Protein AF-0000000087426063 (afdb_homodimer)

InterPro domains:
  IPR015168 SsuA/THI5-like [PF09084] (15-232)
  IPR027939 NMT1/THI5 family [PTHR31528] (1-299)

Organism: Persicimonas caeni (NCBI:txid2292766)

Radius of gyration: 24.05 Å; Cα contacts (8 Å, |Δi|>4): 1185; chains: 2; bounding box: 72×67×56 Å

Foldseek 3Di:
DAAAEFEEEEQAPDALLCLLVLLLVVVCVCVVVRYHYHYHHDPARDDPLVCQVVVVGFKYKDWLLSLQLCVLVPGFKFFEFWWFAFWFWKKAFPVLPDDALLVCALWEEEDQPPPDLVRLLQSQLQNVLVVHDHDSVSYHYDHPTPQQLCC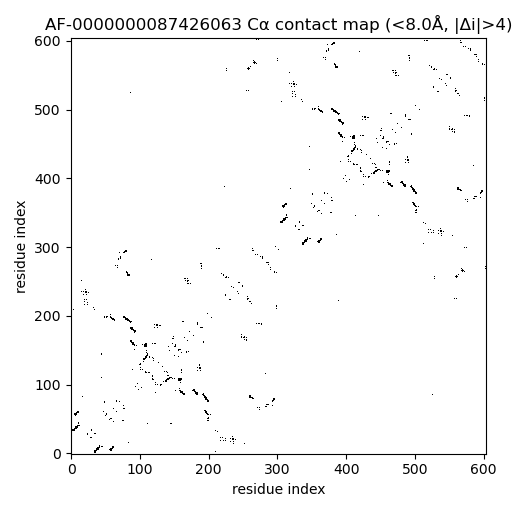RVVVVTGMYTLDGCLANVLLNVVVPTRMDHDTSVNRLHQRRNTMTMMGGPVSCVVCVVSVLSVVVSSLVSLVCCQVPVVVSLVSSCVVVVNDSPPPSSVSSSVSGNVRTDNTGDDDQVSQVSNSVSCCVSVVGVDGDRSPPRYDHCSPDPD/DAAAEFEEEEQAPDALLCLLVLLLVVVCVCVVVRYDYHYHHDPARDDPLVCQVVVVGFKYKDWLLSLQLCVLVPGFKFFEFWWFAFWAWKKAFPVLPDDALLVCALWEEEDQPPPDLVRLLQSQLQNVLVVHDHDSVSYHYDHPTPQQLCCRVVVVTGMYTLDGCLANVLLNVVVPTRMDHDTSVNRLHQRRNTMTMMGGPVSCVVCVVSVLSVVVSSLVSLVCCQVPVVVSLVSSCVVVVNDSPPPSSVSSSVSGNVRTDNTGDDDQVSQVSNSVSCCVSVVGVDGDRSPPRYDHCSPDPD

pLDDT: mean 94.76, std 5.89, range [54.16, 98.81]

Structure (mmCIF, N/CA/C/O backbone):
data_AF-0000000087426063-model_v1
#
loop_
_entity.id
_entity.type
_entity.pdbx_description
1 polymer 'Thiamine pyrimidine synthase'
#
loop_
_atom_site.group_PDB
_atom_site.id
_atom_site.type_symbol
_atom_site.label_atom_id
_atom_site.label_alt_id
_atom_site.label_comp_id
_atom_site.label_asym_id
_atom_site.label_entity_id
_atom_site.label_seq_id
_atom_site.pdbx_PDB_ins_code
_atom_site.Cartn_x
_atom_site.Cartn_y
_atom_site.Cartn_z
_atom_site.occupancy
_atom_site.B_iso_or_equiv
_atom_site.auth_seq_id
_atom_site.auth_comp_id
_atom_site.auth_asym_id
_atom_site.auth_atom_id
_atom_site.pdbx_PDB_model_num
ATOM 1 N N . MET A 1 1 ? 36.75 4.125 -0.492 1 59.78 1 MET A N 1
ATOM 2 C CA . MET A 1 1 ? 36.25 5.285 -1.213 1 59.78 1 MET A CA 1
ATOM 3 C C . MET A 1 1 ? 35.281 6.09 -0.337 1 59.78 1 MET A C 1
ATOM 5 O O . MET A 1 1 ? 34.625 5.531 0.537 1 59.78 1 MET A O 1
ATOM 9 N N . PRO A 1 2 ? 35.406 7.406 -0.388 1 79.62 2 PRO A N 1
ATOM 10 C CA . PRO A 1 2 ? 34.5 8.188 0.483 1 79.62 2 PRO A CA 1
ATOM 11 C C . PRO A 1 2 ? 33.031 7.887 0.241 1 79.62 2 PRO A C 1
ATOM 13 O O . PRO A 1 2 ? 32.625 7.602 -0.891 1 79.62 2 PRO A O 1
ATOM 16 N N . LYS A 1 3 ? 32.281 7.754 1.292 1 89.06 3 LYS A N 1
ATOM 17 C CA . LYS A 1 3 ? 30.828 7.504 1.202 1 89.06 3 LYS A CA 1
ATOM 18 C C . LYS A 1 3 ? 30.094 8.727 0.666 1 89.06 3 LYS A C 1
ATOM 20 O O . LYS A 1 3 ? 30.5 9.859 0.922 1 89.06 3 LYS A O 1
ATOM 25 N N . GLN A 1 4 ? 29.156 8.5 -0.19 1 95.31 4 GLN A N 1
ATOM 26 C CA . GLN A 1 4 ? 28.25 9.555 -0.63 1 95.31 4 GLN A CA 1
ATOM 27 C C . GLN A 1 4 ? 27.234 9.891 0.454 1 95.31 4 GLN A C 1
ATOM 29 O O . GLN A 1 4 ? 26.531 9.008 0.939 1 95.31 4 GLN A O 1
ATOM 34 N N . LYS A 1 5 ? 27.203 11.156 0.864 1 96 5 LYS A N 1
ATOM 35 C CA . LYS A 1 5 ? 26.312 11.609 1.934 1 96 5 LYS A CA 1
ATOM 36 C C . LYS A 1 5 ? 24.984 12.094 1.374 1 96 5 LYS A C 1
ATOM 38 O O . LYS A 1 5 ? 24.953 12.828 0.381 1 96 5 LYS A O 1
ATOM 43 N N . LEU A 1 6 ? 23.891 11.641 1.902 1 97.69 6 LEU A N 1
ATOM 44 C CA . LEU A 1 6 ? 22.547 12.141 1.635 1 97.69 6 LEU A CA 1
ATOM 45 C C . LEU A 1 6 ? 21.906 12.664 2.91 1 97.69 6 LEU A C 1
ATOM 47 O O . LEU A 1 6 ? 21.781 11.93 3.898 1 97.69 6 LEU A O 1
ATOM 51 N N . ARG A 1 7 ? 21.578 13.906 2.928 1 97.5 7 ARG A N 1
ATOM 52 C CA . ARG A 1 7 ? 20.844 14.523 4.027 1 97.5 7 ARG A CA 1
ATOM 53 C C . ARG A 1 7 ? 19.344 14.492 3.779 1 97.5 7 ARG A C 1
ATOM 55 O O . ARG A 1 7 ? 18.859 15.055 2.797 1 97.5 7 ARG A O 1
ATOM 62 N N . LEU A 1 8 ? 18.641 13.812 4.684 1 97.25 8 LEU A N 1
ATOM 63 C CA . LEU A 1 8 ? 17.203 13.594 4.535 1 97.25 8 LEU A CA 1
ATOM 64 C C . LEU A 1 8 ? 16.422 14.305 5.641 1 97.25 8 LEU A C 1
ATOM 66 O O . LEU A 1 8 ? 16.547 13.953 6.816 1 97.25 8 LEU A O 1
ATOM 70 N N . GLY A 1 9 ? 15.602 15.305 5.238 1 96.56 9 GLY A N 1
ATOM 71 C CA . GLY A 1 9 ? 14.742 16 6.188 1 96.56 9 GLY A CA 1
ATOM 72 C C . GLY A 1 9 ? 13.438 15.281 6.441 1 96.56 9 GLY A C 1
ATOM 73 O O . GLY A 1 9 ? 12.75 14.875 5.5 1 96.56 9 GLY A O 1
ATOM 74 N N . LEU A 1 10 ? 13.094 15.102 7.715 1 95.12 10 LEU A N 1
ATOM 75 C CA . LEU A 1 10 ? 11.82 14.508 8.102 1 95.12 10 LEU A CA 1
ATOM 76 C C . LEU A 1 10 ? 10.727 15.562 8.18 1 95.12 10 LEU A C 1
ATOM 78 O O . LEU A 1 10 ? 11.008 16.734 8.43 1 95.12 10 LEU A O 1
ATOM 82 N N . GLU A 1 11 ? 9.484 15.195 7.961 1 91.94 11 GLU A N 1
ATOM 83 C CA . GLU A 1 11 ? 8.359 16.125 8.016 1 91.94 11 GLU A CA 1
ATOM 84 C C . GLU A 1 11 ? 7.914 16.359 9.453 1 91.94 11 GLU A C 1
ATOM 86 O O . GLU A 1 11 ? 7.203 17.328 9.734 1 91.94 11 GLU A O 1
ATOM 91 N N . TRP A 1 12 ? 8.32 15.477 10.336 1 89.38 12 TRP A N 1
ATOM 92 C CA . TRP A 1 12 ? 8.016 15.484 11.766 1 89.38 12 TRP A CA 1
ATOM 93 C C . TRP A 1 12 ? 9.195 14.961 12.578 1 89.38 12 TRP A C 1
ATOM 95 O O . TRP A 1 12 ? 10.234 14.602 12.016 1 89.38 12 TRP A O 1
ATOM 105 N N . PHE A 1 13 ? 9.016 14.938 13.82 1 90 13 PHE A N 1
ATOM 106 C CA . PHE A 1 13 ? 10.023 14.289 14.648 1 90 13 PHE A CA 1
ATOM 107 C C . PHE A 1 13 ? 10.102 12.797 14.336 1 90 13 PHE A C 1
ATOM 109 O O . PHE A 1 13 ? 9.164 12.219 13.789 1 90 13 PHE A O 1
ATOM 116 N N . LEU A 1 14 ? 11.227 12.32 14.672 1 93.25 14 LEU A N 1
ATOM 117 C CA . LEU A 1 14 ? 11.445 10.898 14.43 1 93.25 14 LEU A CA 1
ATOM 118 C C . LEU A 1 14 ? 10.383 10.055 15.125 1 93.25 14 LEU A C 1
ATOM 120 O O . LEU A 1 14 ? 10.141 10.219 16.328 1 93.25 14 LEU A O 1
ATOM 124 N N . ASN A 1 15 ? 9.711 9.266 14.453 1 94.75 15 ASN A N 1
ATOM 125 C CA . ASN A 1 15 ? 8.648 8.383 14.93 1 94.75 15 ASN A CA 1
ATOM 126 C C . ASN A 1 15 ? 8.539 7.121 14.078 1 94.75 15 ASN A C 1
ATOM 128 O O . ASN A 1 15 ? 9.352 6.906 13.18 1 94.75 15 ASN A O 1
ATOM 132 N N . PRO A 1 16 ? 7.629 6.219 14.32 1 96.88 16 PRO A N 1
ATOM 133 C CA . PRO A 1 16 ? 7.566 4.922 13.641 1 96.88 16 PRO A CA 1
ATOM 134 C C . PRO A 1 16 ? 7.367 5.059 12.133 1 96.88 16 PRO A C 1
ATOM 136 O O . PRO A 1 16 ? 7.641 4.117 11.383 1 96.88 16 PRO A O 1
ATOM 139 N N . ASP A 1 17 ? 6.902 6.16 11.641 1 97.44 17 ASP A N 1
ATOM 140 C CA . ASP A 1 17 ? 6.75 6.379 10.203 1 97.44 17 ASP A CA 1
ATOM 141 C C . ASP A 1 17 ? 8.102 6.328 9.492 1 97.44 17 ASP A C 1
ATOM 143 O O . ASP A 1 17 ? 8.156 6.207 8.266 1 97.44 17 ASP A O 1
ATOM 147 N N . HIS A 1 18 ? 9.234 6.438 10.219 1 97.12 18 HIS A N 1
ATOM 148 C CA . HIS A 1 18 ? 10.562 6.59 9.641 1 97.12 18 HIS A CA 1
ATOM 149 C C . HIS A 1 18 ? 11.406 5.336 9.852 1 97.12 18 HIS A C 1
ATOM 151 O O . HIS A 1 18 ? 12.609 5.336 9.586 1 97.12 18 HIS A O 1
ATOM 157 N N . VAL A 1 19 ? 10.82 4.238 10.281 1 97.06 19 VAL A N 1
ATOM 158 C CA . VAL A 1 19 ? 11.531 3.051 10.758 1 97.06 19 VAL A CA 1
ATOM 159 C C . VAL A 1 19 ? 12.32 2.428 9.602 1 97.06 19 VAL A C 1
ATOM 161 O O . VAL A 1 19 ? 13.398 1.87 9.812 1 97.06 19 VAL A O 1
ATOM 164 N N . PRO A 1 20 ? 11.836 2.467 8.344 1 96.31 20 PRO A N 1
ATOM 165 C CA . PRO A 1 20 ? 12.625 1.82 7.293 1 96.31 20 PRO A CA 1
ATOM 166 C C . PRO A 1 20 ? 14.039 2.391 7.18 1 96.31 20 PRO A C 1
ATOM 168 O O . PRO A 1 20 ? 14.984 1.654 6.891 1 96.31 20 PRO A O 1
ATOM 171 N N . PHE A 1 21 ? 14.211 3.688 7.438 1 96.19 21 PHE A N 1
ATOM 172 C CA . PHE A 1 21 ? 15.531 4.309 7.414 1 96.19 21 PHE A CA 1
ATOM 173 C C . PHE A 1 21 ? 16.406 3.771 8.547 1 96.19 21 PHE A C 1
ATOM 175 O O . PHE A 1 21 ? 17.578 3.479 8.344 1 96.19 21 PHE A O 1
ATOM 182 N N . LEU A 1 22 ? 15.789 3.594 9.703 1 96.81 22 LEU A N 1
ATOM 183 C CA . LEU A 1 22 ? 16.5 3.123 10.883 1 96.81 22 LEU A CA 1
ATOM 184 C C . LEU A 1 22 ? 16.938 1.67 10.719 1 96.81 22 LEU A C 1
ATOM 186 O O . LEU A 1 22 ? 18.031 1.29 11.133 1 96.81 22 LEU A O 1
ATOM 190 N N . VAL A 1 23 ? 16.047 0.879 10.109 1 97.44 23 VAL A N 1
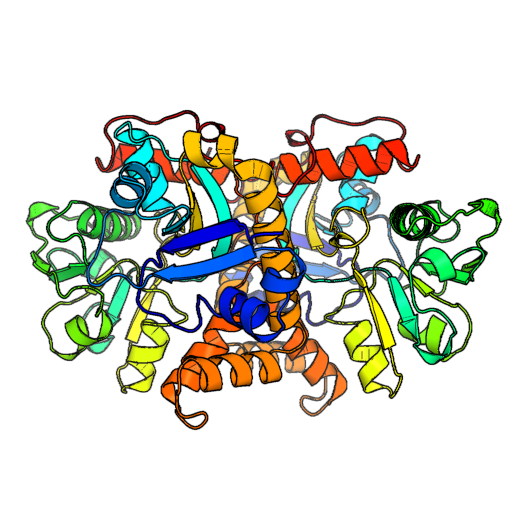ATOM 191 C CA . VAL A 1 23 ? 16.359 -0.527 9.867 1 97.44 23 VAL A CA 1
ATOM 192 C C . VAL A 1 23 ? 17.562 -0.643 8.945 1 97.44 23 VAL A C 1
ATOM 194 O O . VAL A 1 23 ? 18.5 -1.396 9.227 1 97.44 23 VAL A O 1
ATOM 197 N N . ALA A 1 24 ? 17.547 0.103 7.879 1 96.81 24 ALA A N 1
ATOM 198 C CA . ALA A 1 24 ? 18.625 0.054 6.906 1 96.81 24 ALA A CA 1
ATOM 199 C C . ALA A 1 24 ? 19.953 0.494 7.535 1 96.81 24 ALA A C 1
ATOM 201 O O . ALA A 1 24 ? 21 -0.088 7.258 1 96.81 24 ALA A O 1
ATOM 202 N N . GLU A 1 25 ? 19.891 1.513 8.352 1 95.69 25 GLU A N 1
ATOM 203 C CA . GLU A 1 25 ? 21.078 1.99 9.055 1 95.69 25 GLU A CA 1
ATOM 204 C C . GLU A 1 25 ? 21.578 0.948 10.047 1 95.69 25 GLU A C 1
ATOM 206 O O . GLU A 1 25 ? 22.781 0.663 10.094 1 95.69 25 GLU A O 1
ATOM 211 N N . ASP A 1 26 ? 20.672 0.437 10.805 1 97.06 26 ASP A N 1
ATOM 212 C CA . ASP A 1 26 ? 21.016 -0.54 11.836 1 97.06 26 ASP A CA 1
ATOM 213 C C . ASP A 1 26 ? 21.656 -1.782 11.219 1 97.06 26 ASP A C 1
ATOM 215 O O . ASP A 1 26 ? 22.594 -2.348 11.781 1 97.06 26 ASP A O 1
ATOM 219 N N . LYS A 1 27 ? 21.188 -2.215 10.078 1 97.62 27 LYS A N 1
ATOM 220 C CA . LYS A 1 27 ? 21.656 -3.418 9.398 1 97.62 27 LYS A CA 1
ATOM 221 C C . LYS A 1 27 ? 22.938 -3.143 8.617 1 97.62 27 LYS A C 1
ATOM 223 O O . LYS A 1 27 ? 23.578 -4.07 8.133 1 97.62 27 LYS A O 1
ATOM 228 N N . GLY A 1 28 ? 23.328 -1.877 8.445 1 97.44 28 GLY A N 1
ATOM 229 C CA . GLY A 1 28 ? 24.547 -1.501 7.773 1 97.44 28 GLY A CA 1
ATOM 230 C C . GLY A 1 28 ? 24.438 -1.503 6.258 1 97.44 28 GLY A C 1
ATOM 231 O O . GLY A 1 28 ? 25.438 -1.465 5.551 1 97.44 28 GLY A O 1
ATOM 232 N N . TRP A 1 29 ? 23.266 -1.53 5.762 1 97.56 29 TRP A N 1
ATOM 233 C CA . TRP A 1 29 ? 23.047 -1.678 4.324 1 97.56 29 TRP A CA 1
ATOM 234 C C . TRP A 1 29 ? 23.469 -0.411 3.58 1 97.56 29 TRP A C 1
ATOM 236 O O . TRP A 1 29 ? 23.984 -0.481 2.467 1 97.56 29 TRP A O 1
ATOM 246 N N . PHE A 1 30 ? 23.219 0.79 4.156 1 97.31 30 PHE A N 1
ATOM 247 C CA . PHE A 1 30 ? 23.672 2.027 3.531 1 97.31 30 PHE A CA 1
ATOM 248 C C . PHE A 1 30 ? 25.188 2.064 3.436 1 97.31 30 PHE A C 1
ATOM 250 O O . PHE A 1 30 ? 25.75 2.402 2.387 1 97.31 30 PHE A O 1
ATOM 257 N N . ASP A 1 31 ? 25.844 1.658 4.484 1 96.31 31 ASP A N 1
ATOM 258 C CA . ASP A 1 31 ? 27.312 1.631 4.504 1 96.31 31 ASP A CA 1
ATOM 259 C C . ASP A 1 31 ? 27.859 0.687 3.438 1 96.31 31 ASP A C 1
ATOM 261 O O . ASP A 1 31 ? 28.828 1.011 2.758 1 96.31 31 ASP A O 1
ATOM 265 N N . GLU A 1 32 ? 27.266 -0.452 3.355 1 96.62 32 GLU A N 1
ATOM 266 C CA . GLU A 1 32 ? 27.672 -1.44 2.363 1 96.62 32 GLU A CA 1
ATOM 267 C C . GLU A 1 32 ? 27.562 -0.881 0.947 1 96.62 32 GLU A C 1
ATOM 269 O O . GLU A 1 32 ? 28.344 -1.251 0.066 1 96.62 32 GLU A O 1
ATOM 274 N N . ALA A 1 33 ? 26.625 0.049 0.757 1 96 33 ALA A N 1
ATOM 275 C CA . ALA A 1 33 ? 26.406 0.63 -0.563 1 96 33 ALA A CA 1
ATOM 276 C C . ALA A 1 33 ? 27.203 1.914 -0.745 1 96 33 ALA A C 1
ATOM 278 O O . ALA A 1 33 ? 27.062 2.609 -1.753 1 96 33 ALA A O 1
ATOM 279 N N . GLY A 1 34 ? 27.969 2.281 0.269 1 97.12 34 GLY A N 1
ATOM 280 C CA . GLY A 1 34 ? 28.781 3.492 0.192 1 97.12 34 GLY A CA 1
ATOM 281 C C . GLY A 1 34 ? 27.969 4.758 0.421 1 97.12 34 GLY A C 1
ATOM 282 O O . GLY A 1 34 ? 28.297 5.816 -0.109 1 97.12 34 GLY A O 1
ATOM 283 N N . LEU A 1 35 ? 26.922 4.641 1.179 1 97.75 35 LEU A N 1
ATOM 284 C CA . LEU A 1 35 ? 26.062 5.781 1.473 1 97.75 35 LEU A CA 1
ATOM 285 C C . LEU A 1 35 ? 26.078 6.105 2.963 1 97.75 35 LEU A C 1
ATOM 287 O O . LEU A 1 35 ? 26.172 5.203 3.797 1 97.75 35 LEU A O 1
ATOM 291 N N . GLU A 1 36 ? 26.047 7.336 3.244 1 96.75 36 GLU A N 1
ATOM 292 C CA . GLU A 1 36 ? 25.797 7.859 4.586 1 96.75 36 GLU A CA 1
ATOM 293 C C . GLU A 1 36 ? 24.547 8.711 4.625 1 96.75 36 GLU A C 1
ATOM 295 O O . GLU A 1 36 ? 24.438 9.727 3.926 1 96.75 36 GLU A O 1
ATOM 300 N N . ILE A 1 37 ? 23.609 8.281 5.465 1 97.12 37 ILE A N 1
ATOM 301 C CA . ILE A 1 37 ? 22.344 8.992 5.539 1 97.12 37 ILE A CA 1
ATOM 302 C C . ILE A 1 37 ? 22.281 9.797 6.836 1 97.12 37 ILE A C 1
ATOM 304 O O . ILE A 1 37 ? 22.469 9.242 7.926 1 97.12 37 ILE A O 1
ATOM 308 N N . GLU A 1 38 ? 22.047 11.031 6.742 1 96.38 38 GLU A N 1
ATOM 309 C CA . GLU A 1 38 ? 21.797 11.891 7.891 1 96.38 38 GLU A CA 1
ATOM 310 C C . GLU A 1 38 ? 20.328 12.297 7.953 1 96.38 38 GLU A C 1
ATOM 312 O O . GLU A 1 38 ? 19.828 12.977 7.051 1 96.38 38 GLU A O 1
ATOM 317 N N . LEU A 1 39 ? 19.656 11.836 8.984 1 95.25 39 LEU A N 1
ATOM 318 C CA . LEU A 1 39 ? 18.266 12.219 9.195 1 95.25 39 LEU A CA 1
ATOM 319 C C . LEU A 1 39 ? 18.172 13.547 9.953 1 95.25 39 LEU A C 1
ATOM 321 O O . LEU A 1 39 ? 18.797 13.703 11 1 95.25 39 LEU A O 1
ATOM 325 N N . ILE A 1 40 ? 17.406 14.438 9.383 1 94.06 40 ILE A N 1
ATOM 326 C CA . ILE A 1 40 ? 17.266 15.758 9.984 1 94.06 40 ILE A CA 1
ATOM 327 C C . ILE A 1 40 ? 15.82 15.945 10.461 1 94.06 40 ILE A C 1
ATOM 329 O O . ILE A 1 40 ? 14.891 15.969 9.656 1 94.06 40 ILE A O 1
ATOM 333 N N . GLU A 1 41 ? 15.633 16.047 11.773 1 90.44 41 GLU A N 1
ATOM 334 C CA . GLU A 1 41 ? 14.328 16.375 12.344 1 90.44 41 GLU A CA 1
ATOM 335 C C . GLU A 1 41 ? 14.062 17.875 12.273 1 90.44 41 GLU A C 1
ATOM 337 O O . GLU A 1 41 ? 14.938 18.688 12.586 1 90.44 41 GLU A O 1
ATOM 342 N N . PRO A 1 42 ? 12.93 18.156 11.852 1 82.62 42 PRO A N 1
ATOM 343 C CA . PRO A 1 42 ? 12.617 19.594 11.828 1 82.62 42 PRO A CA 1
ATOM 344 C C . PRO A 1 42 ? 12.32 20.156 13.211 1 82.62 42 PRO A C 1
ATOM 346 O O . PRO A 1 42 ? 11.75 19.469 14.055 1 82.62 42 PRO A O 1
ATOM 349 N N . GLU A 1 43 ? 12.883 21.297 13.414 1 73.12 43 GLU A N 1
ATOM 350 C CA . GLU A 1 43 ? 12.531 21.953 14.664 1 73.12 43 GLU A CA 1
ATOM 351 C C . GLU A 1 43 ? 11.109 22.516 14.609 1 73.12 43 GLU A C 1
ATOM 353 O O . GLU A 1 43 ? 10.422 22.594 15.633 1 73.12 43 GLU A O 1
ATOM 358 N N . GLU A 1 44 ? 10.742 22.984 13.555 1 69.38 44 GLU A N 1
ATOM 359 C CA . GLU A 1 44 ? 9.414 23.5 13.234 1 69.38 44 GLU A CA 1
ATOM 360 C C . GLU A 1 44 ? 9 23.109 11.812 1 69.38 44 GLU A C 1
ATOM 362 O O . GLU A 1 44 ? 9.734 22.406 11.117 1 69.38 44 GLU A O 1
ATOM 367 N N . HIS A 1 45 ? 7.75 23.469 11.672 1 66.31 45 HIS A N 1
ATOM 368 C CA . HIS A 1 45 ? 7.332 23.234 10.289 1 66.31 45 HIS A CA 1
ATOM 369 C C . HIS A 1 45 ? 8.227 24 9.32 1 66.31 45 HIS A C 1
ATOM 371 O O . HIS A 1 45 ? 8.445 25.203 9.4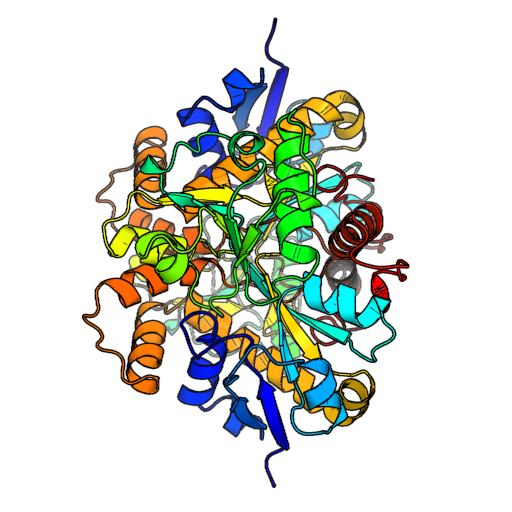84 1 66.31 45 HIS A O 1
ATOM 377 N N . LEU A 1 46 ? 9.055 23.25 8.648 1 67.19 46 LEU A N 1
ATOM 378 C CA . LEU A 1 46 ? 9.992 23.906 7.734 1 67.19 46 LEU A CA 1
ATOM 379 C C . LEU A 1 46 ? 9.57 23.688 6.285 1 67.19 46 LEU A C 1
ATOM 381 O O . LEU A 1 46 ? 8.781 22.781 5.992 1 67.19 46 LEU A O 1
ATOM 385 N N . ASP A 1 47 ? 10.078 24.609 5.492 1 78.31 47 ASP A N 1
ATOM 386 C CA . ASP A 1 47 ? 9.945 24.5 4.043 1 78.31 47 ASP A CA 1
ATOM 387 C C . ASP A 1 47 ? 11.016 23.578 3.463 1 78.31 47 ASP A C 1
ATOM 389 O O . ASP A 1 47 ? 12.148 24 3.225 1 78.31 47 ASP A O 1
ATOM 393 N N . ALA A 1 48 ? 10.703 22.391 3.242 1 84.25 48 ALA A N 1
ATOM 394 C CA . ALA A 1 48 ? 11.625 21.359 2.791 1 84.25 48 ALA A CA 1
ATOM 395 C C . ALA A 1 48 ? 12.281 21.734 1.468 1 84.25 48 ALA A C 1
ATOM 397 O O . ALA A 1 48 ? 13.477 21.531 1.276 1 84.25 48 ALA A O 1
ATOM 398 N N . VAL A 1 49 ? 11.547 22.375 0.612 1 87.44 49 VAL A N 1
ATOM 399 C CA . VAL A 1 49 ? 12.055 22.719 -0.713 1 87.44 49 VAL A CA 1
ATOM 400 C C . VAL A 1 49 ? 13.117 23.812 -0.595 1 87.44 49 VAL A C 1
ATOM 402 O O . VAL A 1 49 ? 14.156 23.75 -1.258 1 87.44 49 VAL A O 1
ATOM 405 N N . GLU A 1 50 ? 12.836 24.766 0.224 1 88.25 50 GLU A N 1
ATOM 406 C CA . GLU A 1 50 ? 13.812 25.812 0.441 1 88.25 50 GLU A CA 1
ATOM 407 C C . GLU A 1 50 ? 15.117 25.25 1.001 1 88.25 50 GLU A C 1
ATOM 409 O O . GLU A 1 50 ? 16.203 25.672 0.595 1 88.25 50 GLU A O 1
ATOM 414 N N . GLU A 1 51 ? 15.008 24.359 1.919 1 90.88 51 GLU A N 1
ATOM 415 C CA . GLU A 1 51 ? 16.188 23.75 2.521 1 90.88 51 GLU A CA 1
ATOM 416 C C . GLU A 1 51 ? 16.984 22.938 1.497 1 90.88 51 GLU A C 1
ATOM 418 O O . GLU A 1 51 ? 18.219 22.906 1.541 1 90.88 51 GLU A O 1
ATOM 423 N N . ILE A 1 52 ? 16.328 22.312 0.562 1 92.69 52 ILE A N 1
ATOM 424 C CA . ILE A 1 52 ? 16.984 21.562 -0.503 1 92.69 52 ILE A CA 1
ATOM 425 C C . ILE A 1 52 ? 17.688 22.531 -1.457 1 92.69 52 ILE A C 1
ATOM 427 O O . ILE A 1 52 ? 18.828 22.297 -1.854 1 92.69 52 ILE A O 1
ATOM 431 N N . GLU A 1 53 ? 17.047 23.625 -1.725 1 90.81 53 GLU A N 1
ATOM 432 C CA . GLU A 1 53 ? 17.609 24.625 -2.615 1 90.81 53 GLU A CA 1
ATOM 433 C C . GLU A 1 53 ? 18.891 25.219 -2.02 1 90.81 53 GLU A C 1
ATOM 435 O O . GLU A 1 53 ? 19.844 25.516 -2.744 1 90.81 53 GLU A O 1
ATOM 440 N N . LYS A 1 54 ? 18.844 25.391 -0.745 1 91.81 54 LYS A N 1
ATOM 441 C CA . LYS A 1 54 ? 19.969 25.984 -0.044 1 91.81 54 LYS A CA 1
ATOM 442 C C . LYS A 1 54 ? 21.109 24.969 0.111 1 91.81 54 LYS A C 1
ATOM 444 O O . LYS A 1 54 ? 22.203 25.328 0.548 1 91.81 54 LYS A O 1
ATOM 449 N N . GLY A 1 55 ? 20.812 23.75 -0.189 1 91.69 55 GLY A N 1
ATOM 450 C CA . GLY A 1 55 ? 21.828 22.703 -0.075 1 91.69 55 GLY A CA 1
ATOM 451 C C . GLY A 1 55 ? 21.938 22.141 1.325 1 91.69 55 GLY A C 1
ATOM 452 O O . GLY A 1 55 ? 22.906 21.422 1.636 1 91.69 55 GLY A O 1
ATOM 453 N N . GLU A 1 56 ? 21 22.391 2.115 1 92.31 56 GLU A N 1
ATOM 454 C CA . GLU A 1 56 ? 21.016 21.922 3.498 1 92.31 56 GLU A CA 1
ATOM 455 C C . GLU A 1 56 ? 20.438 20.516 3.607 1 92.31 56 GLU A C 1
ATOM 457 O O . GLU A 1 56 ? 20.641 19.828 4.613 1 92.31 56 GLU A O 1
ATOM 462 N N . MET A 1 57 ? 19.688 20.125 2.607 1 94.88 57 MET A N 1
ATOM 463 C CA . MET A 1 57 ? 19.141 18.781 2.482 1 94.88 57 MET A CA 1
ATOM 464 C C . MET A 1 57 ? 19.188 18.297 1.036 1 94.88 57 MET A C 1
ATOM 466 O O . MET A 1 57 ? 19.25 19.109 0.111 1 94.88 57 MET A O 1
ATOM 470 N N . ASP A 1 58 ? 19.266 17.062 0.901 1 97.38 58 ASP A N 1
ATOM 471 C CA . ASP A 1 58 ? 19.219 16.469 -0.428 1 97.38 58 ASP A CA 1
ATOM 472 C C . ASP A 1 58 ? 17.828 15.906 -0.727 1 97.38 58 ASP A C 1
ATOM 474 O O . ASP A 1 58 ? 17.391 15.898 -1.88 1 97.38 58 ASP A O 1
ATOM 478 N N . LEU A 1 59 ? 17.203 15.383 0.32 1 97.31 59 LEU A N 1
ATOM 479 C CA . LEU A 1 59 ? 15.875 14.781 0.278 1 97.31 59 LEU A CA 1
ATOM 480 C C . LEU A 1 59 ? 15.023 15.281 1.436 1 97.31 59 LEU A C 1
ATOM 482 O O . LEU A 1 59 ? 15.547 15.719 2.459 1 97.31 59 LEU A O 1
ATOM 486 N N . ALA A 1 60 ? 13.719 15.164 1.222 1 97.38 60 ALA A N 1
ATOM 487 C CA . ALA A 1 60 ? 12.805 15.445 2.324 1 97.38 60 ALA A CA 1
ATOM 488 C C . ALA A 1 60 ? 11.57 14.555 2.26 1 97.38 60 ALA A C 1
ATOM 490 O O . ALA A 1 60 ? 11.164 14.117 1.179 1 97.38 60 ALA A O 1
ATOM 491 N N . VAL A 1 61 ? 11.047 14.258 3.406 1 97.31 61 VAL A N 1
ATOM 492 C CA . VAL A 1 61 ? 9.75 13.602 3.527 1 97.31 61 VAL A CA 1
ATOM 493 C C . VAL A 1 61 ? 8.648 14.656 3.607 1 97.31 61 VAL A C 1
ATOM 495 O O . VAL A 1 61 ? 8.797 15.664 4.297 1 97.31 61 VAL A O 1
ATOM 498 N N . THR A 1 62 ? 7.609 14.484 2.887 1 96.12 62 THR A N 1
ATOM 499 C CA . THR A 1 62 ? 6.465 15.383 2.977 1 96.12 62 THR A CA 1
ATOM 500 C C . THR A 1 62 ? 5.18 14.672 2.555 1 96.12 62 THR A C 1
ATOM 502 O O . THR A 1 62 ? 5.199 13.484 2.242 1 96.12 62 THR A O 1
ATOM 505 N N . GLU A 1 63 ? 4.07 15.328 2.68 1 96.12 63 GLU A N 1
ATOM 506 C CA . GLU A 1 63 ? 2.797 14.852 2.148 1 96.12 63 GLU A CA 1
ATOM 507 C C . GLU A 1 63 ? 2.58 15.336 0.716 1 96.12 63 GLU A C 1
ATOM 509 O O . GLU A 1 63 ? 3.045 16.406 0.343 1 96.12 63 GLU A O 1
ATOM 514 N N . PRO A 1 64 ? 1.816 14.594 -0.08 1 97 64 PRO A N 1
ATOM 515 C CA . PRO A 1 64 ? 1.598 14.945 -1.486 1 97 64 PRO A CA 1
ATOM 516 C C . PRO A 1 64 ? 1.049 16.359 -1.668 1 97 64 PRO A C 1
ATOM 518 O O . PRO A 1 64 ? 1.406 17.047 -2.627 1 97 64 PRO A O 1
ATOM 521 N N . LEU A 1 65 ? 0.221 16.812 -0.77 1 95.75 65 LEU A N 1
ATOM 522 C CA . LEU A 1 65 ? -0.394 18.125 -0.884 1 95.75 65 LEU A CA 1
ATOM 523 C C . LEU A 1 65 ? 0.668 19.219 -0.958 1 95.75 65 LEU A C 1
ATOM 525 O O . LEU A 1 65 ? 0.525 20.172 -1.717 1 95.75 65 LEU A O 1
ATOM 529 N N . HIS A 1 66 ? 1.726 19.047 -0.229 1 94.88 66 HIS A N 1
ATOM 530 C CA . HIS A 1 66 ? 2.773 20.062 -0.184 1 94.88 66 HIS A CA 1
ATOM 531 C C . HIS A 1 66 ? 3.625 20.031 -1.448 1 94.88 66 HIS A C 1
ATOM 533 O O . HIS A 1 66 ? 4.102 21.078 -1.904 1 94.88 66 HIS A O 1
ATOM 539 N N . LEU A 1 67 ? 3.84 18.875 -2.027 1 96.62 67 LEU A N 1
ATOM 540 C CA . LEU A 1 67 ? 4.523 18.781 -3.312 1 96.62 67 LEU A CA 1
ATOM 541 C C . LEU A 1 67 ? 3.766 19.547 -4.391 1 96.62 67 LEU A C 1
ATOM 543 O O . LEU A 1 67 ? 4.355 20.344 -5.129 1 96.62 67 LEU A O 1
ATOM 547 N N . VAL A 1 68 ? 2.488 19.328 -4.426 1 96.94 68 VAL A N 1
ATOM 548 C CA . VAL A 1 68 ? 1.662 19.969 -5.445 1 96.94 68 VAL A CA 1
ATOM 549 C C . VAL A 1 68 ? 1.665 21.469 -5.242 1 96.94 68 VAL A C 1
ATOM 551 O O . VAL A 1 68 ? 1.788 22.234 -6.203 1 96.94 68 VAL A O 1
ATOM 554 N N . GLU A 1 69 ? 1.532 21.891 -4.012 1 95.19 69 GLU A N 1
ATOM 555 C CA . GLU A 1 69 ? 1.571 23.312 -3.699 1 95.19 69 GLU A CA 1
ATOM 556 C C . GLU A 1 69 ? 2.877 23.953 -4.172 1 95.19 69 GLU A C 1
ATOM 558 O O . GLU A 1 69 ? 2.865 25 -4.812 1 95.19 69 GLU A O 1
ATOM 563 N N . ASP A 1 70 ? 3.951 23.328 -3.854 1 95.38 70 ASP A N 1
ATOM 564 C CA . ASP A 1 70 ? 5.27 23.859 -4.195 1 95.38 70 ASP A CA 1
ATOM 565 C C . ASP A 1 70 ? 5.453 23.938 -5.707 1 95.38 70 ASP A C 1
ATOM 567 O O . ASP A 1 70 ? 5.93 24.953 -6.227 1 95.38 70 ASP A O 1
ATOM 571 N N . VAL A 1 71 ? 5.051 22.953 -6.395 1 95.94 71 VAL A N 1
ATOM 572 C CA . VAL A 1 71 ? 5.191 22.922 -7.848 1 95.94 71 VAL A CA 1
ATOM 573 C C . VAL A 1 71 ? 4.324 24 -8.477 1 95.94 71 VAL A C 1
ATOM 575 O O . VAL A 1 71 ? 4.766 24.719 -9.383 1 95.94 71 VAL A O 1
ATOM 578 N N . ALA A 1 72 ? 3.195 24.062 -8 1 95.56 72 ALA A N 1
ATOM 579 C CA . ALA A 1 72 ? 2.27 25.062 -8.531 1 95.56 72 ALA A CA 1
ATOM 580 C C . ALA A 1 72 ? 2.795 26.484 -8.289 1 95.56 72 ALA A C 1
ATOM 582 O O . ALA A 1 72 ? 2.502 27.391 -9.062 1 95.56 72 ALA A O 1
ATOM 583 N N . ASN A 1 73 ? 3.555 26.656 -7.273 1 94.06 73 ASN A N 1
ATOM 584 C CA . ASN A 1 73 ? 4.133 27.953 -6.938 1 94.06 73 ASN A CA 1
ATOM 585 C C . ASN A 1 73 ? 5.48 28.172 -7.629 1 94.06 73 ASN A C 1
ATOM 587 O O . ASN A 1 73 ? 6.199 29.109 -7.316 1 94.06 73 ASN A O 1
ATOM 591 N N . GLY A 1 74 ? 5.891 27.234 -8.43 1 94.06 74 GLY A N 1
ATOM 592 C CA . GLY A 1 74 ? 7.047 27.422 -9.289 1 94.06 74 GLY A CA 1
ATOM 593 C C . GLY A 1 74 ? 8.344 26.953 -8.664 1 94.06 74 GLY A C 1
ATOM 594 O O . GLY A 1 74 ? 9.43 27.25 -9.164 1 94.06 74 GLY A O 1
ATOM 595 N N . LYS A 1 75 ? 8.211 26.266 -7.562 1 95.06 75 LYS A N 1
ATOM 596 C CA . LYS A 1 75 ? 9.422 25.766 -6.914 1 95.06 75 LYS A CA 1
ATOM 597 C C . LYS A 1 75 ? 9.977 24.547 -7.645 1 95.06 75 LYS A C 1
ATOM 599 O O . LYS A 1 75 ? 9.219 23.734 -8.172 1 95.06 75 LYS A O 1
ATOM 604 N N . PRO A 1 76 ? 11.312 24.438 -7.691 1 95.12 76 PRO A N 1
ATOM 605 C CA . PRO A 1 76 ? 11.938 23.297 -8.344 1 95.12 76 PRO A CA 1
ATOM 606 C C . PRO A 1 76 ? 11.945 22.047 -7.457 1 95.12 76 PRO A C 1
ATOM 608 O O . PRO A 1 76 ? 12.914 21.812 -6.723 1 95.12 76 PRO A O 1
ATOM 611 N N . VAL A 1 77 ? 10.969 21.234 -7.535 1 96.81 77 VAL A N 1
ATOM 612 C CA . VAL A 1 77 ? 10.852 20.047 -6.688 1 96.81 77 VAL A CA 1
ATOM 613 C C . VAL A 1 77 ? 10.289 18.891 -7.504 1 96.81 77 VAL A C 1
ATOM 615 O O . VAL A 1 77 ? 9.547 19.094 -8.469 1 96.81 77 VAL A O 1
ATOM 618 N N . VAL A 1 78 ? 10.68 17.672 -7.172 1 97.31 78 VAL A N 1
ATOM 619 C CA . VAL A 1 78 ? 10.211 16.453 -7.832 1 97.31 78 VAL A CA 1
ATOM 620 C C . VAL A 1 78 ? 9.977 15.359 -6.797 1 97.31 78 VAL A C 1
ATOM 622 O O . VAL A 1 78 ? 10.805 15.156 -5.91 1 97.31 78 VAL A O 1
ATOM 625 N N . GLY A 1 79 ? 8.773 14.773 -6.816 1 97.69 79 GLY A N 1
ATOM 626 C CA . GLY A 1 79 ? 8.523 13.578 -6.027 1 97.69 79 GLY A CA 1
ATOM 627 C C . GLY A 1 79 ? 9.156 12.328 -6.613 1 97.69 79 GLY A C 1
ATOM 628 O O . GLY A 1 79 ? 9.148 12.141 -7.832 1 97.69 79 GLY A O 1
ATOM 629 N N . ILE A 1 80 ? 9.719 11.422 -5.711 1 97.56 80 ILE A N 1
ATOM 630 C CA . ILE A 1 80 ? 10.477 10.328 -6.312 1 97.56 80 ILE A CA 1
ATOM 631 C C . ILE A 1 80 ? 10.016 9 -5.727 1 97.56 80 ILE A C 1
ATOM 633 O O . ILE A 1 80 ? 10.375 7.934 -6.23 1 97.56 80 ILE A O 1
ATOM 637 N N . ALA A 1 81 ? 9.211 9.055 -4.621 1 97.38 81 ALA A N 1
ATOM 638 C CA . ALA A 1 81 ? 8.766 7.793 -4.035 1 97.38 81 ALA A CA 1
ATOM 639 C C . ALA A 1 81 ? 7.645 8.023 -3.02 1 97.38 81 ALA A C 1
ATOM 641 O O . ALA A 1 81 ? 7.695 8.977 -2.238 1 97.38 81 ALA A O 1
ATOM 642 N N . ARG A 1 82 ? 6.633 7.238 -3.035 1 97.38 82 ARG A N 1
ATOM 643 C CA . ARG A 1 82 ? 5.66 7.105 -1.953 1 97.38 82 ARG A CA 1
ATOM 644 C C . ARG A 1 82 ? 5.941 5.863 -1.115 1 97.38 82 ARG A C 1
ATOM 646 O O . ARG A 1 82 ? 5.996 4.75 -1.643 1 97.38 82 ARG A O 1
ATOM 653 N N . PHE A 1 83 ? 6.113 6.043 0.231 1 98.06 83 PHE A N 1
ATOM 654 C CA . PHE A 1 83 ? 6.551 4.863 0.964 1 98.06 83 PHE A CA 1
ATOM 655 C C . PHE A 1 83 ? 5.617 4.574 2.135 1 98.06 83 PHE A C 1
ATOM 657 O O . PHE A 1 83 ? 5.727 3.533 2.783 1 98.06 83 PHE A O 1
ATOM 664 N N . LEU A 1 84 ? 4.66 5.461 2.387 1 98.5 84 LEU A N 1
ATOM 665 C CA . LEU A 1 84 ? 3.688 5.266 3.455 1 98.5 84 LEU A CA 1
ATOM 666 C C . LEU A 1 84 ? 2.322 5.812 3.053 1 98.5 84 LEU A C 1
ATOM 668 O O . LEU A 1 84 ? 2.232 6.883 2.447 1 98.5 84 LEU A O 1
ATOM 672 N N . HIS A 1 85 ? 1.287 5.117 3.342 1 98.12 85 HIS A N 1
ATOM 673 C CA . HIS A 1 85 ? -0.102 5.52 3.148 1 98.12 85 HIS A CA 1
ATOM 674 C C . HIS A 1 85 ? -0.973 5.066 4.316 1 98.12 85 HIS A C 1
ATOM 676 O O . HIS A 1 85 ? -0.9 3.908 4.734 1 98.12 85 HIS A O 1
ATOM 682 N N . THR A 1 86 ? -1.676 5.949 4.93 1 97.94 86 THR A N 1
ATOM 683 C CA . THR A 1 86 ? -2.574 5.625 6.035 1 97.94 86 THR A CA 1
ATOM 684 C C . THR A 1 86 ? -3.926 6.309 5.852 1 97.94 86 THR A C 1
ATOM 686 O O . THR A 1 86 ? -4.105 7.102 4.926 1 97.94 86 THR A O 1
ATOM 689 N N . ASN A 1 87 ? -4.898 5.863 6.617 1 97.56 87 ASN A N 1
ATOM 690 C CA . ASN A 1 87 ? -6.141 6.621 6.715 1 97.56 87 ASN A CA 1
ATOM 691 C C . ASN A 1 87 ? -5.996 7.824 7.637 1 97.56 87 ASN A C 1
ATOM 693 O O . ASN A 1 87 ? -5.055 7.895 8.43 1 97.56 87 ASN A O 1
ATOM 697 N N . GLY A 1 88 ? -6.758 8.828 7.402 1 97.81 88 GLY A N 1
ATOM 698 C CA . GLY A 1 88 ? -6.68 10.039 8.203 1 97.81 88 GLY A CA 1
ATOM 699 C C . GLY A 1 88 ? -7.555 11.164 7.672 1 97.81 88 GLY A C 1
ATOM 700 O O . GLY A 1 88 ? -8.258 10.984 6.676 1 97.81 88 GLY A O 1
ATOM 701 N N . GLY A 1 89 ? -7.523 12.188 8.414 1 98.25 89 GLY A N 1
ATOM 702 C CA . GLY A 1 89 ? -8.344 13.328 8.023 1 98.25 89 GLY A CA 1
ATOM 703 C C . GLY A 1 89 ? -8.523 14.336 9.141 1 98.25 89 GLY A C 1
ATOM 704 O O . GLY A 1 89 ? -7.547 14.891 9.656 1 98.25 89 GLY A O 1
ATOM 705 N N . VAL A 1 90 ? -9.758 14.602 9.508 1 98.81 90 VAL A N 1
ATOM 706 C CA . VAL A 1 90 ? -10.055 15.602 10.523 1 98.81 90 VAL A CA 1
ATOM 707 C C . VAL A 1 90 ? -10.43 14.922 11.836 1 98.81 90 VAL A C 1
ATOM 709 O O . VAL A 1 90 ? -11.484 14.289 11.938 1 98.81 90 VAL A O 1
ATOM 712 N N . LEU A 1 91 ? -9.547 15.07 12.828 1 98.81 91 LEU A N 1
ATOM 713 C CA . LEU A 1 91 ? -9.695 14.477 14.156 1 98.81 91 LEU A CA 1
ATOM 714 C C . LEU A 1 91 ? -10.602 15.336 15.039 1 98.81 91 LEU A C 1
ATOM 716 O O . LEU A 1 91 ? -10.5 16.562 15.031 1 98.81 91 LEU A O 1
ATOM 720 N N . TYR A 1 92 ? -11.492 14.703 15.734 1 98.69 92 TYR A N 1
ATOM 721 C CA . TYR A 1 92 ? -12.367 15.391 16.688 1 98.69 92 TYR A CA 1
ATOM 722 C C . TYR A 1 92 ? -12.656 14.5 17.891 1 98.69 92 TYR A C 1
ATOM 724 O O . TYR A 1 92 ? -12.414 13.297 17.844 1 98.69 92 TYR A O 1
ATOM 732 N N . LEU A 1 93 ? -13.102 15.094 18.984 1 98.31 93 LEU A N 1
ATOM 733 C CA . LEU A 1 93 ? -13.555 14.383 20.172 1 98.31 93 LEU A CA 1
ATOM 734 C C . LEU A 1 93 ? -15.07 14.195 20.156 1 98.31 93 LEU A C 1
ATOM 736 O O . LEU A 1 93 ? -15.805 15.117 19.797 1 98.31 93 LEU A O 1
ATOM 740 N N . LYS A 1 94 ? -15.508 13.023 20.469 1 96.44 94 LYS A N 1
ATOM 741 C CA . LYS A 1 94 ? -16.922 12.68 20.359 1 96.44 94 LYS A CA 1
ATOM 742 C C . LYS A 1 94 ? -17.766 13.539 21.281 1 96.44 94 LYS A C 1
ATOM 744 O O . LYS A 1 94 ? -18.953 13.781 21.016 1 96.44 94 LYS A O 1
ATOM 749 N N . ASP A 1 95 ? -17.266 14.008 22.328 1 94.88 95 ASP A N 1
ATOM 750 C CA . ASP A 1 95 ? -18.016 14.805 23.297 1 94.88 95 ASP A CA 1
ATOM 751 C C . ASP A 1 95 ? -18.031 16.281 22.891 1 94.88 95 ASP A C 1
ATOM 753 O O . ASP A 1 95 ? -18.578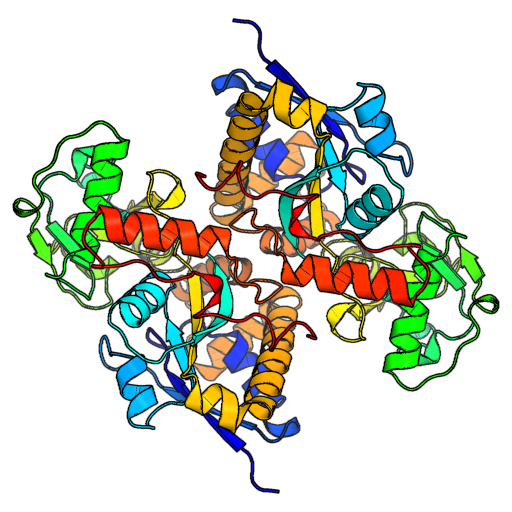 17.109 23.609 1 94.88 95 ASP A O 1
ATOM 757 N N . SER A 1 96 ? -17.516 16.641 21.75 1 94.88 96 SER A N 1
ATOM 758 C CA . SER A 1 96 ? -17.422 18.031 21.297 1 94.88 96 SER A CA 1
ATOM 759 C C . SER A 1 96 ? -18.734 18.484 20.672 1 94.88 96 SER A C 1
ATOM 761 O O . SER A 1 96 ? -18.891 19.672 20.344 1 94.88 96 SER A O 1
ATOM 763 N N . GLY A 1 97 ? -19.656 17.516 20.453 1 95.12 97 GLY A N 1
ATOM 764 C CA . GLY A 1 97 ? -20.906 17.859 19.766 1 95.12 97 GLY A CA 1
ATOM 765 C C . GLY A 1 97 ? -20.828 17.688 18.266 1 95.12 97 GLY A C 1
ATOM 766 O O . GLY A 1 97 ? -21.812 17.859 17.562 1 95.12 97 GLY A O 1
ATOM 767 N N . ILE A 1 98 ? -19.672 17.328 17.766 1 97.88 98 ILE A N 1
ATOM 768 C CA . ILE A 1 98 ? -19.484 17.047 16.344 1 97.88 98 ILE A CA 1
ATOM 769 C C . ILE A 1 98 ? -19.844 15.586 16.047 1 97.88 98 ILE A C 1
ATOM 771 O O . ILE A 1 98 ? -19.234 14.672 16.609 1 97.88 98 ILE A O 1
ATOM 775 N N . GLU A 1 99 ? -20.828 15.375 15.18 1 97.19 99 GLU A N 1
ATOM 776 C CA . GLU A 1 99 ? -21.25 14.023 14.836 1 97.19 99 GLU A CA 1
ATOM 777 C C . GLU A 1 99 ? -21.062 13.75 13.344 1 97.19 99 GLU A C 1
ATOM 779 O O . GLU A 1 99 ? -20.938 12.602 12.93 1 97.19 99 GLU A O 1
ATOM 784 N N . ARG A 1 100 ? -21.141 14.797 12.594 1 98.25 100 ARG A N 1
ATOM 785 C CA . ARG A 1 100 ? -21 14.766 11.141 1 98.25 100 ARG A CA 1
ATOM 786 C C . ARG A 1 100 ? -20.203 15.969 10.641 1 98.25 100 ARG A C 1
ATOM 788 O O . ARG A 1 100 ? -20.062 16.969 11.359 1 98.25 100 ARG A O 1
ATOM 795 N N . PRO A 1 101 ? -19.734 15.922 9.422 1 98.69 101 PRO A N 1
ATOM 796 C CA . PRO A 1 101 ? -18.859 17 8.938 1 98.69 101 PRO A CA 1
ATOM 797 C C . PRO A 1 101 ? -19.531 18.359 8.977 1 98.69 101 PRO A C 1
ATOM 799 O O . PRO A 1 101 ? -18.891 19.359 9.312 1 98.69 101 PRO A O 1
ATOM 802 N N . ARG A 1 102 ? -20.781 18.438 8.688 1 98.38 102 ARG A N 1
ATOM 803 C CA . ARG A 1 102 ? -21.469 19.734 8.641 1 98.38 102 ARG A CA 1
ATOM 804 C C . ARG A 1 102 ? -21.438 20.406 10 1 98.38 102 ARG A C 1
ATOM 806 O O . ARG A 1 102 ? -21.547 21.641 10.086 1 98.38 102 ARG A O 1
ATOM 813 N N . ASP A 1 103 ? -21.234 19.641 11.094 1 98.38 103 ASP A N 1
ATOM 814 C CA . ASP A 1 103 ? -21.188 20.188 12.445 1 98.38 103 ASP A CA 1
ATOM 815 C C . ASP A 1 103 ? -19.891 20.953 12.688 1 98.38 103 ASP A C 1
ATOM 817 O O . ASP A 1 103 ? -19.734 21.609 13.719 1 98.38 103 ASP A O 1
ATOM 821 N N . MET A 1 104 ? -18.953 20.938 11.719 1 98.69 104 MET A N 1
ATOM 822 C CA . MET A 1 104 ? -17.672 21.609 11.891 1 98.69 104 MET A CA 1
ATOM 823 C C . MET A 1 104 ? -17.75 23.078 11.484 1 98.69 104 MET A C 1
ATOM 825 O O . MET A 1 104 ? -16.766 23.812 11.641 1 98.69 104 MET A O 1
ATOM 829 N N . ALA A 1 105 ? -18.891 23.547 11.008 1 98 105 ALA A N 1
ATOM 830 C CA . ALA A 1 105 ? -19.031 24.938 10.57 1 98 105 ALA A CA 1
ATOM 831 C C . ALA A 1 105 ? -18.75 25.906 11.719 1 98 105 ALA A C 1
ATOM 833 O O . ALA A 1 105 ? -19.297 25.766 12.812 1 98 105 ALA A O 1
ATOM 834 N N . GLY A 1 106 ? -17.828 26.812 11.43 1 97.38 106 GLY A N 1
ATOM 835 C CA . GLY A 1 106 ? -17.516 27.875 12.367 1 97.38 106 GLY A CA 1
ATOM 836 C C . GLY A 1 106 ? -16.672 27.422 13.531 1 97.38 106 GLY A C 1
ATOM 837 O O . GLY A 1 106 ? -16.5 28.156 14.508 1 97.38 106 GLY A O 1
ATOM 838 N N . LYS A 1 107 ? -16.031 26.281 13.461 1 98.19 107 LYS A N 1
ATOM 839 C CA . LYS A 1 107 ? -15.281 25.719 14.57 1 98.19 107 LYS A CA 1
ATOM 840 C C . LYS A 1 107 ? -13.828 26.188 14.547 1 98.19 107 LYS A C 1
ATOM 842 O O . LYS A 1 107 ? -13.391 26.812 13.578 1 98.19 107 LYS A O 1
ATOM 847 N N . ARG A 1 108 ? -13.141 25.984 15.742 1 98.5 108 ARG A N 1
ATOM 848 C CA . ARG A 1 108 ? -11.695 26.188 15.836 1 98.5 108 ARG A CA 1
ATOM 849 C C . ARG A 1 108 ? -10.938 25.031 15.203 1 98.5 108 ARG A C 1
ATOM 851 O O . ARG A 1 108 ? -11.125 23.875 15.578 1 98.5 108 ARG A O 1
ATOM 858 N N . ILE A 1 109 ? -10.102 25.328 14.188 1 98.5 109 ILE A N 1
ATOM 859 C CA . ILE A 1 109 ? -9.398 24.297 13.422 1 98.5 109 ILE A CA 1
ATOM 860 C C . ILE A 1 109 ? -7.902 24.375 13.727 1 98.5 109 ILE A C 1
ATOM 862 O O . ILE A 1 109 ? -7.254 25.391 13.461 1 98.5 109 ILE A O 1
ATOM 866 N N . GLN A 1 110 ? -7.355 23.266 14.203 1 98.31 110 GLN A N 1
ATOM 867 C CA . GLN A 1 110 ? -5.922 23.156 14.445 1 98.31 110 GLN A CA 1
ATOM 868 C C . GLN A 1 110 ? -5.203 22.594 13.211 1 98.31 110 GLN A C 1
ATOM 870 O O . GLN A 1 110 ? -5.613 21.578 12.648 1 98.31 110 GLN A O 1
ATOM 875 N N . TYR A 1 111 ? -4.121 23.25 12.766 1 93.88 111 TYR A N 1
ATOM 876 C CA . TYR A 1 111 ? -3.191 22.75 11.766 1 93.88 111 TYR A CA 1
ATOM 877 C C . TYR A 1 111 ? -1.916 23.578 11.734 1 93.88 111 TYR A C 1
ATOM 879 O O . TYR A 1 111 ? -1.96 24.797 11.93 1 93.88 111 TYR A O 1
ATOM 887 N N . PRO A 1 112 ? -0.746 23.016 11.539 1 87.69 112 PRO A N 1
ATOM 888 C CA . PRO A 1 112 ? 0.536 23.719 11.594 1 87.69 112 PRO A CA 1
ATOM 889 C C . PRO A 1 112 ? 0.607 24.891 10.602 1 87.69 112 PRO A C 1
ATOM 891 O O . PRO A 1 112 ? 1.308 25.875 10.852 1 87.69 112 PRO A O 1
ATOM 894 N N . GLY A 1 113 ? -0.035 24.984 9.531 1 85.56 113 GLY A N 1
ATOM 895 C CA . GLY A 1 113 ? -0.003 26.047 8.531 1 85.56 113 GLY A CA 1
ATOM 896 C C . GLY A 1 113 ? -1.031 27.125 8.773 1 85.56 113 GLY A C 1
ATOM 897 O O . GLY A 1 113 ? -1.209 28.016 7.945 1 85.56 113 GLY A O 1
ATOM 898 N N . ALA A 1 114 ? -1.635 27.078 9.961 1 92.12 114 ALA A N 1
ATOM 899 C CA . ALA A 1 114 ? -2.6 28.125 10.289 1 92.12 114 ALA A CA 1
ATOM 900 C C . ALA A 1 114 ? -1.92 29.484 10.383 1 92.12 114 ALA A C 1
ATOM 902 O O . ALA A 1 114 ? -0.793 29.594 10.867 1 92.12 114 ALA A O 1
ATOM 903 N N . PRO A 1 115 ? -2.557 30.531 9.891 1 94.75 115 PRO A N 1
ATOM 904 C CA . PRO A 1 115 ? -3.949 30.609 9.445 1 94.75 115 PRO A CA 1
ATOM 905 C C . PRO A 1 115 ? -4.102 30.406 7.938 1 94.75 115 PRO A C 1
ATOM 907 O O . PRO A 1 115 ? -5.055 30.891 7.332 1 94.75 115 PRO A O 1
ATOM 910 N N . GLY A 1 116 ? -3.193 29.688 7.285 1 90.81 116 GLY A N 1
ATOM 911 C CA . GLY A 1 116 ? -3.264 29.453 5.852 1 90.81 116 GLY A CA 1
ATOM 912 C C . GLY A 1 116 ? -4.547 28.781 5.422 1 90.81 116 GLY A C 1
ATOM 913 O O . GLY A 1 116 ? -5.34 28.344 6.262 1 90.81 116 GLY A O 1
ATOM 914 N N . PRO A 1 117 ? -4.785 28.656 4.168 1 93.88 117 PRO A N 1
ATOM 915 C CA . PRO A 1 117 ? -6.074 28.219 3.633 1 93.88 117 PRO A CA 1
ATOM 916 C C . PRO A 1 117 ? -6.277 26.703 3.721 1 93.88 117 PRO A C 1
ATOM 918 O O . PRO A 1 117 ? -7.383 26.219 3.482 1 93.88 117 PRO A O 1
ATOM 921 N N . GLY A 1 118 ? -5.277 25.969 4.012 1 94.19 118 GLY A N 1
ATOM 922 C CA . GLY A 1 118 ? -5.324 24.516 3.949 1 94.19 118 GLY A CA 1
ATOM 923 C C . GLY A 1 118 ? -6.395 23.906 4.844 1 94.19 118 GLY A C 1
ATOM 924 O O . GLY A 1 118 ? -7.25 23.156 4.379 1 94.19 118 GLY A O 1
ATOM 925 N N . GLY A 1 119 ? -6.355 24.25 6.16 1 95.69 119 GLY A N 1
ATOM 926 C CA . GLY A 1 119 ? -7.316 23.734 7.125 1 95.69 119 GLY A CA 1
ATOM 927 C C . GLY A 1 119 ? -8.758 24 6.738 1 95.69 119 GLY A C 1
ATOM 928 O O . GLY A 1 119 ? -9.547 23.062 6.586 1 95.69 119 GLY A O 1
ATOM 929 N N . PRO A 1 120 ? -9.086 25.281 6.488 1 97.12 120 PRO A N 1
ATOM 930 C CA . PRO A 1 120 ? -10.438 25.641 6.062 1 97.12 120 PRO A CA 1
ATOM 931 C C . PRO A 1 120 ? -10.859 24.906 4.785 1 97.12 120 PRO A C 1
ATOM 933 O O . PRO A 1 120 ? -12.023 24.531 4.645 1 97.12 120 PRO A O 1
ATOM 936 N N . ALA A 1 121 ? -9.969 24.719 3.812 1 97.31 121 ALA A N 1
ATOM 937 C CA . ALA A 1 121 ? -10.297 24.031 2.57 1 97.31 121 ALA A CA 1
ATOM 938 C C . ALA A 1 121 ? -10.703 22.578 2.842 1 97.31 121 ALA A C 1
ATOM 940 O O . ALA A 1 121 ? -11.688 22.094 2.279 1 97.31 121 ALA A O 1
ATOM 941 N N . ILE A 1 122 ? -9.953 21.906 3.699 1 98.12 122 ILE A N 1
ATOM 942 C CA . ILE A 1 122 ? -10.242 20.516 4.035 1 98.12 122 ILE A CA 1
ATOM 943 C C . ILE A 1 122 ? -11.586 20.422 4.746 1 98.12 122 ILE A C 1
ATOM 945 O O . ILE A 1 122 ? -12.477 19.688 4.305 1 98.12 122 ILE A O 1
ATOM 949 N N . VAL A 1 123 ? -11.734 21.203 5.777 1 98.62 123 VAL A N 1
ATOM 950 C CA . VAL A 1 123 ? -12.945 21.141 6.59 1 98.62 123 VAL A CA 1
ATOM 951 C C . VAL A 1 123 ? -14.148 21.609 5.766 1 98.62 123 VAL A C 1
ATOM 953 O O . VAL A 1 123 ? -15.211 20.984 5.793 1 98.62 123 VAL A O 1
ATOM 956 N N . GLY A 1 124 ? -13.969 22.688 5.023 1 98.38 124 GLY A N 1
ATOM 957 C CA . GLY A 1 124 ? -15.039 23.203 4.184 1 98.38 124 GLY A CA 1
ATOM 958 C C . GLY A 1 124 ? -15.523 22.188 3.156 1 98.38 124 GLY A C 1
ATOM 959 O O . GLY A 1 124 ? -16.734 22.031 2.949 1 98.38 124 GLY A O 1
ATOM 960 N N . THR A 1 125 ? -14.594 21.516 2.484 1 98.38 125 THR A N 1
ATOM 961 C CA . THR A 1 125 ? -14.945 20.469 1.515 1 98.38 125 THR A CA 1
ATOM 962 C C . THR A 1 125 ? -15.82 19.406 2.154 1 98.38 125 THR A C 1
ATOM 964 O O . THR A 1 125 ? -16.828 19 1.574 1 98.38 125 THR A O 1
ATOM 967 N N . MET A 1 126 ? -15.438 19.016 3.361 1 98.56 126 MET A N 1
ATOM 968 C CA . MET A 1 126 ? -16.172 17.953 4.047 1 98.56 126 MET A CA 1
ATOM 969 C C . MET A 1 126 ? -17.562 18.438 4.445 1 98.56 126 MET A C 1
ATOM 971 O O . MET A 1 126 ? -18.531 17.672 4.355 1 98.56 126 MET A O 1
ATOM 975 N N . ILE A 1 127 ? -17.672 19.656 4.891 1 98.69 127 ILE A N 1
ATOM 976 C CA . ILE A 1 127 ? -18.953 20.234 5.246 1 98.69 127 ILE A CA 1
ATOM 977 C C . ILE A 1 127 ? -19.875 20.25 4.02 1 98.69 127 ILE A C 1
ATOM 979 O O . ILE A 1 127 ? -21.016 19.797 4.09 1 98.69 127 ILE A O 1
ATOM 983 N N . ALA A 1 128 ? -19.359 20.703 2.906 1 98.19 128 ALA A N 1
ATOM 984 C CA . ALA A 1 128 ? -20.141 20.781 1.668 1 98.19 128 ALA A CA 1
ATOM 985 C C . ALA A 1 128 ? -20.562 19.391 1.212 1 98.19 128 ALA A C 1
ATOM 987 O O . ALA A 1 128 ? -21.703 19.188 0.796 1 98.19 128 ALA A O 1
ATOM 988 N N . ALA A 1 129 ? -19.656 18.469 1.287 1 97.69 129 ALA A N 1
ATOM 989 C CA . ALA A 1 129 ? -19.953 17.094 0.882 1 97.69 129 ALA A CA 1
ATOM 990 C C . ALA A 1 129 ? -21.094 16.516 1.718 1 97.69 129 ALA A C 1
ATOM 992 O O . ALA A 1 129 ? -21.844 15.656 1.241 1 97.69 129 ALA A O 1
ATOM 993 N N . ASP A 1 130 ? -21.156 16.969 2.963 1 98.19 130 ASP A N 1
ATOM 994 C CA . ASP A 1 130 ? -22.203 16.484 3.865 1 98.19 130 ASP A CA 1
ATOM 995 C C . ASP A 1 130 ? -23.469 17.328 3.711 1 98.19 130 ASP A C 1
ATOM 997 O O . ASP A 1 130 ? -24.391 17.219 4.531 1 98.19 130 ASP A O 1
ATOM 1001 N N . GLY A 1 131 ? -23.484 18.234 2.773 1 97.69 131 GLY A N 1
ATOM 1002 C CA . GLY A 1 131 ? -24.672 19.016 2.457 1 97.69 131 GLY A CA 1
ATOM 1003 C C . GLY A 1 131 ? -24.812 20.25 3.316 1 97.69 131 GLY A C 1
ATOM 1004 O O . GLY A 1 131 ? -25.891 20.859 3.363 1 97.69 131 GLY A O 1
ATOM 1005 N N . GLY A 1 132 ? -23.734 20.578 3.994 1 97.81 132 GLY A N 1
ATOM 1006 C CA . GLY A 1 132 ? -23.75 21.766 4.84 1 97.81 132 GLY A CA 1
ATOM 1007 C C . GLY A 1 132 ? -23.203 23 4.145 1 97.81 132 GLY A C 1
ATOM 1008 O O . GLY A 1 132 ? -22.609 22.906 3.072 1 97.81 132 GLY A O 1
ATOM 1009 N N . ASP A 1 133 ? -23.562 24.125 4.836 1 96.5 133 ASP A N 1
ATOM 1010 C CA . ASP A 1 133 ? -23 25.406 4.418 1 96.5 133 ASP A CA 1
ATOM 1011 C C . ASP A 1 133 ? -21.969 25.906 5.426 1 96.5 133 ASP A C 1
ATOM 1013 O O . ASP A 1 133 ? -22.031 25.578 6.609 1 96.5 133 ASP A O 1
ATOM 1017 N N . TYR A 1 134 ? -21.062 26.625 4.832 1 96.06 134 TYR A N 1
ATOM 1018 C CA . TYR A 1 134 ? -20.078 27.234 5.715 1 96.06 134 TYR A CA 1
ATOM 1019 C C . TYR A 1 134 ? -19.516 28.516 5.105 1 96.06 134 TYR A C 1
ATOM 1021 O O . TYR A 1 134 ? -19.594 28.703 3.891 1 96.06 134 TYR A O 1
ATOM 1029 N N . GLU A 1 135 ? -19.109 29.375 5.961 1 93.88 135 GLU A N 1
ATOM 1030 C CA . GLU A 1 135 ? -18.328 30.547 5.566 1 93.88 135 GLU A CA 1
ATOM 1031 C C . GLU A 1 135 ? -16.859 30.391 5.949 1 93.88 135 GLU A C 1
ATOM 1033 O O . GLU A 1 135 ? -16.531 30.234 7.129 1 93.88 135 GLU A O 1
ATOM 1038 N N . PRO A 1 136 ? -15.984 30.453 4.969 1 90 136 PRO A N 1
ATOM 1039 C CA . PRO A 1 136 ? -14.57 30.203 5.254 1 90 136 PRO A CA 1
ATOM 1040 C C . PRO A 1 136 ? -14.023 31.109 6.352 1 90 136 PRO A C 1
ATOM 1042 O O . PRO A 1 136 ? -13.195 30.688 7.16 1 90 136 PRO A O 1
ATOM 1045 N N . ASN A 1 137 ? -14.484 32.25 6.438 1 91.69 137 ASN A N 1
ATOM 1046 C CA . ASN A 1 137 ? -13.969 33.219 7.387 1 91.69 137 ASN A CA 1
ATOM 1047 C C . ASN A 1 137 ? -14.539 33 8.789 1 91.69 137 ASN A C 1
ATOM 1049 O O . ASN A 1 137 ? -14.078 33.625 9.75 1 91.69 137 ASN A O 1
ATOM 1053 N N . ASP A 1 138 ? -15.453 32.125 8.898 1 94.75 138 ASP A N 1
ATOM 1054 C CA . ASP A 1 138 ? -16.062 31.875 10.203 1 94.75 138 ASP A CA 1
ATOM 1055 C C . ASP A 1 138 ? -15.211 30.906 11.023 1 94.75 138 ASP A C 1
ATOM 1057 O O . ASP A 1 138 ? -15.398 30.781 12.234 1 94.75 138 ASP A O 1
ATOM 1061 N N . PHE A 1 139 ? -14.32 30.172 10.336 1 97.69 139 PHE A N 1
ATOM 1062 C CA . PHE A 1 139 ? -13.438 29.266 11.062 1 97.69 139 PHE A CA 1
ATOM 1063 C C . PHE A 1 139 ? -12.422 30.031 11.891 1 97.69 139 PHE A C 1
ATOM 1065 O O . PHE A 1 139 ? -12.039 31.156 11.523 1 97.69 139 PHE A O 1
ATOM 1072 N N . GLU A 1 140 ? -12.023 29.516 13.023 1 98.06 140 GLU A N 1
ATOM 1073 C CA . GLU A 1 140 ? -10.914 30.062 13.797 1 98.06 140 GLU A CA 1
ATOM 1074 C C . GLU A 1 140 ? -9.672 29.188 13.656 1 98.06 140 GLU A C 1
ATOM 1076 O O . GLU A 1 140 ? -9.602 28.094 14.234 1 98.06 140 GLU A O 1
ATOM 1081 N N . PRO A 1 141 ? -8.68 29.656 12.938 1 97.25 141 PRO A N 1
ATOM 1082 C CA . PRO A 1 141 ? -7.453 28.859 12.789 1 97.25 141 PRO A CA 1
ATOM 1083 C C . PRO A 1 141 ? -6.617 28.828 14.07 1 97.25 141 PRO A C 1
ATOM 1085 O O . PRO A 1 141 ? -6.457 29.859 14.727 1 97.25 141 PRO A O 1
ATOM 1088 N N . VAL A 1 142 ? -6.188 27.703 14.43 1 97.81 142 VAL A N 1
ATOM 1089 C CA . VAL A 1 142 ? -5.34 27.484 15.602 1 97.81 142 VAL A CA 1
ATOM 1090 C C . VAL A 1 142 ? -4.027 26.844 15.172 1 97.81 142 VAL A C 1
ATOM 1092 O O . VAL A 1 142 ? -4.027 25.875 14.398 1 97.81 142 VAL A O 1
ATOM 1095 N N . ASN A 1 143 ? -2.895 27.375 15.586 1 95.5 143 ASN A N 1
ATOM 1096 C CA . ASN A 1 143 ? -1.584 26.797 15.32 1 95.5 143 ASN A CA 1
ATOM 1097 C C . ASN A 1 143 ? -0.909 26.312 16.594 1 95.5 143 ASN A C 1
ATOM 1099 O O . ASN A 1 143 ? -0.251 27.094 17.297 1 95.5 143 ASN A O 1
ATOM 1103 N N . ASN A 1 144 ? -1.063 25.125 16.828 1 94.56 144 ASN A N 1
ATOM 1104 C CA . ASN A 1 144 ? -0.375 24.453 17.938 1 94.56 144 ASN A CA 1
ATOM 1105 C C . ASN A 1 144 ? 0.711 23.516 17.422 1 94.56 144 ASN A C 1
ATOM 1107 O O . ASN A 1 144 ? 0.895 22.422 17.969 1 94.56 144 ASN A O 1
ATOM 1111 N N . GLY A 1 145 ? 1.303 23.875 16.312 1 88.5 145 GLY A N 1
ATOM 1112 C CA . GLY A 1 145 ? 2.338 23.062 15.703 1 88.5 145 GLY A CA 1
ATOM 1113 C C . GLY A 1 145 ? 1.842 21.688 15.281 1 88.5 145 GLY A C 1
ATOM 1114 O O . GLY A 1 145 ? 0.787 21.578 14.656 1 88.5 145 GLY A O 1
ATOM 1115 N N . PHE A 1 146 ? 2.705 20.656 15.625 1 85.38 146 PHE A N 1
ATOM 1116 C CA . PHE A 1 146 ? 2.416 19.297 15.203 1 85.38 146 PHE A CA 1
ATOM 1117 C C . PHE A 1 146 ? 1.541 18.578 16.219 1 85.38 146 PHE A C 1
ATOM 1119 O O . PHE A 1 146 ? 1.181 17.422 16.031 1 85.38 146 PHE A O 1
ATOM 1126 N N . PHE A 1 147 ? 1.121 19.25 17.172 1 91.62 147 PHE A N 1
ATOM 1127 C CA . PHE A 1 147 ? 0.527 18.594 18.344 1 91.62 147 PHE A CA 1
ATOM 1128 C C . PHE A 1 147 ? -0.993 18.688 18.281 1 91.62 147 PHE A C 1
ATOM 1130 O O . PHE A 1 147 ? -1.611 19.328 19.141 1 91.62 147 PHE A O 1
ATOM 1137 N N . HIS A 1 148 ? -1.525 17.953 17.422 1 95.56 148 HIS A N 1
ATOM 1138 C CA . HIS A 1 148 ? -2.961 17.922 17.156 1 95.56 148 HIS A CA 1
ATOM 1139 C C . HIS A 1 148 ? -3.725 17.406 18.375 1 95.56 148 HIS A C 1
ATOM 1141 O O . HIS A 1 148 ? -4.715 18.016 18.797 1 95.56 148 HIS A O 1
ATOM 1147 N N . THR A 1 149 ? -3.258 16.328 18.953 1 96.81 149 THR A N 1
ATOM 1148 C CA . THR A 1 149 ? -3.934 15.719 20.078 1 96.81 149 THR A CA 1
ATOM 1149 C C . THR A 1 149 ? -3.953 16.672 21.281 1 96.81 149 THR A C 1
ATOM 1151 O O . THR A 1 149 ? -4.984 16.828 21.938 1 96.81 149 THR A O 1
ATOM 1154 N N . ASP A 1 150 ? -2.848 17.328 21.5 1 97.12 150 ASP A N 1
ATOM 1155 C CA . ASP A 1 150 ? -2.768 18.297 22.594 1 97.12 150 ASP A CA 1
ATOM 1156 C C . ASP A 1 150 ? -3.756 19.438 22.391 1 97.12 150 ASP A C 1
ATOM 1158 O O . ASP A 1 150 ? -4.414 19.875 23.344 1 97.12 150 ASP A O 1
ATOM 1162 N N . ALA A 1 151 ? -3.828 19.906 21.188 1 98.06 151 ALA A N 1
ATOM 1163 C CA . ALA A 1 151 ? -4.719 21.031 20.891 1 98.06 151 ALA A CA 1
ATOM 1164 C C . ALA A 1 151 ? -6.164 20.688 21.234 1 98.06 151 ALA A C 1
ATOM 1166 O O . ALA A 1 151 ? -6.898 21.531 21.766 1 98.06 151 ALA A O 1
ATOM 1167 N N . LEU A 1 152 ? -6.582 19.469 20.938 1 98.38 152 LEU A N 1
ATOM 1168 C CA . LEU A 1 152 ? -7.961 19.062 21.188 1 98.38 152 LEU A CA 1
ATOM 1169 C C . LEU A 1 152 ? -8.18 18.781 22.672 1 98.38 152 LEU A C 1
ATOM 1171 O O . LEU A 1 152 ? -9.164 19.234 23.266 1 98.38 152 LEU A O 1
ATOM 1175 N N . LEU A 1 153 ? -7.246 18.094 23.328 1 97.44 153 LEU A N 1
ATOM 1176 C CA . LEU A 1 153 ? -7.418 17.672 24.719 1 97.44 153 LEU A CA 1
ATOM 1177 C C . LEU A 1 153 ? -7.324 18.859 25.672 1 97.44 153 LEU A C 1
ATOM 1179 O O . LEU A 1 153 ? -7.926 18.859 26.734 1 97.44 153 LEU A O 1
ATOM 1183 N N . GLU A 1 154 ? -6.598 19.906 25.281 1 97.69 154 GLU A N 1
ATOM 1184 C CA . GLU A 1 154 ? -6.453 21.094 26.094 1 97.69 154 GLU A CA 1
ATOM 1185 C C . GLU A 1 154 ? -7.488 22.156 25.719 1 97.69 154 GLU A C 1
ATOM 1187 O O . GLU A 1 154 ? -7.398 23.312 26.141 1 97.69 154 GLU A O 1
ATOM 1192 N N . ASP A 1 155 ? -8.344 21.781 24.859 1 97.5 155 ASP A N 1
ATOM 1193 C CA . ASP A 1 155 ? -9.477 22.609 24.453 1 97.5 155 ASP A CA 1
ATOM 1194 C C . ASP A 1 155 ? -9 23.875 23.75 1 97.5 155 ASP A C 1
ATOM 1196 O O . ASP A 1 155 ? -9.578 24.953 23.938 1 97.5 155 ASP A O 1
ATOM 1200 N N . LYS A 1 156 ? -7.973 23.766 23.016 1 98.19 156 LYS A N 1
ATOM 1201 C CA . LYS A 1 156 ? -7.48 24.891 22.219 1 98.19 156 LYS A CA 1
ATOM 1202 C C . LYS A 1 156 ? -8.172 24.922 20.859 1 98.19 156 LYS A C 1
ATOM 1204 O O . LYS A 1 156 ? -8.25 25.984 20.219 1 98.19 156 LYS A O 1
ATOM 1209 N N . ALA A 1 157 ? -8.641 23.812 20.375 1 98.69 157 ALA A N 1
ATOM 1210 C CA . ALA A 1 157 ? -9.32 23.656 19.078 1 98.69 157 ALA A CA 1
ATOM 1211 C C . ALA A 1 157 ? -10.445 22.641 19.188 1 98.69 157 ALA A C 1
ATOM 1213 O O . ALA A 1 157 ? -10.508 21.844 20.125 1 98.69 157 ALA A O 1
ATOM 1214 N N . ASP A 1 158 ? -11.289 22.641 18.188 1 98.62 158 ASP A N 1
ATOM 1215 C CA . ASP A 1 158 ? -12.406 21.703 18.125 1 98.62 158 ASP A CA 1
ATOM 1216 C C . ASP A 1 158 ? -12.078 20.516 17.234 1 98.62 158 ASP A C 1
ATOM 1218 O O . ASP A 1 158 ? -12.578 19.406 17.453 1 98.62 158 ASP A O 1
ATOM 1222 N N . VAL A 1 159 ? -11.352 20.812 16.172 1 98.81 159 VAL A N 1
ATOM 1223 C CA . VAL A 1 159 ? -10.938 19.766 15.234 1 98.81 159 VAL A CA 1
ATOM 1224 C C . VAL A 1 159 ? -9.484 20.016 14.812 1 98.81 159 VAL A C 1
ATOM 1226 O O . VAL A 1 159 ? -8.961 21.109 14.961 1 98.81 159 VAL A O 1
ATOM 1229 N N . ALA A 1 160 ? -8.82 18.984 14.398 1 98.62 160 ALA A N 1
ATOM 1230 C CA . ALA A 1 160 ? -7.457 19.047 13.875 1 98.62 160 ALA A CA 1
ATOM 1231 C C . ALA A 1 160 ? -7.363 18.391 12.508 1 98.62 160 ALA A C 1
ATOM 1233 O O . ALA A 1 160 ? -7.828 17.25 12.328 1 98.62 160 ALA A O 1
ATOM 1234 N N . THR A 1 161 ? -6.801 19.031 11.516 1 97.38 161 THR A N 1
ATOM 1235 C CA . THR A 1 161 ? -6.762 18.516 10.148 1 97.38 161 THR A CA 1
ATOM 1236 C C . THR A 1 161 ? -5.465 17.75 9.898 1 97.38 161 THR A C 1
ATOM 1238 O O . THR A 1 161 ? -4.457 18 10.562 1 97.38 161 THR A O 1
ATOM 1241 N N . LEU A 1 162 ? -5.547 16.844 8.914 1 94.31 162 LEU A N 1
ATOM 1242 C CA . LEU A 1 162 ? -4.438 16.016 8.453 1 94.31 162 LEU A CA 1
ATOM 1243 C C . LEU A 1 162 ? -3.877 15.172 9.594 1 94.31 162 LEU A C 1
ATOM 1245 O O . LEU A 1 162 ? -2.658 15.094 9.766 1 94.31 162 LEU A O 1
ATOM 1249 N N . ALA A 1 163 ? -4.746 14.719 10.43 1 97.44 163 ALA A N 1
ATOM 1250 C CA . ALA A 1 163 ? -4.387 13.719 11.43 1 97.44 163 ALA A CA 1
ATOM 1251 C C . ALA A 1 163 ? -4.297 12.328 10.82 1 97.44 163 ALA A C 1
ATOM 1253 O O . ALA A 1 163 ? -5.211 11.891 10.109 1 97.44 163 ALA A O 1
ATOM 1254 N N . PHE A 1 164 ? -3.189 11.727 11.023 1 97.88 164 PHE A N 1
ATOM 1255 C CA . PHE A 1 164 ? -3.016 10.336 10.602 1 97.88 164 PHE A CA 1
ATOM 1256 C C . PHE A 1 164 ? -3.619 9.383 11.617 1 97.88 164 PHE A C 1
ATOM 1258 O O . PHE A 1 164 ? -3.426 9.547 12.828 1 97.88 164 PHE A O 1
ATOM 1265 N N . TYR A 1 165 ? -4.367 8.398 11.148 1 98.12 165 TYR A N 1
ATOM 1266 C CA . TYR A 1 165 ? -4.957 7.414 12.047 1 98.12 165 TYR A CA 1
ATOM 1267 C C . TYR A 1 165 ? -3.879 6.715 12.875 1 98.12 165 TYR A C 1
ATOM 1269 O O . TYR A 1 165 ? -4.027 6.555 14.086 1 98.12 165 TYR A O 1
ATOM 1277 N N . ASN A 1 166 ? -2.76 6.305 12.234 1 98.06 166 ASN A N 1
ATOM 1278 C CA . ASN A 1 166 ? -1.772 5.43 12.859 1 98.06 166 ASN A CA 1
ATOM 1279 C C . ASN A 1 166 ? -1.023 6.145 13.977 1 98.06 166 ASN A C 1
ATOM 1281 O O . ASN A 1 166 ? -0.323 5.504 14.766 1 98.06 166 ASN A O 1
ATOM 1285 N N . PHE A 1 167 ? -1.178 7.496 14.102 1 97.69 167 PHE A N 1
ATOM 1286 C CA . PHE A 1 167 ? -0.451 8.211 15.141 1 97.69 167 PHE A CA 1
ATOM 1287 C C . PHE A 1 167 ? -1.406 9.023 16.016 1 97.69 167 PHE A C 1
ATOM 1289 O O . PHE A 1 167 ? -1.691 8.641 17.156 1 97.69 167 PHE A O 1
ATOM 1296 N N . GLU A 1 168 ? -2.023 10.055 15.453 1 97.88 168 GLU A N 1
ATOM 1297 C CA . GLU A 1 168 ? -2.754 11.016 16.266 1 97.88 168 GLU A CA 1
ATOM 1298 C C . GLU A 1 168 ? -4.051 10.414 16.812 1 97.88 168 GLU A C 1
ATOM 1300 O O . GLU A 1 168 ? -4.449 10.695 17.938 1 97.88 168 GLU A O 1
ATOM 1305 N N . VAL A 1 169 ? -4.781 9.688 16 1 97.88 169 VAL A N 1
ATOM 1306 C CA . VAL A 1 169 ? -6.02 9.078 16.469 1 97.88 169 VAL A CA 1
ATOM 1307 C C . VAL A 1 169 ? -5.707 8.039 17.547 1 97.88 169 VAL A C 1
ATOM 1309 O O . VAL A 1 169 ? -6.352 8.016 18.609 1 97.88 169 VAL A O 1
ATOM 1312 N N . VAL A 1 170 ? -4.691 7.219 17.312 1 97.75 170 VAL A N 1
ATOM 1313 C CA . VAL A 1 170 ? -4.246 6.215 18.266 1 97.75 170 VAL A CA 1
ATOM 1314 C C . VAL A 1 170 ? -3.801 6.902 19.562 1 97.75 170 VAL A C 1
ATOM 1316 O O . VAL A 1 170 ? -4.152 6.461 20.656 1 97.75 170 VAL A O 1
ATOM 1319 N N . GLU A 1 171 ? -3.027 7.984 19.438 1 97.81 171 GLU A N 1
ATOM 1320 C CA . GLU A 1 171 ? -2.547 8.734 20.594 1 97.81 171 GLU A CA 1
ATOM 1321 C C . GLU A 1 171 ? -3.709 9.281 21.422 1 97.81 171 GLU A C 1
ATOM 1323 O O . GLU A 1 171 ? -3.736 9.141 22.641 1 97.81 171 GLU A O 1
ATOM 1328 N N . ALA A 1 172 ? -4.68 9.914 20.766 1 98.25 172 ALA A N 1
ATOM 1329 C CA . ALA A 1 172 ? -5.824 10.5 21.453 1 98.25 172 ALA A CA 1
ATOM 1330 C C . ALA A 1 172 ? -6.594 9.438 22.234 1 98.25 172 ALA A C 1
ATOM 1332 O O . ALA A 1 172 ? -6.926 9.633 23.406 1 98.25 172 ALA A O 1
ATOM 1333 N N . ARG A 1 173 ? -6.816 8.297 21.625 1 97.69 173 ARG A N 1
ATOM 1334 C CA . ARG A 1 173 ? -7.551 7.219 22.266 1 97.69 173 ARG A CA 1
ATOM 1335 C C . ARG A 1 173 ? -6.754 6.629 23.438 1 97.69 173 ARG A C 1
ATOM 1337 O O . ARG A 1 173 ? -7.316 6.305 24.484 1 97.69 173 ARG A O 1
ATOM 1344 N N . HIS A 1 174 ? -5.48 6.473 23.25 1 97.12 174 HIS A N 1
ATOM 1345 C CA . HIS A 1 174 ? -4.617 5.957 24.312 1 97.12 174 HIS A CA 1
ATOM 1346 C C . HIS A 1 174 ? -4.645 6.859 25.531 1 97.12 174 HIS A C 1
ATOM 1348 O O . HIS A 1 174 ? -4.539 6.379 26.672 1 97.12 174 HIS A O 1
ATOM 1354 N N . ARG A 1 175 ? -4.789 8.117 25.297 1 96.75 175 ARG A N 1
ATOM 1355 C CA . ARG A 1 175 ? -4.809 9.086 26.391 1 96.75 175 ARG A CA 1
ATOM 1356 C C . ARG A 1 175 ? -6.195 9.18 27.016 1 96.75 175 ARG A C 1
ATOM 1358 O O . ARG A 1 175 ? -6.453 10.062 27.828 1 96.75 175 ARG A O 1
ATOM 1365 N N . GLY A 1 176 ? -7.117 8.359 26.562 1 96.38 176 GLY A N 1
ATOM 1366 C CA . GLY A 1 176 ? -8.398 8.188 27.234 1 96.38 176 GLY A CA 1
ATOM 1367 C C . GLY A 1 176 ? -9.523 8.961 26.578 1 96.38 176 GLY A C 1
ATOM 1368 O O . GLY A 1 176 ? -10.664 8.93 27.047 1 96.38 176 GLY A O 1
ATOM 1369 N N . ALA A 1 177 ? -9.195 9.617 25.5 1 97.06 177 ALA A N 1
ATOM 1370 C CA . ALA A 1 177 ? -10.227 10.391 24.812 1 97.06 177 ALA A CA 1
ATOM 1371 C C . ALA A 1 177 ? -11.07 9.5 23.906 1 97.06 177 ALA A C 1
ATOM 1373 O O . ALA A 1 177 ? -10.547 8.562 23.297 1 97.06 177 ALA A O 1
ATOM 1374 N N . GLU A 1 178 ? -12.328 9.773 23.875 1 97.38 178 GLU A N 1
ATOM 1375 C CA . GLU A 1 178 ? -13.172 9.211 22.828 1 97.38 178 GLU A CA 1
ATOM 1376 C C . GLU A 1 178 ? -13.016 9.992 21.531 1 97.38 178 GLU A C 1
ATOM 1378 O O . GLU A 1 178 ? -13.836 10.859 21.219 1 97.38 178 GLU A O 1
ATOM 1383 N N . ALA A 1 179 ? -12.047 9.617 20.766 1 97.88 179 ALA A N 1
ATOM 1384 C CA . ALA A 1 179 ? -11.68 10.352 19.547 1 97.88 179 ALA A CA 1
ATOM 1385 C C . ALA A 1 179 ? -12.156 9.617 18.297 1 97.88 179 ALA A C 1
ATOM 1387 O O . ALA A 1 179 ? -12.203 8.383 18.281 1 97.88 179 ALA A O 1
ATOM 1388 N N . ASP A 1 180 ? -12.539 10.305 17.328 1 97.5 180 ASP A N 1
ATOM 1389 C CA . ASP A 1 180 ? -12.852 9.812 15.992 1 97.5 180 ASP A CA 1
ATOM 1390 C C . ASP A 1 180 ? -12.359 10.789 14.922 1 97.5 180 ASP A C 1
ATOM 1392 O O . ASP A 1 180 ? -11.719 11.789 15.234 1 97.5 180 ASP A O 1
ATOM 1396 N N . PHE A 1 181 ? -12.539 10.445 13.688 1 98.5 181 PHE A N 1
ATOM 1397 C CA . PHE A 1 181 ? -12.094 11.32 12.609 1 98.5 181 PHE A CA 1
ATOM 1398 C C . PHE A 1 181 ? -12.961 11.148 11.375 1 98.5 181 PHE A C 1
ATOM 1400 O O . PHE A 1 181 ? -13.586 10.094 11.188 1 98.5 181 PHE A O 1
ATOM 1407 N N . PHE A 1 182 ? -13.094 12.18 10.594 1 98.56 182 PHE A N 1
ATOM 1408 C CA . PHE A 1 182 ? -13.617 12.117 9.242 1 98.56 182 PHE A CA 1
ATOM 1409 C C . PHE A 1 182 ? -12.5 11.922 8.227 1 98.56 182 PHE A C 1
ATOM 1411 O O . PHE A 1 182 ? -11.633 12.789 8.078 1 98.56 182 PHE A O 1
ATOM 1418 N N . ALA A 1 183 ? -12.5 10.781 7.582 1 98.12 183 ALA A N 1
ATOM 1419 C CA . ALA A 1 183 ? -11.453 10.477 6.617 1 98.12 183 ALA A CA 1
ATOM 1420 C C . ALA A 1 183 ? -11.547 11.383 5.395 1 98.12 183 ALA A C 1
ATOM 1422 O O . ALA A 1 183 ? -12.641 11.656 4.902 1 98.12 183 ALA A O 1
ATOM 1423 N N . LEU A 1 184 ? -10.414 11.805 4.859 1 98.12 184 LEU A N 1
ATOM 1424 C CA . LEU A 1 184 ? -10.383 12.664 3.682 1 98.12 184 LEU A CA 1
ATOM 1425 C C . LEU A 1 184 ? -11.164 12.039 2.531 1 98.12 184 LEU A C 1
ATOM 1427 O O . LEU A 1 184 ? -12.102 12.641 2.012 1 98.12 184 LEU A O 1
ATOM 1431 N N . LYS A 1 185 ? -10.914 10.805 2.258 1 94.5 185 LYS A N 1
ATOM 1432 C CA . LYS A 1 185 ? -11.414 10.117 1.07 1 94.5 185 LYS A CA 1
ATOM 1433 C C . LYS A 1 185 ? -12.914 9.867 1.17 1 94.5 185 LYS A C 1
ATOM 1435 O O . LYS A 1 185 ? -13.578 9.602 0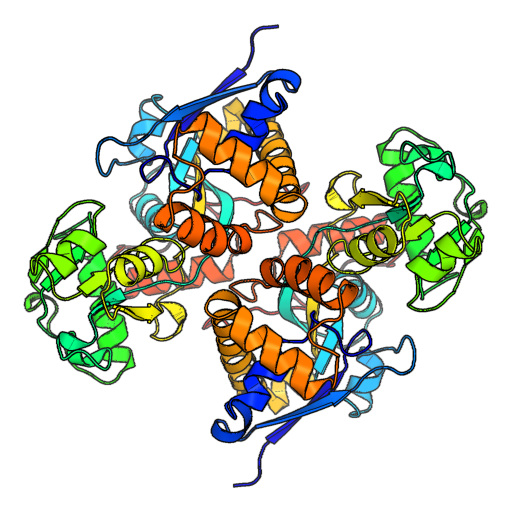.162 1 94.5 185 LYS A O 1
ATOM 1440 N N . ASP A 1 186 ? -13.469 9.953 2.379 1 95.38 186 ASP A N 1
ATOM 1441 C CA . ASP A 1 186 ? -14.891 9.672 2.566 1 95.38 186 ASP A CA 1
ATOM 1442 C C . ASP A 1 186 ? -15.727 10.93 2.369 1 95.38 186 ASP A C 1
ATOM 1444 O O . ASP A 1 186 ? -16.953 10.852 2.248 1 95.38 186 ASP A O 1
ATOM 1448 N N . TRP A 1 187 ? -15.016 12.07 2.281 1 97.25 187 TRP A N 1
ATOM 1449 C CA . TRP A 1 187 ? -15.789 13.312 2.283 1 97.25 187 TRP A CA 1
ATOM 1450 C C . TRP A 1 187 ? -15.258 14.289 1.234 1 97.25 187 TRP A C 1
ATOM 1452 O O . TRP A 1 187 ? -15.211 15.5 1.467 1 97.25 187 TRP A O 1
ATOM 1462 N N . GLY A 1 188 ? -14.797 13.789 0.163 1 95.19 188 GLY A N 1
ATOM 1463 C CA . GLY A 1 188 ? -14.57 14.586 -1.031 1 95.19 188 GLY A CA 1
ATOM 1464 C C . GLY A 1 188 ? -13.18 15.195 -1.089 1 95.19 188 GLY A C 1
ATOM 1465 O O . GLY A 1 188 ? -12.867 15.953 -2.01 1 95.19 188 GLY A O 1
ATOM 1466 N N . VAL A 1 189 ? -12.32 14.953 -0.122 1 97.62 189 VAL A N 1
ATOM 1467 C CA . VAL A 1 189 ? -10.945 15.422 -0.13 1 97.62 189 VAL A CA 1
ATOM 1468 C C . VAL A 1 189 ? -10.016 14.312 -0.616 1 97.62 189 VAL A C 1
ATOM 1470 O O . VAL A 1 189 ? -10.102 13.18 -0.145 1 97.62 189 VAL A O 1
ATOM 1473 N N . PRO A 1 190 ? -9.148 14.578 -1.651 1 96.62 190 PRO A N 1
ATOM 1474 C CA . PRO A 1 190 ? -8.18 13.547 -2.033 1 96.62 190 PRO A CA 1
ATOM 1475 C C . PRO A 1 190 ? -7.355 13.047 -0.85 1 96.62 190 PRO A C 1
ATOM 1477 O O . PRO A 1 190 ? -6.996 13.828 0.035 1 96.62 190 PRO A O 1
ATOM 1480 N N . ASP A 1 191 ? -7.027 11.797 -0.868 1 96.38 191 ASP A N 1
ATOM 1481 C CA . ASP A 1 191 ? -6.395 11.117 0.257 1 96.38 191 ASP A CA 1
ATOM 1482 C C . ASP A 1 191 ? -4.883 11.352 0.261 1 96.38 191 ASP A C 1
ATOM 1484 O O . ASP A 1 191 ? -4.117 10.523 -0.233 1 96.38 191 ASP A O 1
ATOM 1488 N N . PHE A 1 192 ? -4.469 12.398 0.887 1 97.31 192 PHE A N 1
ATOM 1489 C CA . PHE A 1 192 ? -3.047 12.711 0.879 1 97.31 192 PHE A CA 1
ATOM 1490 C C . PHE A 1 192 ? -2.412 12.383 2.227 1 97.31 192 PHE A C 1
ATOM 1492 O O . PHE A 1 192 ? -1.348 12.906 2.561 1 97.31 192 PHE A O 1
ATOM 1499 N N . CYS A 1 193 ? -3.105 11.57 3.045 1 97.62 193 CYS A N 1
ATOM 1500 C CA . CYS A 1 193 ? -2.463 11.008 4.227 1 97.62 193 CYS A CA 1
ATOM 1501 C C . CYS A 1 193 ? -1.411 9.977 3.84 1 97.62 193 CYS A C 1
ATOM 1503 O O . CYS A 1 193 ? -1.552 8.797 4.152 1 97.62 193 CYS A O 1
ATOM 1505 N N . GLN A 1 194 ? -0.434 10.484 3.186 1 98 194 GLN A N 1
ATOM 1506 C CA . GLN A 1 194 ? 0.685 9.734 2.625 1 98 194 GLN A CA 1
ATOM 1507 C C . GLN A 1 194 ? 2.014 10.43 2.914 1 98 194 GLN A C 1
ATOM 1509 O O . GLN A 1 194 ? 2.043 11.625 3.213 1 98 194 GLN A O 1
ATOM 1514 N N . LEU A 1 195 ? 3.072 9.633 2.916 1 98.31 195 LEU A N 1
ATOM 1515 C CA . LEU A 1 195 ? 4.414 10.203 2.957 1 98.31 195 LEU A CA 1
ATOM 1516 C C . LEU A 1 195 ? 5.195 9.844 1.697 1 98.31 195 LEU A C 1
ATOM 1518 O O . LEU A 1 195 ? 5.188 8.688 1.267 1 98.31 195 LEU A O 1
ATOM 1522 N N . ILE A 1 196 ? 5.773 10.883 1.107 1 98.12 196 ILE A N 1
ATOM 1523 C CA . ILE A 1 196 ? 6.566 10.742 -0.108 1 98.12 196 ILE A CA 1
ATOM 1524 C C . ILE A 1 196 ? 7.961 11.328 0.117 1 98.12 196 ILE A C 1
ATOM 1526 O O . ILE A 1 196 ? 8.18 12.078 1.074 1 98.12 196 ILE A O 1
ATOM 1530 N N . LEU A 1 197 ? 8.883 10.938 -0.697 1 98.25 197 LEU A N 1
ATOM 1531 C CA . LEU A 1 197 ? 10.211 11.539 -0.779 1 98.25 197 LEU A CA 1
ATOM 1532 C C . LEU A 1 197 ? 10.289 12.523 -1.938 1 98.25 197 LEU A C 1
ATOM 1534 O O . LEU A 1 197 ? 9.867 12.211 -3.055 1 98.25 197 LEU A O 1
ATOM 1538 N N . ILE A 1 198 ? 10.805 13.688 -1.603 1 98.06 198 ILE A N 1
ATOM 1539 C CA . ILE A 1 198 ? 10.984 14.695 -2.635 1 98.06 198 ILE A CA 1
ATOM 1540 C C . ILE A 1 198 ? 12.445 15.148 -2.668 1 98.06 198 ILE A C 1
ATOM 1542 O O . ILE A 1 198 ? 13.172 14.984 -1.689 1 98.06 198 ILE A O 1
ATOM 1546 N N . THR A 1 199 ? 12.828 15.664 -3.775 1 97.94 199 THR A N 1
ATOM 1547 C CA . THR A 1 199 ? 14.109 16.328 -3.996 1 97.94 199 THR A CA 1
ATOM 1548 C C . THR A 1 199 ? 13.992 17.391 -5.078 1 97.94 199 THR A C 1
ATOM 1550 O O . THR A 1 199 ? 12.891 17.875 -5.363 1 97.94 199 THR A O 1
ATOM 1553 N N . SER A 1 200 ? 15.023 17.984 -5.531 1 97.12 200 SER A N 1
ATOM 1554 C CA . SER A 1 200 ? 15.023 18.922 -6.648 1 97.12 200 SER A CA 1
ATOM 1555 C C . SER A 1 200 ? 15.508 18.266 -7.934 1 97.12 200 SER A C 1
ATOM 1557 O O . SER A 1 200 ? 16.25 17.266 -7.887 1 97.12 200 SER A O 1
ATOM 1559 N N . PRO A 1 201 ? 15.047 18.797 -9.078 1 95.94 201 PRO A N 1
ATOM 1560 C CA . PRO A 1 201 ? 15.57 18.266 -10.344 1 95.94 201 PRO A CA 1
ATOM 1561 C C . PRO A 1 201 ? 17.094 18.297 -10.406 1 95.94 201 PRO A C 1
ATOM 1563 O O . PRO A 1 201 ? 17.719 17.391 -10.969 1 95.94 201 PRO A O 1
ATOM 1566 N N . GLU A 1 202 ? 17.703 19.266 -9.797 1 96.31 202 GLU A N 1
ATOM 1567 C CA . GLU A 1 202 ? 19.156 19.391 -9.781 1 96.31 202 GLU A CA 1
ATOM 1568 C C . GLU A 1 202 ? 19.797 18.25 -8.992 1 96.31 202 GLU A C 1
ATOM 1570 O O . GLU A 1 202 ? 20.703 17.594 -9.477 1 96.31 202 GLU A O 1
ATOM 1575 N N . VAL A 1 203 ? 19.312 18.016 -7.809 1 97.12 203 VAL A N 1
ATOM 1576 C CA . VAL A 1 203 ? 19.859 16.953 -6.977 1 97.12 203 VAL A CA 1
ATOM 1577 C C . VAL A 1 203 ? 19.609 15.594 -7.637 1 97.12 203 VAL A C 1
ATOM 1579 O O . VAL A 1 203 ? 20.469 14.719 -7.625 1 97.12 203 VAL A O 1
ATOM 1582 N N . LEU A 1 204 ? 18.406 15.398 -8.195 1 96.75 204 LEU A N 1
ATOM 1583 C CA . LEU A 1 204 ? 18.062 14.164 -8.891 1 96.75 204 LEU A CA 1
ATOM 1584 C C . LEU A 1 204 ? 19.062 13.875 -10.008 1 96.75 204 LEU A C 1
ATOM 1586 O O . LEU A 1 204 ? 19.516 12.734 -10.156 1 96.75 204 LEU A O 1
ATOM 1590 N N . ALA A 1 205 ? 19.406 14.852 -10.727 1 96 205 ALA A N 1
ATOM 1591 C CA . ALA A 1 205 ? 20.344 14.688 -11.836 1 96 205 ALA A CA 1
ATOM 1592 C C . ALA A 1 205 ? 21.75 14.414 -11.328 1 96 205 ALA A C 1
ATOM 1594 O O . ALA A 1 205 ? 22.453 13.539 -11.852 1 96 205 ALA A O 1
ATOM 1595 N N . GLU A 1 206 ? 22.172 15.102 -10.32 1 96.44 206 GLU A N 1
ATOM 1596 C CA . GLU A 1 206 ? 23.531 15.047 -9.805 1 96.44 206 GLU A CA 1
ATOM 1597 C C . GLU A 1 206 ? 23.781 13.758 -9.031 1 96.44 206 GLU A C 1
ATOM 1599 O O . GLU A 1 206 ? 24.891 13.219 -9.047 1 96.44 206 GLU A O 1
ATOM 1604 N N . LYS A 1 207 ? 22.734 13.352 -8.391 1 97 207 LYS A N 1
ATOM 1605 C CA . LYS A 1 207 ? 22.938 12.242 -7.465 1 97 207 LYS A CA 1
ATOM 1606 C C . LYS A 1 207 ? 22.031 11.062 -7.836 1 97 207 LYS A C 1
ATOM 1608 O O . LYS A 1 207 ? 21.562 10.336 -6.957 1 97 207 LYS A O 1
ATOM 1613 N N . GLU A 1 208 ? 21.75 10.859 -9.047 1 96.25 208 GLU A N 1
ATOM 1614 C CA . GLU A 1 208 ? 20.797 9.859 -9.508 1 96.25 208 GLU A CA 1
ATOM 1615 C C . GLU A 1 208 ? 21.172 8.461 -9.016 1 96.25 208 GLU A C 1
ATOM 1617 O O . GLU A 1 208 ? 20.328 7.742 -8.477 1 96.25 208 GLU A O 1
ATOM 1622 N N . ASP A 1 209 ? 22.453 8.094 -9.125 1 95.69 209 ASP A N 1
ATOM 1623 C CA . ASP A 1 209 ? 22.891 6.762 -8.719 1 95.69 209 ASP A CA 1
ATOM 1624 C C . ASP A 1 209 ? 22.719 6.555 -7.219 1 95.69 209 ASP A C 1
ATOM 1626 O O . ASP A 1 209 ? 22.25 5.5 -6.785 1 95.69 209 ASP A O 1
ATOM 1630 N N . ALA A 1 210 ? 23.094 7.555 -6.465 1 97 210 ALA A N 1
ATOM 1631 C CA . ALA A 1 210 ? 22.969 7.477 -5.016 1 97 210 ALA A CA 1
ATOM 1632 C C . ALA A 1 210 ? 21.5 7.363 -4.602 1 97 210 ALA A C 1
ATOM 1634 O O . ALA A 1 210 ? 21.156 6.613 -3.682 1 97 210 ALA A O 1
ATOM 1635 N N . LEU A 1 211 ? 20.641 8.109 -5.309 1 97.62 211 LEU A N 1
ATOM 1636 C CA . LEU A 1 211 ? 19.203 8.078 -5.004 1 97.62 211 LEU A CA 1
ATOM 1637 C C . LEU A 1 211 ? 18.594 6.734 -5.371 1 97.62 211 LEU A C 1
ATOM 1639 O O . LEU A 1 211 ? 17.719 6.227 -4.664 1 97.62 211 LEU A O 1
ATOM 1643 N N . ARG A 1 212 ? 19.031 6.168 -6.441 1 96 212 ARG A N 1
ATOM 1644 C CA . ARG A 1 212 ? 18.594 4.836 -6.828 1 96 212 ARG A CA 1
ATOM 1645 C C . ARG A 1 212 ? 18.984 3.799 -5.781 1 96 212 ARG A C 1
ATOM 1647 O O . ARG A 1 212 ? 18.172 2.977 -5.371 1 96 212 ARG A O 1
ATOM 1654 N N . ASP A 1 213 ? 20.266 3.832 -5.367 1 96.19 213 ASP A N 1
ATOM 1655 C CA . ASP A 1 213 ? 20.734 2.928 -4.324 1 96.19 213 ASP A CA 1
ATOM 1656 C C . ASP A 1 213 ? 19.953 3.127 -3.027 1 96.19 213 ASP A C 1
ATOM 1658 O O . ASP A 1 213 ? 19.609 2.156 -2.354 1 96.19 213 ASP A O 1
ATOM 1662 N N . PHE A 1 214 ? 19.719 4.383 -2.684 1 97.88 214 PHE A N 1
ATOM 1663 C CA . PHE A 1 214 ? 18.969 4.727 -1.479 1 97.88 214 PHE A CA 1
ATOM 1664 C C . PHE A 1 214 ? 17.594 4.09 -1.5 1 97.88 214 PHE A C 1
ATOM 1666 O O . PHE A 1 214 ? 17.172 3.465 -0.521 1 97.88 214 PHE A O 1
ATOM 1673 N N . LEU A 1 215 ? 16.875 4.199 -2.625 1 97.12 215 LEU A N 1
ATOM 1674 C CA . LEU A 1 215 ? 15.516 3.668 -2.725 1 97.12 215 LEU A CA 1
ATOM 1675 C C . LEU A 1 215 ? 15.531 2.143 -2.717 1 97.12 215 LEU A C 1
ATOM 1677 O O . LEU A 1 215 ? 14.625 1.514 -2.16 1 97.12 215 LEU A O 1
ATOM 1681 N N . GLU A 1 216 ? 16.516 1.537 -3.334 1 95.19 216 GLU A N 1
ATOM 1682 C CA . GLU A 1 216 ? 16.641 0.084 -3.291 1 95.19 216 GLU A CA 1
ATOM 1683 C C . GLU A 1 216 ? 16.828 -0.413 -1.858 1 95.19 216 GLU A C 1
ATOM 1685 O O . GLU A 1 216 ? 16.219 -1.405 -1.46 1 95.19 216 GLU A O 1
ATOM 1690 N N . ILE A 1 217 ? 17.656 0.28 -1.121 1 96.81 217 ILE A N 1
ATOM 1691 C CA . ILE A 1 217 ? 17.922 -0.095 0.263 1 96.81 217 ILE A CA 1
ATOM 1692 C C . ILE A 1 217 ? 16.688 0.181 1.122 1 96.81 217 ILE A C 1
ATOM 1694 O O . ILE A 1 217 ? 16.375 -0.599 2.02 1 96.81 217 ILE A O 1
ATOM 1698 N N . MET A 1 218 ? 16.016 1.291 0.846 1 96.62 218 MET A N 1
ATOM 1699 C CA . MET A 1 218 ? 14.766 1.58 1.538 1 96.62 218 MET A CA 1
ATOM 1700 C C . MET A 1 218 ? 13.742 0.47 1.306 1 96.62 218 MET A C 1
ATOM 1702 O O . MET A 1 218 ? 13.016 0.087 2.225 1 96.62 218 MET A O 1
ATOM 1706 N N . GLN A 1 219 ? 13.648 0.01 0.11 1 95.75 219 GLN A N 1
ATOM 1707 C CA . GLN A 1 219 ? 12.734 -1.085 -0.208 1 95.75 219 GLN A CA 1
ATOM 1708 C C . GLN A 1 219 ? 13.062 -2.33 0.608 1 95.75 219 GLN A C 1
ATOM 1710 O O . GLN A 1 219 ? 12.164 -3.006 1.113 1 95.75 219 GLN A O 1
ATOM 1715 N N . ARG A 1 220 ? 14.359 -2.648 0.696 1 95.44 220 ARG A N 1
ATOM 1716 C CA . ARG A 1 220 ? 14.797 -3.754 1.541 1 95.44 220 ARG A CA 1
ATOM 1717 C C . ARG A 1 220 ? 14.359 -3.547 2.986 1 95.44 220 ARG A C 1
ATOM 1719 O O . ARG A 1 220 ? 13.945 -4.496 3.656 1 95.44 220 ARG A O 1
ATOM 1726 N N . GLY A 1 221 ? 14.508 -2.33 3.451 1 96.88 221 GLY A N 1
ATOM 1727 C CA . GLY A 1 221 ? 14.055 -1.993 4.793 1 96.88 221 GLY A CA 1
ATOM 1728 C C . GLY A 1 221 ? 12.562 -2.197 4.988 1 96.88 221 GLY A C 1
ATOM 1729 O O . GLY A 1 221 ? 12.133 -2.721 6.02 1 96.88 221 GLY A O 1
ATOM 1730 N N . LEU A 1 222 ? 11.758 -1.817 4.012 1 97.06 222 LEU A N 1
ATOM 1731 C CA . LEU A 1 222 ? 10.312 -1.999 4.074 1 97.06 222 LEU A CA 1
ATOM 1732 C C . LEU A 1 222 ? 9.953 -3.48 4.094 1 97.06 222 LEU A C 1
ATOM 1734 O O . LEU A 1 222 ? 9.094 -3.902 4.871 1 97.06 222 LEU A O 1
ATOM 1738 N N . ASP A 1 223 ? 10.609 -4.238 3.258 1 96.38 223 ASP A N 1
ATOM 1739 C CA . ASP A 1 223 ? 10.367 -5.68 3.234 1 96.38 223 ASP A CA 1
ATOM 1740 C C . ASP A 1 223 ? 10.711 -6.312 4.578 1 96.38 223 ASP A C 1
ATOM 1742 O O . ASP A 1 223 ? 9.961 -7.145 5.094 1 96.38 223 ASP A O 1
ATOM 1746 N N . PHE A 1 224 ? 11.867 -5.941 5.133 1 97 224 PHE A N 1
ATOM 1747 C CA . PHE A 1 224 ? 12.297 -6.445 6.434 1 97 224 PHE A CA 1
ATOM 1748 C C . PHE A 1 224 ? 11.258 -6.133 7.508 1 97 224 PHE A C 1
ATOM 1750 O O . PHE A 1 224 ? 10.945 -6.988 8.336 1 97 224 PHE A O 1
ATOM 1757 N N . LEU A 1 225 ? 10.758 -4.934 7.453 1 96.88 225 LEU A N 1
ATOM 1758 C CA . LEU A 1 225 ? 9.766 -4.484 8.422 1 96.88 225 LEU A CA 1
ATOM 1759 C C . LEU A 1 225 ? 8.508 -5.344 8.352 1 96.88 225 LEU A C 1
ATOM 1761 O O . LEU A 1 225 ? 7.977 -5.754 9.391 1 96.88 225 LEU A O 1
ATOM 1765 N N . HIS A 1 226 ? 8.023 -5.664 7.219 1 95.75 226 HIS A N 1
ATOM 1766 C CA . HIS A 1 226 ? 6.812 -6.461 7.043 1 95.75 226 HIS A CA 1
ATOM 1767 C C . HIS A 1 226 ? 7.047 -7.914 7.445 1 95.75 226 HIS A C 1
ATOM 1769 O O . HIS A 1 226 ? 6.16 -8.562 8.008 1 95.75 226 HIS A O 1
ATOM 1775 N N . GLN A 1 227 ? 8.227 -8.406 7.188 1 95.12 227 GLN A N 1
ATOM 1776 C CA . GLN A 1 227 ? 8.5 -9.828 7.371 1 95.12 227 GLN A CA 1
ATOM 1777 C C . GLN A 1 227 ? 9.031 -10.109 8.773 1 95.12 227 GLN A C 1
ATOM 1779 O O . GLN A 1 227 ? 8.922 -11.234 9.273 1 95.12 227 GLN A O 1
ATOM 1784 N N . HIS A 1 228 ? 9.641 -9.055 9.391 1 95.81 228 HIS A N 1
ATOM 1785 C CA . HIS A 1 228 ? 10.203 -9.164 10.734 1 95.81 228 HIS A CA 1
ATOM 1786 C C . HIS A 1 228 ? 9.789 -7.98 11.602 1 95.81 228 HIS A C 1
ATOM 1788 O O . HIS A 1 228 ? 10.648 -7.277 12.141 1 95.81 228 HIS A O 1
ATOM 1794 N N . PRO A 1 229 ? 8.5 -7.812 11.82 1 95.56 229 PRO A N 1
ATOM 1795 C CA . PRO A 1 229 ? 8.023 -6.617 12.516 1 95.56 229 PRO A CA 1
ATOM 1796 C C . PRO A 1 229 ? 8.531 -6.527 13.953 1 95.56 229 PRO A C 1
ATOM 1798 O O . PRO A 1 229 ? 8.781 -5.43 14.461 1 95.56 229 PRO A O 1
ATOM 1801 N N . ASP A 1 230 ? 8.703 -7.66 14.625 1 94.88 230 ASP A N 1
ATOM 1802 C CA . ASP A 1 230 ? 9.18 -7.629 16 1 94.88 230 ASP A CA 1
ATOM 1803 C C . ASP A 1 230 ? 10.641 -7.172 16.078 1 94.88 230 ASP A C 1
ATOM 1805 O O . ASP A 1 230 ? 11 -6.359 16.938 1 94.88 230 ASP A O 1
ATOM 1809 N N . GLU A 1 231 ? 11.445 -7.695 15.172 1 97.06 231 GLU A N 1
ATOM 1810 C CA . GLU A 1 231 ? 12.836 -7.258 15.125 1 97.06 231 GLU A CA 1
ATOM 1811 C C . GLU A 1 231 ? 12.938 -5.785 14.75 1 97.06 231 GLU A C 1
ATOM 1813 O O . GLU A 1 231 ? 13.758 -5.051 15.305 1 97.06 231 GLU A O 1
ATOM 1818 N N . ALA A 1 232 ? 12.164 -5.367 13.805 1 97.38 232 ALA A N 1
ATOM 1819 C CA . ALA A 1 232 ? 12.148 -3.963 13.406 1 97.38 232 ALA A CA 1
ATOM 1820 C C . ALA A 1 232 ? 11.734 -3.062 14.562 1 97.38 232 ALA A C 1
ATOM 1822 O O . ALA A 1 232 ? 12.289 -1.978 14.742 1 97.38 232 ALA A O 1
ATOM 1823 N N . ARG A 1 233 ? 10.766 -3.561 15.336 1 96.62 233 ARG A N 1
ATOM 1824 C CA . ARG A 1 233 ? 10.312 -2.828 16.516 1 96.62 233 ARG A CA 1
ATOM 1825 C C . ARG A 1 233 ? 11.445 -2.645 17.516 1 96.62 233 ARG A C 1
ATOM 1827 O O . ARG A 1 233 ? 11.633 -1.554 18.047 1 96.62 233 ARG A O 1
ATOM 1834 N N . GLU A 1 234 ? 12.203 -3.658 17.703 1 96.94 234 GLU A N 1
ATOM 1835 C CA . GLU A 1 234 ? 13.336 -3.592 18.609 1 96.94 234 GLU A CA 1
ATOM 1836 C C . GLU A 1 234 ? 14.375 -2.582 18.125 1 96.94 234 GLU A C 1
ATOM 1838 O O . GLU A 1 234 ? 14.945 -1.837 18.922 1 96.94 234 GLU A O 1
ATOM 1843 N N . ILE A 1 235 ? 14.617 -2.619 16.859 1 97.12 235 ILE A N 1
ATOM 1844 C CA . ILE A 1 235 ? 15.555 -1.665 16.281 1 97.12 235 ILE A CA 1
ATOM 1845 C C . ILE A 1 235 ? 15.07 -0.241 16.531 1 97.12 235 ILE A C 1
ATOM 1847 O O . ILE A 1 235 ? 15.836 0.614 16.984 1 97.12 235 ILE A O 1
ATOM 1851 N N . TYR A 1 236 ? 13.797 0.054 16.312 1 96.62 236 TYR A N 1
ATOM 1852 C CA . TYR A 1 236 ? 13.234 1.382 16.531 1 96.62 236 TYR A CA 1
ATOM 1853 C C . TYR A 1 236 ? 13.406 1.824 17.969 1 96.62 236 TYR A C 1
ATOM 1855 O O . TYR A 1 236 ? 13.883 2.93 18.234 1 96.62 236 TYR A O 1
ATOM 1863 N N . PHE A 1 237 ? 13 0.933 18.844 1 95.62 237 PHE A N 1
ATOM 1864 C CA . PHE A 1 237 ? 13.016 1.289 20.266 1 95.62 237 PHE A CA 1
ATOM 1865 C C . PHE A 1 237 ? 14.445 1.489 20.75 1 95.62 237 PHE A C 1
ATOM 1867 O O . PHE A 1 237 ? 14.719 2.395 21.547 1 95.62 237 PHE A O 1
ATOM 1874 N N . ARG A 1 238 ? 15.391 0.705 20.266 1 95.62 238 ARG A N 1
ATOM 1875 C CA . ARG A 1 238 ? 16.797 0.85 20.641 1 95.62 238 ARG A CA 1
ATOM 1876 C C . ARG A 1 238 ? 17.375 2.141 20.078 1 95.62 238 ARG A C 1
ATOM 1878 O O . ARG A 1 238 ? 18.016 2.904 20.797 1 95.62 238 ARG A O 1
ATOM 1885 N N . ARG A 1 239 ? 17.109 2.426 18.875 1 93.88 239 ARG A N 1
ATOM 1886 C CA . ARG A 1 239 ? 17.703 3.568 18.188 1 93.88 239 ARG A CA 1
ATOM 1887 C C . ARG A 1 239 ? 17.125 4.883 18.703 1 93.88 239 ARG A C 1
ATOM 1889 O O . ARG A 1 239 ? 17.812 5.906 18.703 1 93.88 239 ARG A O 1
ATOM 1896 N N . THR A 1 240 ? 15.898 4.84 19.172 1 94 240 THR A N 1
ATOM 1897 C CA . THR A 1 240 ? 15.25 6.059 19.656 1 94 240 THR A CA 1
ATOM 1898 C C . THR A 1 240 ? 15.297 6.129 21.172 1 94 240 THR A C 1
ATOM 1900 O O . THR A 1 240 ? 14.773 7.066 21.766 1 94 240 THR A O 1
ATOM 1903 N N . GLU A 1 241 ? 15.828 5.109 21.797 1 94.44 241 GLU A N 1
ATOM 1904 C CA . GLU A 1 241 ? 15.891 5.008 23.25 1 94.44 241 GLU A CA 1
ATOM 1905 C C . GLU A 1 241 ? 14.508 5.102 23.875 1 94.44 241 GLU A C 1
ATOM 1907 O O . GLU A 1 241 ? 14.328 5.746 24.906 1 94.44 241 GLU A O 1
ATOM 1912 N N . THR A 1 242 ? 13.57 4.605 23.172 1 93.06 242 THR A N 1
ATOM 1913 C CA . THR A 1 242 ? 12.195 4.504 23.656 1 93.06 242 THR A CA 1
ATOM 1914 C C . THR A 1 242 ? 12.016 3.238 24.484 1 93.06 242 THR A C 1
ATOM 1916 O O . THR A 1 242 ? 12.531 2.178 24.141 1 93.06 242 THR A O 1
ATOM 1919 N N . ASP A 1 243 ? 11.289 3.332 25.578 1 93.19 243 ASP A N 1
ATOM 1920 C CA . ASP A 1 243 ? 10.969 2.172 26.391 1 93.19 243 ASP A CA 1
ATOM 1921 C C . ASP A 1 243 ? 10.133 1.157 25.625 1 93.19 243 ASP A C 1
ATOM 1923 O O . ASP A 1 243 ? 9.031 1.471 25.172 1 93.19 243 ASP A O 1
ATOM 1927 N N . PRO A 1 244 ? 10.609 -0.025 25.484 1 90.56 244 PRO A N 1
ATOM 1928 C CA . PRO A 1 244 ? 9.859 -1.039 24.734 1 90.56 244 PRO A CA 1
ATOM 1929 C C . PRO A 1 244 ? 8.516 -1.379 25.391 1 90.56 244 PRO A C 1
ATOM 1931 O O . PRO A 1 244 ? 7.648 -1.969 24.75 1 90.56 244 PRO A O 1
ATOM 1934 N N . GLU A 1 245 ? 8.367 -1.022 26.594 1 92.31 245 GLU A N 1
ATOM 1935 C CA . GLU A 1 245 ? 7.125 -1.305 27.312 1 92.31 245 GLU A CA 1
ATOM 1936 C C . GLU A 1 245 ? 6.168 -0.12 27.25 1 92.31 245 GLU A C 1
ATOM 1938 O O . GLU A 1 245 ? 5.07 -0.17 27.812 1 92.31 245 GLU A O 1
ATOM 1943 N N . ASP A 1 246 ? 6.59 0.886 26.578 1 94.69 246 ASP A N 1
ATOM 1944 C CA . ASP A 1 246 ? 5.699 2.029 26.406 1 94.69 246 ASP A CA 1
ATOM 1945 C C . ASP A 1 246 ? 4.445 1.634 25.625 1 94.69 246 ASP A C 1
ATOM 1947 O O . ASP A 1 246 ? 4.516 1.332 24.438 1 94.69 246 ASP A O 1
ATOM 1951 N N . ALA A 1 247 ? 3.303 1.685 26.281 1 95.5 247 ALA A N 1
ATOM 1952 C CA . ALA A 1 247 ? 2.051 1.197 25.719 1 95.5 247 ALA A CA 1
ATOM 1953 C C . ALA A 1 247 ? 1.61 2.062 24.531 1 95.5 247 ALA A C 1
ATOM 1955 O O . ALA A 1 247 ? 1.057 1.557 23.562 1 95.5 247 ALA A O 1
ATOM 1956 N N . LEU A 1 248 ? 1.799 3.379 24.641 1 96.12 248 LEU A N 1
ATOM 1957 C CA . LEU A 1 248 ? 1.414 4.273 23.547 1 96.12 248 LEU A CA 1
ATOM 1958 C C . LEU A 1 248 ? 2.242 3.994 22.297 1 96.12 248 LEU A C 1
ATOM 1960 O O . LEU A 1 248 ? 1.688 3.807 21.219 1 96.12 248 LEU A O 1
ATOM 1964 N N . MET A 1 249 ? 3.555 3.938 22.453 1 95.88 249 MET A N 1
ATOM 1965 C CA . MET A 1 249 ? 4.418 3.723 21.297 1 95.88 249 MET A CA 1
ATOM 1966 C C . MET A 1 249 ? 4.191 2.338 20.688 1 95.88 249 MET A C 1
ATOM 1968 O O . MET A 1 249 ? 4.273 2.162 19.484 1 95.88 249 MET A O 1
ATOM 1972 N N . SER A 1 250 ? 3.84 1.398 21.562 1 95.19 250 SER A N 1
ATOM 1973 C CA . SER A 1 250 ? 3.5 0.069 21.078 1 95.19 250 SER A CA 1
ATOM 1974 C C . SER A 1 250 ? 2.234 0.103 20.219 1 95.19 250 SER A C 1
ATOM 1976 O O . SER A 1 250 ? 2.164 -0.552 19.188 1 95.19 250 SER A O 1
ATOM 1978 N N . ALA A 1 251 ? 1.244 0.845 20.672 1 96.06 251 ALA A N 1
ATOM 1979 C CA . ALA A 1 251 ? 0.001 0.977 19.922 1 96.06 251 ALA A CA 1
ATOM 1980 C C . ALA A 1 251 ? 0.238 1.688 18.594 1 96.06 251 ALA A C 1
ATOM 1982 O O . ALA A 1 251 ? -0.298 1.281 17.562 1 96.06 251 ALA A O 1
ATOM 1983 N N . ILE A 1 252 ? 1.051 2.719 18.625 1 97.38 252 ILE A N 1
ATOM 1984 C CA . ILE A 1 252 ? 1.379 3.471 17.422 1 97.38 252 ILE A CA 1
ATOM 1985 C C . ILE A 1 252 ? 2.148 2.578 16.453 1 97.38 252 ILE A C 1
ATOM 1987 O O . ILE A 1 252 ? 1.882 2.586 15.25 1 97.38 252 ILE A O 1
ATOM 1991 N N . TRP A 1 253 ? 3.102 1.799 16.969 1 96.31 253 TRP A N 1
ATOM 1992 C CA . TRP A 1 253 ? 3.863 0.866 16.156 1 96.31 253 TRP A CA 1
ATOM 1993 C C . TRP A 1 253 ? 2.938 -0.102 15.422 1 96.31 253 TRP A C 1
ATOM 1995 O O . TRP A 1 253 ? 3.041 -0.272 14.203 1 96.31 253 TRP A O 1
ATOM 2005 N N . LYS A 1 254 ? 2.025 -0.666 16.172 1 94.56 254 LYS A N 1
ATOM 2006 C CA . LYS A 1 254 ? 1.109 -1.651 15.602 1 94.56 254 LYS A CA 1
ATOM 2007 C C . LYS A 1 254 ? 0.252 -1.036 14.5 1 94.56 254 LYS A C 1
ATOM 2009 O O . LYS A 1 254 ? 0.003 -1.671 13.469 1 94.56 254 LYS A O 1
ATOM 2014 N N . ALA A 1 255 ? -0.148 0.198 14.672 1 96.94 255 ALA A N 1
ATOM 2015 C CA . ALA A 1 255 ? -1.003 0.881 13.703 1 96.94 255 ALA A CA 1
ATOM 2016 C C . ALA A 1 255 ? -0.198 1.355 12.5 1 96.94 255 ALA A C 1
ATOM 2018 O O . ALA A 1 255 ? -0.764 1.642 11.438 1 96.94 255 ALA A O 1
ATOM 2019 N N . THR A 1 256 ? 1.124 1.443 12.609 1 98 256 THR A N 1
ATOM 2020 C CA . THR A 1 256 ? 1.958 2.057 11.586 1 98 256 THR A CA 1
ATOM 2021 C C . THR A 1 256 ? 2.486 1.004 10.617 1 98 256 THR A C 1
ATOM 2023 O O . THR A 1 256 ? 2.602 1.259 9.414 1 98 256 THR A O 1
ATOM 2026 N N . VAL A 1 257 ? 2.74 -0.168 11.062 1 96.25 257 VAL A N 1
ATOM 2027 C CA . VAL A 1 257 ? 3.408 -1.2 10.273 1 96.25 257 VAL A CA 1
ATOM 2028 C C . VAL A 1 257 ? 2.621 -1.465 8.992 1 96.25 257 VAL A C 1
ATOM 2030 O O . VAL A 1 257 ? 3.195 -1.508 7.902 1 96.25 257 VAL A O 1
ATOM 2033 N N . PRO A 1 258 ? 1.305 -1.51 9.086 1 96.75 258 PRO A N 1
ATOM 2034 C CA . PRO A 1 258 ? 0.555 -1.823 7.871 1 96.75 258 PRO A CA 1
ATOM 2035 C C . PRO A 1 258 ? 0.529 -0.662 6.879 1 96.75 258 PRO A C 1
ATOM 2037 O O . PRO A 1 258 ? 0.104 -0.833 5.734 1 96.75 258 PRO A O 1
ATOM 2040 N N . CYS A 1 259 ? 0.99 0.475 7.266 1 98 259 CYS A N 1
ATOM 2041 C CA . CYS A 1 259 ? 0.86 1.673 6.445 1 98 259 CYS A CA 1
ATOM 2042 C C . CYS A 1 259 ? 1.975 1.745 5.406 1 98 259 CYS A C 1
ATOM 2044 O O . CYS A 1 259 ? 1.899 2.535 4.465 1 98 259 CYS A O 1
ATOM 2046 N N . PHE A 1 260 ? 3.057 0.94 5.59 1 98.06 260 PHE A N 1
ATOM 2047 C CA . PHE A 1 260 ? 4.18 0.978 4.66 1 98.06 260 PHE A CA 1
ATOM 2048 C C . PHE A 1 260 ? 3.83 0.269 3.359 1 98.06 260 PHE A C 1
ATOM 2050 O O . PHE A 1 260 ? 3.268 -0.828 3.375 1 98.06 260 PHE A O 1
ATOM 2057 N N . THR A 1 261 ? 4.145 0.921 2.275 1 96.62 261 THR A N 1
ATOM 2058 C CA . THR A 1 261 ? 3.797 0.395 0.96 1 96.62 261 THR A CA 1
ATOM 2059 C C . THR A 1 261 ? 4.797 -0.671 0.521 1 96.62 261 THR A C 1
ATOM 2061 O O . THR A 1 261 ? 5.918 -0.725 1.03 1 96.62 261 THR A O 1
ATOM 2064 N N . PHE A 1 262 ? 4.402 -1.513 -0.393 1 95.25 262 PHE A N 1
ATOM 2065 C CA . PHE A 1 262 ? 5.262 -2.578 -0.898 1 95.25 262 PHE A CA 1
ATOM 2066 C C . PHE A 1 262 ? 5.973 -2.141 -2.172 1 95.25 262 PHE A C 1
ATOM 2068 O O . PHE A 1 262 ? 6.84 -2.854 -2.68 1 95.25 262 PHE A O 1
ATOM 2075 N N . ASP A 1 263 ? 5.57 -0.983 -2.688 1 92.31 263 ASP A N 1
ATOM 2076 C CA . ASP A 1 263 ? 6.277 -0.31 -3.771 1 92.31 263 ASP A CA 1
ATOM 2077 C C . ASP A 1 263 ? 6.25 1.206 -3.588 1 92.31 263 ASP A C 1
ATOM 2079 O O . ASP A 1 263 ? 5.66 1.709 -2.629 1 92.31 263 ASP A O 1
ATOM 2083 N N . PHE A 1 264 ? 6.926 1.895 -4.48 1 94.5 264 PHE A N 1
ATOM 2084 C CA . PHE A 1 264 ? 7.098 3.334 -4.324 1 94.5 264 PHE A CA 1
ATOM 2085 C C . PHE A 1 264 ? 6.273 4.094 -5.355 1 94.5 264 PHE A C 1
ATOM 2087 O O . PHE A 1 264 ? 6.469 5.293 -5.555 1 94.5 264 PHE A O 1
ATOM 2094 N N . SER A 1 265 ? 5.32 3.459 -5.961 1 90.5 265 SER A N 1
ATOM 2095 C CA . SER A 1 265 ? 4.676 3.992 -7.156 1 90.5 265 SER A CA 1
ATOM 2096 C C . SER A 1 265 ? 3.844 5.227 -6.832 1 90.5 265 SER A C 1
ATOM 2098 O O . SER A 1 265 ? 3.168 5.273 -5.801 1 90.5 265 SER A O 1
ATOM 2100 N N . MET A 1 266 ? 3.963 6.164 -7.664 1 92.94 266 MET A N 1
ATOM 2101 C CA . MET A 1 266 ? 3.137 7.367 -7.68 1 92.94 266 MET A CA 1
ATOM 2102 C C . MET A 1 266 ? 2.215 7.379 -8.891 1 92.94 266 MET A C 1
ATOM 2104 O O . MET A 1 266 ? 2.572 6.859 -9.953 1 92.94 266 MET A O 1
ATOM 2108 N N . SER A 1 267 ? 1.036 7.91 -8.75 1 90.5 267 SER A N 1
ATOM 2109 C CA . SER A 1 267 ? -0.017 7.754 -9.75 1 90.5 267 SER A CA 1
ATOM 2110 C C . SER A 1 267 ? -0.359 9.086 -10.406 1 90.5 267 SER A C 1
ATOM 2112 O O . SER A 1 267 ? -0.596 10.078 -9.711 1 90.5 267 SER A O 1
ATOM 2114 N N . ARG A 1 268 ? -0.421 9.047 -11.68 1 90.44 268 ARG A N 1
ATOM 2115 C CA . ARG A 1 268 ? -0.799 10.242 -12.438 1 90.44 268 ARG A CA 1
ATOM 2116 C C . ARG A 1 268 ? -2.215 10.68 -12.086 1 90.44 268 ARG A C 1
ATOM 2118 O O . ARG A 1 268 ? -2.459 11.867 -11.852 1 90.44 268 ARG A O 1
ATOM 2125 N N . GLU A 1 269 ? -3.166 9.742 -12.07 1 90.69 269 GLU A N 1
ATOM 2126 C CA . GLU A 1 269 ? -4.57 10.055 -11.82 1 90.69 269 GLU A CA 1
ATOM 2127 C C . GLU A 1 269 ? -4.77 10.633 -10.422 1 90.69 269 GLU A C 1
ATOM 2129 O O . GLU A 1 269 ? -5.566 11.555 -10.242 1 90.69 269 GLU A O 1
ATOM 2134 N N . TYR A 1 270 ? -4.027 10.125 -9.5 1 93.31 270 TYR A N 1
ATOM 2135 C CA . TYR A 1 270 ? -4.113 10.641 -8.141 1 93.31 270 TYR A CA 1
ATOM 2136 C C . TYR A 1 270 ? -3.686 12.102 -8.086 1 93.31 270 TYR A C 1
ATOM 2138 O O . TYR A 1 270 ? -4.391 12.945 -7.52 1 93.31 270 TYR A O 1
ATOM 2146 N N . TYR A 1 271 ? -2.555 12.391 -8.641 1 95.31 271 TYR A N 1
ATOM 2147 C CA . TYR A 1 271 ? -2.02 13.742 -8.555 1 95.31 271 TYR A CA 1
ATOM 2148 C C . TYR A 1 271 ? -2.848 14.711 -9.398 1 95.31 271 TYR A C 1
ATOM 2150 O O . TYR A 1 271 ? -2.977 15.891 -9.055 1 95.31 271 TYR A O 1
ATOM 2158 N N . ALA A 1 272 ? -3.438 14.242 -10.492 1 94.25 272 ALA A N 1
ATOM 2159 C CA . ALA A 1 272 ? -4.371 15.07 -11.25 1 94.25 272 ALA A CA 1
ATOM 2160 C C . ALA A 1 272 ? -5.59 15.438 -10.414 1 94.25 272 ALA A C 1
ATOM 2162 O O . ALA A 1 272 ? -6.008 16.594 -10.391 1 94.25 272 ALA A O 1
ATOM 2163 N N . ASP A 1 273 ? -6.121 14.461 -9.688 1 95 273 ASP A N 1
ATOM 2164 C CA . ASP A 1 273 ? -7.27 14.688 -8.812 1 95 273 ASP A CA 1
ATOM 2165 C C . ASP A 1 273 ? -6.914 15.648 -7.68 1 95 273 ASP A C 1
ATOM 2167 O O . ASP A 1 273 ? -7.688 16.562 -7.363 1 95 273 ASP A O 1
ATOM 2171 N N . LEU A 1 274 ? -5.762 15.477 -7.121 1 96.69 274 LEU A N 1
ATOM 2172 C CA . LEU A 1 274 ? -5.309 16.312 -6.008 1 96.69 274 LEU A CA 1
ATOM 2173 C C . LEU A 1 274 ? -5.156 17.766 -6.441 1 96.69 274 LEU A C 1
ATOM 2175 O O . LEU A 1 274 ? -5.645 18.672 -5.77 1 96.69 274 LEU A O 1
ATOM 2179 N N . GLN A 1 275 ? -4.508 18.016 -7.543 1 96.38 275 GLN A N 1
ATOM 2180 C CA . GLN A 1 275 ? -4.297 19.406 -7.961 1 96.38 275 GLN A CA 1
ATOM 2181 C C . GLN A 1 275 ? -5.609 20.062 -8.367 1 96.38 275 GLN A C 1
ATOM 2183 O O . GLN A 1 275 ? -5.793 21.266 -8.172 1 96.38 275 GLN A O 1
ATOM 2188 N N . THR A 1 276 ? -6.52 19.281 -8.969 1 96.69 276 THR A N 1
ATOM 2189 C CA . THR A 1 276 ? -7.824 19.844 -9.312 1 96.69 276 THR A CA 1
ATOM 2190 C C . THR A 1 276 ? -8.555 20.312 -8.062 1 96.69 276 THR A C 1
ATOM 2192 O O . THR A 1 276 ? -9.086 21.422 -8.031 1 96.69 276 THR A O 1
ATOM 2195 N N . TRP A 1 277 ? -8.547 19.484 -7.043 1 97.62 277 TRP A N 1
ATOM 2196 C CA . TRP A 1 277 ? -9.164 19.875 -5.777 1 97.62 277 TRP A CA 1
ATOM 2197 C C . TRP A 1 277 ? -8.5 21.125 -5.219 1 97.62 277 TRP A C 1
ATOM 2199 O O . TRP A 1 277 ? -9.188 22.078 -4.812 1 97.62 277 TRP A O 1
ATOM 2209 N N . MET A 1 278 ? -7.188 21.172 -5.219 1 98 278 MET A N 1
ATOM 2210 C CA . MET A 1 278 ? -6.453 22.297 -4.668 1 98 278 MET A CA 1
ATOM 2211 C C . MET A 1 278 ? -6.746 23.578 -5.453 1 98 278 MET A C 1
ATOM 2213 O O . MET A 1 278 ? -6.867 24.656 -4.875 1 98 278 MET A O 1
ATOM 2217 N N . TYR A 1 279 ? -6.859 23.422 -6.746 1 97.81 279 TYR A N 1
ATOM 2218 C CA . TYR A 1 279 ? -7.199 24.562 -7.598 1 97.81 279 TYR A CA 1
ATOM 2219 C C . TYR A 1 279 ? -8.609 25.062 -7.297 1 97.81 279 TYR A C 1
ATOM 2221 O O . TYR A 1 279 ? -8.82 26.266 -7.105 1 97.81 279 TYR A O 1
ATOM 2229 N N . ASP A 1 280 ? -9.547 24.188 -7.184 1 97.06 280 ASP A N 1
ATOM 2230 C CA . ASP A 1 280 ? -10.953 24.516 -6.977 1 97.06 280 ASP A CA 1
ATOM 2231 C C . ASP A 1 280 ? -11.164 25.219 -5.637 1 97.06 280 ASP A C 1
ATOM 2233 O O . ASP A 1 280 ? -12.062 26.047 -5.504 1 97.06 280 ASP A O 1
ATOM 2237 N N . TYR A 1 281 ? -10.289 24.938 -4.715 1 95.81 281 TYR A N 1
ATOM 2238 C CA . TYR A 1 281 ? -10.469 25.516 -3.383 1 95.81 281 TYR A CA 1
ATOM 2239 C C . TYR A 1 281 ? -9.461 26.625 -3.125 1 95.81 281 TYR A C 1
ATOM 2241 O O . TYR A 1 281 ? -9.273 27.047 -1.982 1 95.81 281 TYR A O 1
ATOM 2249 N N . GLY A 1 282 ? -8.75 27.016 -4.148 1 95.31 282 GLY A N 1
ATOM 2250 C CA . GLY A 1 282 ? -7.934 28.219 -4.105 1 95.31 282 GLY A CA 1
ATOM 2251 C C . GLY A 1 282 ? -6.602 28 -3.408 1 95.31 282 GLY A C 1
ATOM 2252 O O . GLY A 1 282 ? -5.98 28.969 -2.949 1 95.31 282 GLY A O 1
ATOM 2253 N N . LEU A 1 283 ? -6.191 26.781 -3.295 1 96.5 283 LEU A N 1
ATOM 2254 C CA . LEU A 1 283 ? -4.914 26.484 -2.648 1 96.5 283 LEU A CA 1
ATOM 2255 C C . LEU A 1 283 ? -3.756 26.703 -3.617 1 96.5 283 LEU A C 1
ATOM 2257 O O . LEU A 1 283 ? -2.611 26.875 -3.193 1 96.5 283 LEU A O 1
ATOM 2261 N N . ILE A 1 284 ? -4.066 26.578 -4.902 1 97.25 284 ILE A N 1
ATOM 2262 C CA . ILE A 1 284 ? -3.092 26.875 -5.945 1 97.25 284 ILE A CA 1
ATOM 2263 C C . ILE A 1 284 ? -3.754 27.703 -7.051 1 97.25 284 ILE A C 1
ATOM 2265 O O . ILE A 1 284 ? -4.969 27.625 -7.242 1 97.25 284 ILE A O 1
ATOM 2269 N N . GLU A 1 285 ? -2.943 28.453 -7.793 1 96.69 285 GLU A N 1
ATOM 2270 C CA . GLU A 1 285 ? -3.469 29.375 -8.805 1 96.69 285 GLU A CA 1
ATOM 2271 C C . GLU A 1 285 ? -3.506 28.719 -10.18 1 96.69 285 GLU A C 1
ATOM 2273 O O . GLU A 1 285 ? -4.152 29.219 -11.094 1 96.69 285 GLU A O 1
ATOM 2278 N N . ARG A 1 286 ? -2.775 27.609 -10.273 1 95.31 286 ARG A N 1
ATOM 2279 C CA . ARG A 1 286 ? -2.715 26.891 -11.547 1 95.31 286 ARG A CA 1
ATOM 2280 C C . ARG A 1 286 ? -2.43 25.406 -11.328 1 95.31 286 ARG A C 1
ATOM 2282 O O . ARG A 1 286 ? -1.883 25.031 -10.297 1 95.31 286 ARG A O 1
ATOM 2289 N N . THR A 1 287 ? -2.842 24.641 -12.234 1 93.56 287 THR A N 1
ATOM 2290 C CA . THR A 1 287 ? -2.465 23.234 -12.266 1 93.56 287 THR A CA 1
ATOM 2291 C C . THR A 1 287 ? -1.271 23.016 -13.188 1 93.56 287 THR A C 1
ATOM 2293 O O . THR A 1 287 ? -0.972 23.859 -14.039 1 93.56 287 THR A O 1
ATOM 2296 N N . VAL A 1 288 ? -0.558 22.016 -12.906 1 92 288 VAL A N 1
ATOM 2297 C CA . VAL A 1 288 ? 0.568 21.594 -13.727 1 92 288 VAL A CA 1
ATOM 2298 C C . VAL A 1 288 ? 0.333 20.172 -14.227 1 92 288 VAL A C 1
ATOM 2300 O O . VAL A 1 288 ? -0.521 19.453 -13.695 1 92 288 VAL A O 1
ATOM 2303 N N . VAL A 1 289 ? 1.046 19.844 -15.406 1 88.06 289 VAL A N 1
ATOM 2304 C CA . VAL A 1 289 ? 0.925 18.469 -15.883 1 88.06 289 VAL A CA 1
ATOM 2305 C C . VAL A 1 289 ? 1.425 17.5 -14.812 1 88.06 289 VAL A C 1
ATOM 2307 O O . VAL A 1 289 ? 2.582 17.578 -14.391 1 88.06 289 VAL A O 1
ATOM 2310 N N . ALA A 1 290 ? 0.614 16.594 -14.359 1 78.69 290 ALA A N 1
ATOM 2311 C CA . ALA A 1 290 ? 0.806 15.781 -13.156 1 78.69 290 ALA A CA 1
ATOM 2312 C C . ALA A 1 290 ? 2.078 14.945 -13.258 1 78.69 290 ALA A C 1
ATOM 2314 O O . ALA A 1 290 ? 2.777 14.742 -12.266 1 78.69 290 ALA A O 1
ATOM 2315 N N . SER A 1 291 ? 2.441 14.531 -14.438 1 80.19 291 SER A N 1
ATOM 2316 C CA . SER A 1 291 ? 3.588 13.641 -14.555 1 80.19 291 SER A CA 1
ATOM 2317 C C . SER A 1 291 ? 4.895 14.422 -14.648 1 80.19 291 SER A C 1
ATOM 2319 O O . SER A 1 291 ? 5.977 13.836 -14.68 1 80.19 291 SER A O 1
ATOM 2321 N N . ASP A 1 292 ? 4.785 15.703 -14.5 1 87.69 292 ASP A N 1
ATOM 2322 C CA . ASP A 1 292 ? 5.977 16.531 -14.711 1 87.69 292 ASP A CA 1
ATOM 2323 C C . ASP A 1 292 ? 6.742 16.734 -13.406 1 87.69 292 ASP A C 1
ATOM 2325 O O . ASP A 1 292 ? 7.902 17.141 -13.422 1 87.69 292 ASP A O 1
ATOM 2329 N N . TYR A 1 293 ? 6.082 16.422 -12.328 1 93.69 293 TYR A N 1
ATOM 2330 C CA . TYR A 1 293 ? 6.762 16.828 -11.102 1 93.69 293 TYR A CA 1
ATOM 2331 C C . TYR A 1 293 ? 6.93 15.633 -10.164 1 93.69 293 TYR A C 1
ATOM 2333 O O . TYR A 1 293 ? 7.094 15.805 -8.953 1 93.69 293 TYR A O 1
ATOM 2341 N N . TRP A 1 294 ? 6.812 14.539 -10.641 1 94.81 294 TRP A N 1
ATOM 2342 C CA . TRP A 1 294 ? 7.188 13.297 -9.969 1 94.81 294 TRP A CA 1
ATOM 2343 C C . TRP A 1 294 ? 7.648 12.25 -10.984 1 94.81 294 TRP A C 1
ATOM 2345 O O . TRP A 1 294 ? 7.422 12.398 -12.188 1 94.81 294 TRP A O 1
ATOM 2355 N N . THR A 1 295 ? 8.375 11.266 -10.508 1 93.56 295 THR A N 1
ATOM 2356 C CA . THR A 1 295 ? 8.859 10.227 -11.406 1 93.56 295 THR A CA 1
ATOM 2357 C C . THR A 1 295 ? 8.914 8.875 -10.703 1 93.56 295 THR A C 1
ATOM 2359 O O . THR A 1 295 ? 9.203 8.805 -9.508 1 93.56 295 THR A O 1
ATOM 2362 N N . ASN A 1 296 ? 8.633 7.836 -11.469 1 92.5 296 ASN A N 1
ATOM 2363 C CA . ASN A 1 296 ? 8.812 6.461 -11.008 1 92.5 296 ASN A CA 1
ATOM 2364 C C . ASN A 1 296 ? 10.078 5.84 -11.594 1 92.5 296 ASN A C 1
ATOM 2366 O O . ASN A 1 296 ? 10.305 4.637 -11.453 1 92.5 296 ASN A O 1
ATOM 2370 N N . GLU A 1 297 ? 10.914 6.598 -12.164 1 88.88 297 GLU A N 1
ATOM 2371 C CA . GLU A 1 297 ? 12.016 6.086 -12.977 1 88.88 297 GLU A CA 1
ATOM 2372 C C . GLU A 1 297 ? 13.109 5.473 -12.102 1 88.88 297 GLU A C 1
ATOM 2374 O O . GLU A 1 297 ? 13.875 4.629 -12.562 1 88.88 297 GLU A O 1
ATOM 2379 N N . LEU A 1 298 ? 13.195 5.953 -10.891 1 90.56 298 LEU A N 1
ATOM 2380 C CA . LEU A 1 298 ? 14.242 5.43 -10.023 1 90.56 298 LEU A CA 1
ATOM 2381 C C . LEU A 1 298 ? 13.93 4.004 -9.594 1 90.56 298 LEU A C 1
ATOM 2383 O O . LEU A 1 298 ? 14.812 3.289 -9.102 1 90.56 298 LEU A O 1
ATOM 2387 N N . VAL A 1 299 ? 12.648 3.615 -9.742 1 83.88 299 VAL A N 1
ATOM 2388 C CA . VAL A 1 299 ? 12.219 2.299 -9.289 1 83.88 299 VAL A CA 1
ATOM 2389 C C . VAL A 1 299 ? 12 1.379 -10.484 1 83.88 299 VAL A C 1
ATOM 2391 O O . VAL A 1 299 ? 12.266 0.176 -10.406 1 83.88 299 VAL A O 1
ATOM 2394 N N . TYR A 1 300 ? 11.484 1.99 -11.555 1 78.69 300 TYR A N 1
ATOM 2395 C CA . TYR A 1 300 ? 11.203 1.227 -12.766 1 78.69 300 TYR A CA 1
ATOM 2396 C C . TYR A 1 300 ? 12.156 1.619 -13.891 1 78.69 300 TYR A C 1
ATOM 2398 O O . TYR A 1 300 ? 12.562 2.779 -13.992 1 78.69 300 TYR A O 1
ATOM 2406 N N . ALA A 1 301 ? 12.695 0.589 -14.484 1 62.78 301 ALA A N 1
ATOM 2407 C CA . ALA A 1 301 ? 13.594 0.859 -15.602 1 62.78 301 ALA A CA 1
ATOM 2408 C C . ALA A 1 301 ? 12.875 1.636 -16.703 1 62.78 301 ALA A C 1
ATOM 2410 O O . ALA A 1 301 ? 11.672 1.455 -16.922 1 62.78 301 ALA A O 1
ATOM 2411 N N . GLU A 1 302 ? 13.461 2.771 -17.328 1 54.16 302 GLU A N 1
ATOM 2412 C CA . GLU A 1 302 ? 12.922 3.455 -18.5 1 54.16 302 GLU A CA 1
ATOM 2413 C C . GLU A 1 302 ? 12.883 2.529 -19.719 1 54.16 302 GLU A C 1
ATOM 2415 O O . GLU A 1 302 ? 13.727 1.639 -19.844 1 54.16 302 GLU A O 1
ATOM 2420 N N . MET B 1 1 ? -36.5 -2.424 -3.768 1 59.47 1 MET B N 1
ATOM 2421 C CA . MET B 1 1 ? -35.969 -2.588 -5.125 1 59.47 1 MET B CA 1
ATOM 2422 C C . MET B 1 1 ? -35.031 -3.771 -5.203 1 59.47 1 MET B C 1
ATOM 2424 O O . MET B 1 1 ? -34.344 -4.098 -4.223 1 59.47 1 MET B O 1
ATOM 2428 N N . PRO B 1 2 ? -35.125 -4.566 -6.25 1 79.31 2 PRO B N 1
ATOM 2429 C CA . PRO B 1 2 ? -34.25 -5.73 -6.316 1 79.31 2 PRO B CA 1
ATOM 2430 C C . PRO B 1 2 ? -32.75 -5.352 -6.238 1 79.31 2 PRO B C 1
ATOM 2432 O O . PRO B 1 2 ? -32.375 -4.289 -6.727 1 79.31 2 PRO B O 1
ATOM 2435 N N . LYS B 1 3 ? -32.031 -6.105 -5.484 1 88.81 3 LYS B N 1
ATOM 2436 C CA . LYS B 1 3 ? -30.578 -5.875 -5.348 1 88.81 3 LYS B CA 1
ATOM 2437 C C . LYS B 1 3 ? -29.844 -6.227 -6.637 1 88.81 3 LYS B C 1
ATOM 2439 O O . LYS B 1 3 ? -30.25 -7.145 -7.355 1 88.81 3 LYS B O 1
ATOM 2444 N N . GLN B 1 4 ? -28.891 -5.398 -6.984 1 95.19 4 GLN B N 1
ATOM 2445 C CA . GLN B 1 4 ? -27.984 -5.723 -8.086 1 95.19 4 GLN B CA 1
ATOM 2446 C C . GLN B 1 4 ? -26.969 -6.781 -7.664 1 95.19 4 GLN B C 1
ATOM 2448 O O . GLN B 1 4 ? -26.266 -6.613 -6.668 1 95.19 4 GLN B O 1
ATOM 2453 N N . LYS B 1 5 ? -26.938 -7.902 -8.406 1 96 5 LYS B N 1
ATOM 2454 C CA . LYS B 1 5 ? -26.047 -9.023 -8.086 1 96 5 LYS B CA 1
ATOM 2455 C C . LYS B 1 5 ? -24.719 -8.898 -8.812 1 96 5 LYS B C 1
ATOM 2457 O O . LYS B 1 5 ? -24.688 -8.586 -10.008 1 96 5 LYS B O 1
ATOM 2462 N N . LEU B 1 6 ? -23.641 -9.016 -8.109 1 97.69 6 LEU B N 1
ATOM 2463 C CA . LEU B 1 6 ? -22.297 -9.125 -8.664 1 97.69 6 LEU B CA 1
ATOM 2464 C C . LEU B 1 6 ? -21.656 -10.445 -8.266 1 97.69 6 LEU B C 1
ATOM 2466 O O . LEU B 1 6 ? -21.547 -10.758 -7.074 1 97.69 6 LEU B O 1
ATOM 2470 N N . ARG B 1 7 ? -21.328 -11.227 -9.219 1 97.38 7 ARG B N 1
ATOM 2471 C CA . ARG B 1 7 ? -20.594 -12.477 -9.008 1 97.38 7 ARG B CA 1
ATOM 2472 C C . ARG B 1 7 ? -19.094 -12.258 -9.133 1 97.38 7 ARG B C 1
ATOM 2474 O O . ARG B 1 7 ? -18.609 -11.828 -10.18 1 97.38 7 ARG B O 1
ATOM 2481 N N . LEU B 1 8 ? -18.375 -12.562 -8.047 1 97.25 8 LEU B N 1
ATOM 2482 C CA . LEU B 1 8 ? -16.938 -12.312 -7.965 1 97.25 8 LEU B CA 1
ATOM 2483 C C . LEU B 1 8 ? -16.172 -13.617 -7.824 1 97.25 8 LEU B C 1
ATOM 2485 O O . LEU B 1 8 ? -16.297 -14.312 -6.812 1 97.25 8 LEU B O 1
ATOM 2489 N N . GLY B 1 9 ? -15.344 -13.93 -8.844 1 96.5 9 GLY B N 1
ATOM 2490 C CA . GLY B 1 9 ? -14.484 -15.102 -8.789 1 96.5 9 GLY B CA 1
ATOM 2491 C C . GLY B 1 9 ? -13.172 -14.852 -8.062 1 96.5 9 GLY B C 1
ATOM 2492 O O . GLY B 1 9 ? -12.492 -13.867 -8.336 1 96.5 9 GLY B O 1
ATOM 2493 N N . LEU B 1 10 ? -12.836 -15.742 -7.133 1 95.06 10 LEU B N 1
ATOM 2494 C CA . LEU B 1 10 ? -11.562 -15.672 -6.422 1 95.06 10 LEU B CA 1
ATOM 2495 C C . LEU B 1 10 ? -10.469 -16.406 -7.195 1 95.06 10 LEU B C 1
ATOM 2497 O O . LEU B 1 10 ? -10.758 -17.344 -7.941 1 95.06 10 LEU B O 1
ATOM 2501 N N . GLU B 1 11 ? -9.234 -15.992 -7.039 1 91.81 11 GLU B N 1
ATOM 2502 C CA . GLU B 1 11 ? -8.109 -16.625 -7.719 1 91.81 11 GLU B CA 1
ATOM 2503 C C . GLU B 1 11 ? -7.676 -17.906 -7.004 1 91.81 11 GLU B C 1
ATOM 2505 O O . GLU B 1 11 ? -6.973 -18.734 -7.578 1 91.81 11 GLU B O 1
ATOM 2510 N N . TRP B 1 12 ? -8.078 -18.031 -5.758 1 89.19 12 TRP B N 1
ATOM 2511 C CA . TRP B 1 12 ? -7.785 -19.156 -4.871 1 89.19 12 TRP B CA 1
ATOM 2512 C C . TRP B 1 12 ? -8.977 -19.453 -3.961 1 89.19 12 TRP B C 1
ATOM 2514 O O . TRP B 1 12 ? -10.008 -18.781 -4.043 1 89.19 12 TRP B O 1
ATOM 2524 N N . PHE B 1 13 ? -8.797 -20.406 -3.174 1 89.69 13 PHE B N 1
ATOM 2525 C CA . PHE B 1 13 ? -9.805 -20.641 -2.148 1 89.69 13 PHE B CA 1
ATOM 2526 C C . PHE B 1 13 ? -9.883 -19.469 -1.185 1 89.69 13 PHE B C 1
ATOM 2528 O O . PHE B 1 13 ? -8.938 -18.688 -1.072 1 89.69 13 PHE B O 1
ATOM 2535 N N . LEU B 1 14 ? -11.008 -19.422 -0.603 1 93.12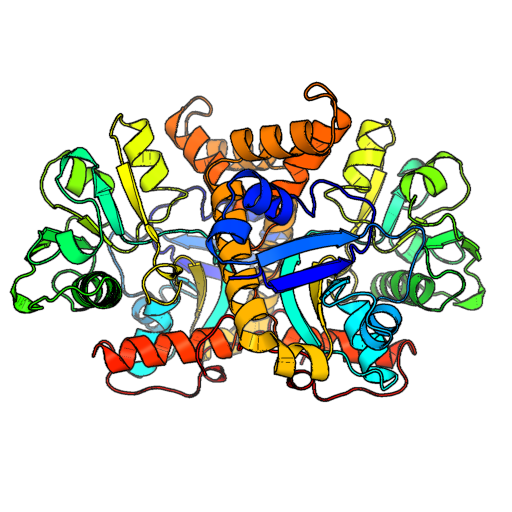 14 LEU B N 1
ATOM 2536 C CA . LEU B 1 14 ? -11.227 -18.344 0.355 1 93.12 14 LEU B CA 1
ATOM 2537 C C . LEU B 1 14 ? -10.164 -18.375 1.45 1 93.12 14 LEU B C 1
ATOM 2539 O O . LEU B 1 14 ? -9.922 -19.406 2.068 1 93.12 14 LEU B O 1
ATOM 2543 N N . ASN B 1 15 ? -9.484 -17.359 1.644 1 94.62 15 ASN B N 1
ATOM 2544 C CA . ASN B 1 15 ? -8.43 -17.188 2.635 1 94.62 15 ASN B CA 1
ATOM 2545 C C . ASN B 1 15 ? -8.32 -15.727 3.09 1 94.62 15 ASN B C 1
ATOM 2547 O O . ASN B 1 15 ? -9.125 -14.891 2.699 1 94.62 15 ASN B O 1
ATOM 2551 N N . PRO B 1 16 ? -7.41 -15.344 3.943 1 96.88 16 PRO B N 1
ATOM 2552 C CA . PRO B 1 16 ? -7.348 -14.008 4.531 1 96.88 16 PRO B CA 1
ATOM 2553 C C . PRO B 1 16 ? -7.141 -12.914 3.482 1 96.88 16 PRO B C 1
ATOM 2555 O O . PRO B 1 16 ? -7.418 -11.742 3.746 1 96.88 16 PRO B O 1
ATOM 2558 N N . ASP B 1 17 ? -6.672 -13.227 2.312 1 97.38 17 ASP B N 1
ATOM 2559 C CA . ASP B 1 17 ? -6.516 -12.242 1.245 1 97.38 17 ASP B CA 1
ATOM 2560 C C . ASP B 1 17 ? -7.859 -11.648 0.835 1 97.38 17 ASP B C 1
ATOM 2562 O O . ASP B 1 17 ? -7.914 -10.625 0.16 1 97.38 17 ASP B O 1
ATOM 2566 N N . HIS B 1 18 ? -8.992 -12.273 1.202 1 97.06 18 HIS B N 1
ATOM 2567 C CA . HIS B 1 18 ? -10.32 -11.914 0.716 1 97.06 18 HIS B CA 1
ATOM 2568 C C . HIS B 1 18 ? -11.164 -11.297 1.823 1 97.06 18 HIS B C 1
ATOM 2570 O O . HIS B 1 18 ? -12.367 -11.086 1.65 1 97.06 18 HIS B O 1
ATOM 2576 N N . VAL B 1 19 ? -10.594 -10.945 2.947 1 97 19 VAL B N 1
ATOM 2577 C CA . VAL B 1 19 ? -11.305 -10.57 4.164 1 97 19 VAL B CA 1
ATOM 2578 C C . VAL B 1 19 ? -12.086 -9.281 3.932 1 97 19 VAL B C 1
ATOM 2580 O O . VAL B 1 19 ? -13.172 -9.094 4.488 1 97 19 VAL B O 1
ATOM 2583 N N . PRO B 1 20 ? -11.594 -8.336 3.113 1 96.25 20 PRO B N 1
ATOM 2584 C CA . PRO B 1 20 ? -12.383 -7.105 2.957 1 96.25 20 PRO B CA 1
ATOM 2585 C C . PRO B 1 20 ? -13.789 -7.371 2.436 1 96.25 20 PRO B C 1
ATOM 2587 O O . PRO B 1 20 ? -14.734 -6.684 2.828 1 96.25 20 PRO B O 1
ATOM 2590 N N . PHE B 1 21 ? -13.969 -8.375 1.59 1 96.19 21 PHE B N 1
ATOM 2591 C CA . PHE B 1 21 ? -15.289 -8.742 1.086 1 96.19 21 PHE B CA 1
ATOM 2592 C C . PHE B 1 21 ? -16.156 -9.289 2.207 1 96.19 21 PHE B C 1
ATOM 2594 O O . PHE B 1 21 ? -17.344 -8.945 2.305 1 96.19 21 PHE B O 1
ATOM 2601 N N . LEU B 1 22 ? -15.555 -10.086 3.072 1 96.75 22 LEU B N 1
ATOM 2602 C CA . LEU B 1 22 ? -16.266 -10.711 4.176 1 96.75 22 LEU B CA 1
ATOM 2603 C C . LEU B 1 22 ? -16.703 -9.664 5.203 1 96.75 22 LEU B C 1
ATOM 2605 O O . LEU B 1 22 ? -17.812 -9.75 5.754 1 96.75 22 LEU B O 1
ATOM 2609 N N . VAL B 1 23 ? -15.828 -8.703 5.445 1 97.44 23 VAL B N 1
ATOM 2610 C CA . VAL B 1 23 ? -16.141 -7.637 6.391 1 97.44 23 VAL B CA 1
ATOM 2611 C C . VAL B 1 23 ? -17.344 -6.84 5.898 1 97.44 23 VAL B C 1
ATOM 2613 O O . VAL B 1 23 ? -18.281 -6.586 6.656 1 97.44 23 VAL B O 1
ATOM 2616 N N . ALA B 1 24 ? -17.312 -6.477 4.648 1 96.81 24 ALA B N 1
ATOM 2617 C CA . ALA B 1 24 ? -18.391 -5.684 4.074 1 96.81 24 ALA B CA 1
ATOM 2618 C C . ALA B 1 24 ? -19.719 -6.449 4.117 1 96.81 24 ALA B C 1
ATOM 2620 O O . ALA B 1 24 ? -20.766 -5.867 4.395 1 96.81 24 ALA B O 1
ATOM 2621 N N . GLU B 1 25 ? -19.656 -7.723 3.832 1 95.69 25 GLU B N 1
ATOM 2622 C CA . GLU B 1 25 ? -20.844 -8.57 3.895 1 95.69 25 GLU B CA 1
ATOM 2623 C C . GLU B 1 25 ? -21.359 -8.688 5.328 1 95.69 25 GLU B C 1
ATOM 2625 O O . GLU B 1 25 ? -22.562 -8.547 5.574 1 95.69 25 GLU B O 1
ATOM 2630 N N . ASP B 1 26 ? -20.453 -8.961 6.207 1 97.06 26 ASP B N 1
ATOM 2631 C CA . ASP B 1 26 ? -20.797 -9.156 7.609 1 97.06 26 ASP B CA 1
ATOM 2632 C C . ASP B 1 26 ? -21.438 -7.895 8.188 1 97.06 26 ASP B C 1
ATOM 2634 O O . ASP B 1 26 ? -22.391 -7.977 8.977 1 97.06 26 ASP B O 1
ATOM 2638 N N . LYS B 1 27 ? -20.953 -6.734 7.82 1 97.62 27 LYS B N 1
ATOM 2639 C CA . LYS B 1 27 ? -21.422 -5.453 8.336 1 97.62 27 LYS B CA 1
ATOM 2640 C C . LYS B 1 27 ? -22.703 -5.012 7.625 1 97.62 27 LYS B C 1
ATOM 2642 O O . LYS B 1 27 ? -23.344 -4.047 8.039 1 97.62 27 LYS B O 1
ATOM 2647 N N . GLY B 1 28 ? -23.094 -5.672 6.523 1 97.44 28 GLY B N 1
ATOM 2648 C CA . GLY B 1 28 ? -24.328 -5.379 5.801 1 97.44 28 GLY B CA 1
ATOM 2649 C C . GLY B 1 28 ? -24.203 -4.199 4.855 1 97.44 28 GLY B C 1
ATOM 2650 O O . GLY B 1 28 ? -25.203 -3.666 4.379 1 97.44 28 GLY B O 1
ATOM 2651 N N . TRP B 1 29 ? -23.031 -3.793 4.562 1 97.62 29 TRP B N 1
ATOM 2652 C CA . TRP B 1 29 ? -22.812 -2.582 3.779 1 97.62 29 TRP B CA 1
ATOM 2653 C C . TRP B 1 29 ? -23.219 -2.795 2.324 1 97.62 29 TRP B C 1
ATOM 2655 O O . TRP B 1 29 ? -23.75 -1.884 1.681 1 97.62 29 TRP B O 1
ATOM 2665 N N . PHE B 1 30 ? -22.984 -3.994 1.751 1 97.31 30 PHE B N 1
ATOM 2666 C CA . PHE B 1 30 ? -23.422 -4.285 0.393 1 97.31 30 PHE B CA 1
ATOM 2667 C C . PHE B 1 30 ? -24.938 -4.234 0.301 1 97.31 30 PHE B C 1
ATOM 2669 O O . PHE B 1 30 ? -25.5 -3.627 -0.621 1 97.31 30 PHE B O 1
ATOM 2676 N N . ASP B 1 31 ? -25.609 -4.797 1.274 1 96.31 31 ASP B N 1
ATOM 2677 C CA . ASP B 1 31 ? -27.062 -4.793 1.305 1 96.31 31 ASP B CA 1
ATOM 2678 C C . ASP B 1 31 ? -27.609 -3.371 1.369 1 96.31 31 ASP B C 1
ATOM 2680 O O . ASP B 1 31 ? -28.578 -3.041 0.682 1 96.31 31 ASP B O 1
ATOM 2684 N N . GLU B 1 32 ? -27.016 -2.58 2.213 1 96.62 32 GLU B N 1
ATOM 2685 C CA . GLU B 1 32 ? -27.438 -1.188 2.361 1 96.62 32 GLU B CA 1
ATOM 2686 C C . GLU B 1 32 ? -27.312 -0.434 1.04 1 96.62 32 GLU B C 1
ATOM 2688 O O . GLU B 1 32 ? -28.094 0.485 0.774 1 96.62 32 GLU B O 1
ATOM 2693 N N . ALA B 1 33 ? -26.375 -0.863 0.191 1 96 33 ALA B N 1
ATOM 2694 C CA . ALA B 1 33 ? -26.141 -0.198 -1.088 1 96 33 ALA B CA 1
ATOM 2695 C C . ALA B 1 33 ? -26.953 -0.857 -2.205 1 96 33 ALA B C 1
ATOM 2697 O O . ALA B 1 33 ? -26.797 -0.504 -3.377 1 96 33 ALA B O 1
ATOM 2698 N N . GLY B 1 34 ? -27.719 -1.885 -1.85 1 97.12 34 GLY B N 1
ATOM 2699 C CA . GLY B 1 34 ? -28.516 -2.582 -2.846 1 97.12 34 GLY B CA 1
ATOM 2700 C C . GLY B 1 34 ? -27.703 -3.553 -3.686 1 97.12 34 GLY B C 1
ATOM 2701 O O . GLY B 1 34 ? -28.047 -3.809 -4.844 1 97.12 34 GLY B O 1
ATOM 2702 N N . LEU B 1 35 ? -26.656 -4.074 -3.119 1 97.69 35 LEU B N 1
ATOM 2703 C CA . LEU B 1 35 ? -25.781 -5.016 -3.82 1 97.69 35 LEU B CA 1
ATOM 2704 C C . LEU B 1 35 ? -25.812 -6.379 -3.139 1 97.69 35 LEU B C 1
ATOM 2706 O O . LEU B 1 35 ? -25.906 -6.465 -1.913 1 97.69 35 LEU B O 1
ATOM 2710 N N . GLU B 1 36 ? -25.781 -7.367 -3.926 1 96.69 36 GLU B N 1
ATOM 2711 C CA . GLU B 1 36 ? -25.547 -8.742 -3.494 1 96.69 36 GLU B CA 1
ATOM 2712 C C . GLU B 1 36 ? -24.281 -9.312 -4.129 1 96.69 36 GLU B C 1
ATOM 2714 O O . GLU B 1 36 ? -24.188 -9.398 -5.355 1 96.69 36 GLU B O 1
ATOM 2719 N N . ILE B 1 37 ? -23.359 -9.695 -3.26 1 97.06 37 ILE B N 1
ATOM 2720 C CA . ILE B 1 37 ? -22.094 -10.203 -3.766 1 97.06 37 ILE B CA 1
ATOM 2721 C C . ILE B 1 37 ? -22.031 -11.719 -3.578 1 97.06 37 ILE B C 1
ATOM 2723 O O . ILE B 1 37 ? -22.234 -12.219 -2.471 1 97.06 37 ILE B O 1
ATOM 2727 N N . GLU B 1 38 ? -21.812 -12.414 -4.602 1 96.38 38 GLU B N 1
ATOM 2728 C CA . GLU B 1 38 ? -21.547 -13.852 -4.555 1 96.38 38 GLU B CA 1
ATOM 2729 C C . GLU B 1 38 ? -20.078 -14.156 -4.828 1 96.38 38 GLU B C 1
ATOM 2731 O O . GLU B 1 38 ? -19.578 -13.883 -5.918 1 96.38 38 GLU B O 1
ATOM 2736 N N . LEU B 1 39 ? -19.406 -14.672 -3.82 1 95.19 39 LEU B N 1
ATOM 2737 C CA . LEU B 1 39 ? -18.016 -15.078 -3.984 1 95.19 39 LEU B CA 1
ATOM 2738 C C . LEU B 1 39 ? -17.938 -16.5 -4.539 1 95.19 39 LEU B C 1
ATOM 2740 O O . LEU B 1 39 ? -18.562 -17.422 -4.012 1 95.19 39 LEU B O 1
ATOM 2744 N N . ILE B 1 40 ? -17.156 -16.609 -5.582 1 94 40 ILE B N 1
ATOM 2745 C CA . ILE B 1 40 ? -17.016 -17.906 -6.234 1 94 40 ILE B CA 1
ATOM 2746 C C . ILE B 1 40 ? -15.578 -18.406 -6.082 1 94 40 ILE B C 1
ATOM 2748 O O . ILE B 1 40 ? -14.641 -17.781 -6.602 1 94 40 ILE B O 1
ATOM 2752 N N . GLU B 1 41 ? -15.391 -19.5 -5.344 1 90.44 41 GLU B N 1
ATOM 2753 C CA . GLU B 1 41 ? -14.086 -20.156 -5.246 1 90.44 41 GLU B CA 1
ATOM 2754 C C . GLU B 1 41 ? -13.82 -21.031 -6.461 1 90.44 41 GLU B C 1
ATOM 2756 O O . GLU B 1 41 ? -14.695 -21.781 -6.902 1 90.44 41 GLU B O 1
ATOM 2761 N N . PRO B 1 42 ? -12.68 -20.875 -6.941 1 82.44 42 PRO B N 1
ATOM 2762 C CA . PRO B 1 42 ? -12.367 -21.75 -8.078 1 82.44 42 PRO B CA 1
ATOM 2763 C C . PRO B 1 42 ? -12.086 -23.188 -7.656 1 82.44 42 PRO B C 1
ATOM 2765 O O . PRO B 1 42 ? -11.523 -23.422 -6.582 1 82.44 42 PRO B O 1
ATOM 2768 N N . GLU B 1 43 ? -12.633 -24.062 -8.43 1 73.06 43 GLU B N 1
ATOM 2769 C CA . GLU B 1 43 ? -12.289 -25.453 -8.164 1 73.06 43 GLU B CA 1
ATOM 2770 C C . GLU B 1 43 ? -10.867 -25.766 -8.625 1 73.06 43 GLU B C 1
ATOM 2772 O O . GLU B 1 43 ? -10.188 -26.609 -8.031 1 73.06 43 GLU B O 1
ATOM 2777 N N . GLU B 1 44 ? -10.492 -25.234 -9.648 1 69.12 44 GLU B N 1
ATOM 2778 C CA . GLU B 1 44 ? -9.156 -25.297 -10.242 1 69.12 44 GLU B CA 1
ATOM 2779 C C . GLU B 1 44 ? -8.742 -23.953 -10.82 1 69.12 44 GLU B C 1
ATOM 2781 O O . GLU B 1 44 ? -9.469 -22.969 -10.703 1 69.12 44 GLU B O 1
ATOM 2786 N N . HIS B 1 45 ? -7.477 -24.062 -11.18 1 66.25 45 HIS B N 1
ATOM 2787 C CA . HIS B 1 45 ? -7.055 -22.844 -11.867 1 66.25 45 HIS B CA 1
ATOM 2788 C C . HIS B 1 45 ? -7.941 -22.562 -13.07 1 66.25 45 HIS B C 1
ATOM 2790 O O . HIS B 1 45 ? -8.148 -23.422 -13.922 1 66.25 45 HIS B O 1
ATOM 2796 N N . LEU B 1 46 ? -8.805 -21.578 -12.906 1 67.12 46 LEU B N 1
ATOM 2797 C CA . LEU B 1 46 ? -9.734 -21.266 -13.984 1 67.12 46 LEU B CA 1
ATOM 2798 C C . LEU B 1 46 ? -9.312 -20 -14.719 1 67.12 46 LEU B C 1
ATOM 2800 O O . LEU B 1 46 ? -8.523 -19.203 -14.203 1 67.12 46 LEU B O 1
ATOM 2804 N N . ASP B 1 47 ? -9.828 -19.969 -15.938 1 78.25 47 ASP B N 1
ATOM 2805 C CA . ASP B 1 47 ? -9.695 -18.781 -16.766 1 78.25 47 ASP B CA 1
ATOM 2806 C C . ASP B 1 47 ? -10.766 -17.734 -16.406 1 78.25 47 ASP B C 1
ATOM 2808 O O . ASP B 1 47 ? -11.898 -17.812 -16.891 1 78.25 47 ASP B O 1
ATOM 2812 N N . ALA B 1 48 ? -10.445 -16.828 -15.625 1 84.31 48 ALA B N 1
ATOM 2813 C CA . ALA B 1 48 ? -11.359 -15.812 -15.094 1 84.31 48 ALA B CA 1
ATOM 2814 C C . ALA B 1 48 ? -12.008 -15.023 -16.219 1 84.31 48 ALA B C 1
ATOM 2816 O O . ALA B 1 48 ? -13.211 -14.734 -16.188 1 84.31 48 ALA B O 1
ATOM 2817 N N . VAL B 1 49 ? -11.273 -14.758 -17.25 1 87.62 49 VAL B N 1
ATOM 2818 C CA . VAL B 1 49 ? -11.773 -13.938 -18.359 1 87.62 49 VAL B CA 1
ATOM 2819 C C . VAL B 1 49 ? -12.836 -14.703 -19.141 1 87.62 49 VAL B C 1
ATOM 2821 O O . VAL B 1 49 ? -13.875 -14.148 -19.5 1 87.62 49 VAL B O 1
ATOM 2824 N N . GLU B 1 50 ? -12.555 -15.938 -19.359 1 88.38 50 GLU B N 1
ATOM 2825 C CA . GLU B 1 50 ? -13.539 -16.766 -20.047 1 88.38 50 GLU B CA 1
ATOM 2826 C C . GLU B 1 50 ? -14.844 -16.844 -19.266 1 88.38 50 GLU B C 1
ATOM 2828 O O . GLU B 1 50 ? -15.93 -16.781 -19.844 1 88.38 50 GLU B O 1
ATOM 2833 N N . GLU B 1 51 ? -14.734 -17 -17.984 1 90.88 51 GLU B N 1
ATOM 2834 C CA . GLU B 1 51 ? -15.922 -17.094 -17.156 1 90.88 51 GLU B CA 1
ATOM 2835 C C . GLU B 1 51 ? -16.703 -15.789 -17.156 1 90.88 51 GLU B C 1
ATOM 2837 O O . GLU B 1 51 ? -17.938 -15.789 -17.109 1 90.88 51 GLU B O 1
ATOM 2842 N N . ILE B 1 52 ? -16.047 -14.672 -17.25 1 92.62 52 ILE B N 1
ATOM 2843 C CA . ILE B 1 52 ? -16.703 -13.367 -17.344 1 92.62 52 ILE B CA 1
ATOM 2844 C C . ILE B 1 52 ? -17.406 -13.227 -18.688 1 92.62 52 ILE B C 1
ATOM 2846 O O . ILE B 1 52 ? -18.547 -12.766 -18.75 1 92.62 52 ILE B O 1
ATOM 2850 N N . GLU B 1 53 ? -16.75 -13.695 -19.703 1 90.75 53 GLU B N 1
ATOM 2851 C CA . GLU B 1 53 ? -17.312 -13.633 -21.047 1 90.75 53 GLU B CA 1
ATOM 2852 C C . GLU B 1 53 ? -18.594 -14.461 -21.141 1 90.75 53 GLU B C 1
ATOM 2854 O O . GLU B 1 53 ? -19.547 -14.078 -21.828 1 90.75 53 GLU B O 1
ATOM 2859 N N . LYS B 1 54 ? -18.547 -15.555 -20.469 1 91.81 54 LYS B N 1
ATOM 2860 C CA . LYS B 1 54 ? -19.703 -16.469 -20.484 1 91.81 54 LYS B CA 1
ATOM 2861 C C . LYS B 1 54 ? -20.828 -15.953 -19.594 1 91.81 54 LYS B C 1
ATOM 2863 O O . LYS B 1 54 ? -21.922 -16.516 -19.594 1 91.81 54 LYS B O 1
ATOM 2868 N N . GLY B 1 55 ? -20.531 -14.953 -18.828 1 91.62 55 GLY B N 1
ATOM 2869 C CA . GLY B 1 55 ? -21.547 -14.391 -17.953 1 91.62 55 GLY B CA 1
ATOM 2870 C C . GLY B 1 55 ? -21.656 -15.133 -16.625 1 91.62 55 GLY B C 1
ATOM 2871 O O . GLY B 1 55 ? -22.625 -14.922 -15.883 1 91.62 55 GLY B O 1
ATOM 2872 N N . GLU B 1 56 ? -20.734 -15.906 -16.344 1 92.38 56 GLU B N 1
ATOM 2873 C CA . GLU B 1 56 ? -20.75 -16.688 -15.109 1 92.38 56 GLU B CA 1
ATOM 2874 C C . GLU B 1 56 ? -20.156 -15.906 -13.945 1 92.38 56 GLU B C 1
ATOM 2876 O O . GLU B 1 56 ? -20.359 -16.266 -12.781 1 92.38 56 GLU B O 1
ATOM 2881 N N . MET B 1 57 ? -19.422 -14.875 -14.266 1 94.88 57 MET B N 1
ATOM 2882 C CA . MET B 1 57 ? -18.859 -13.938 -13.289 1 94.88 57 MET B CA 1
ATOM 2883 C C . MET B 1 57 ? -18.922 -12.508 -13.82 1 94.88 57 MET B C 1
ATOM 2885 O O . MET B 1 57 ? -18.969 -12.289 -15.031 1 94.88 57 MET B O 1
ATOM 2889 N N . ASP B 1 58 ? -19 -11.641 -12.945 1 97.38 58 ASP B N 1
ATOM 2890 C CA . ASP B 1 58 ? -18.938 -10.227 -13.312 1 97.38 58 ASP B CA 1
ATOM 2891 C C . ASP B 1 58 ? -17.547 -9.648 -13.062 1 97.38 58 ASP B C 1
ATOM 2893 O O . ASP B 1 58 ? -17.094 -8.75 -13.773 1 97.38 58 ASP B O 1
ATOM 2897 N N . LEU B 1 59 ? -16.922 -10.148 -12 1 97.25 59 LEU B N 1
ATOM 2898 C CA . LEU B 1 59 ? -15.602 -9.742 -11.555 1 97.25 59 LEU B CA 1
ATOM 2899 C C . LEU B 1 59 ? -14.742 -10.961 -11.211 1 97.25 59 LEU B C 1
ATOM 2901 O O . LEU B 1 59 ? -15.273 -12.031 -10.922 1 97.25 59 LEU B O 1
ATOM 2905 N N . ALA B 1 60 ? -13.438 -10.711 -11.242 1 97.38 60 ALA B N 1
ATOM 2906 C CA . ALA B 1 60 ? -12.531 -11.758 -10.766 1 97.38 60 ALA B CA 1
ATOM 2907 C C . ALA B 1 60 ? -11.297 -11.148 -10.109 1 97.38 60 ALA B C 1
ATOM 2909 O O . ALA B 1 60 ? -10.891 -10.031 -10.445 1 97.38 60 ALA B O 1
ATOM 2910 N N . VAL B 1 61 ? -10.789 -11.859 -9.164 1 97.25 61 VAL B N 1
ATOM 2911 C CA . VAL B 1 61 ? -9.492 -11.547 -8.57 1 97.25 61 VAL B CA 1
ATOM 2912 C C . VAL B 1 61 ? -8.383 -12.266 -9.336 1 97.25 61 VAL B C 1
ATOM 2914 O O . VAL B 1 61 ? -8.531 -13.445 -9.688 1 97.25 61 VAL B O 1
ATOM 2917 N N . THR B 1 62 ? -7.344 -11.602 -9.648 1 96.06 62 THR B N 1
ATOM 2918 C CA . THR B 1 62 ? -6.199 -12.242 -10.289 1 96.06 62 THR B CA 1
ATOM 2919 C C . THR B 1 62 ? -4.914 -11.469 -9.992 1 96.06 62 THR B C 1
ATOM 2921 O O . THR B 1 62 ? -4.934 -10.477 -9.258 1 96.06 62 THR B O 1
ATOM 2924 N N . GLU B 1 63 ? -3.805 -11.977 -10.43 1 96.12 63 GLU B N 1
ATOM 2925 C CA . GLU B 1 63 ? -2.531 -11.266 -10.383 1 96.12 63 GLU B CA 1
ATOM 2926 C C . GLU B 1 63 ? -2.307 -10.453 -11.656 1 96.12 63 GLU B C 1
ATOM 2928 O O . GLU B 1 63 ? -2.77 -10.836 -12.727 1 96.12 63 GLU B O 1
ATOM 2933 N N . PRO B 1 64 ? -1.542 -9.375 -11.578 1 97 64 PRO B N 1
ATOM 2934 C CA . PRO B 1 64 ? -1.317 -8.492 -12.727 1 97 64 PRO B CA 1
ATOM 2935 C C . PRO B 1 64 ? -0.764 -9.242 -13.938 1 97 64 PRO B C 1
ATOM 2937 O O . PRO B 1 64 ? -1.117 -8.922 -15.078 1 97 64 PRO B O 1
ATOM 2940 N N . LEU B 1 65 ? 0.068 -10.219 -13.719 1 95.75 65 LEU B N 1
ATOM 2941 C CA . LEU B 1 65 ? 0.686 -10.961 -14.82 1 95.75 65 LEU B CA 1
ATOM 2942 C C . LEU B 1 65 ? -0.374 -11.578 -15.719 1 95.75 65 LEU B C 1
ATOM 2944 O O . LEU B 1 65 ? -0.226 -11.594 -16.938 1 95.75 65 LEU B O 1
ATOM 2948 N N . HIS B 1 66 ? -1.434 -12.039 -15.141 1 94.75 66 HIS B N 1
ATOM 2949 C CA . HIS B 1 66 ? -2.479 -12.711 -15.906 1 94.75 66 HIS B CA 1
ATOM 2950 C C . HIS B 1 66 ? -3.326 -11.703 -16.672 1 94.75 66 HIS B C 1
ATOM 2952 O O . HIS B 1 66 ? -3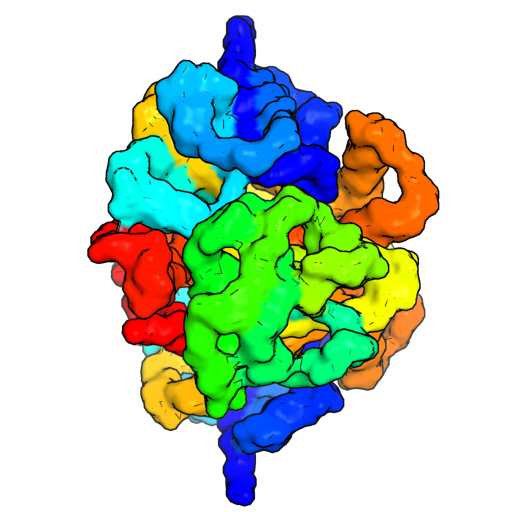.799 -12 -17.781 1 94.75 66 HIS B O 1
ATOM 2958 N N . LEU B 1 67 ? -3.547 -10.531 -16.141 1 96.62 67 LEU B N 1
ATOM 2959 C CA . LEU B 1 67 ? -4.227 -9.469 -16.875 1 96.62 67 LEU B CA 1
ATOM 2960 C C . LEU B 1 67 ? -3.465 -9.109 -18.141 1 96.62 67 LEU B C 1
ATOM 2962 O O . LEU B 1 67 ? -4.051 -9.031 -19.219 1 96.62 67 LEU B O 1
ATOM 2966 N N . VAL B 1 68 ? -2.184 -8.945 -17.984 1 96.94 68 VAL B N 1
ATOM 2967 C CA . VAL B 1 68 ? -1.352 -8.555 -19.125 1 96.94 68 VAL B CA 1
ATOM 2968 C C . VAL B 1 68 ? -1.354 -9.656 -20.172 1 96.94 68 VAL B C 1
ATOM 2970 O O . VAL B 1 68 ? -1.472 -9.383 -21.375 1 96.94 68 VAL B O 1
ATOM 2973 N N . GLU B 1 69 ? -1.222 -10.875 -19.734 1 95.12 69 GLU B N 1
ATOM 2974 C CA . GLU B 1 69 ? -1.26 -12.008 -20.641 1 95.12 69 GLU B CA 1
ATOM 2975 C C . GLU B 1 69 ? -2.564 -12.031 -21.438 1 95.12 69 GLU B C 1
ATOM 2977 O O . GLU B 1 69 ? -2.549 -12.188 -22.656 1 95.12 69 GLU B O 1
ATOM 2982 N N . ASP B 1 70 ? -3.641 -11.898 -20.766 1 95.31 70 ASP B N 1
ATOM 2983 C CA . ASP B 1 70 ? -4.957 -11.953 -21.391 1 95.31 70 ASP B CA 1
ATOM 2984 C C . ASP B 1 70 ? -5.133 -10.828 -22.391 1 95.31 70 ASP B C 1
ATOM 2986 O O . ASP B 1 70 ? -5.609 -11.055 -23.516 1 95.31 70 ASP B O 1
ATOM 2990 N N . VAL B 1 71 ? -4.734 -9.68 -22.062 1 95.88 71 VAL B N 1
ATOM 2991 C CA . VAL B 1 71 ? -4.871 -8.523 -22.953 1 95.88 71 VAL B CA 1
ATOM 2992 C C . VAL B 1 71 ? -3.996 -8.711 -24.188 1 95.88 71 VAL B C 1
ATOM 2994 O O . VAL B 1 71 ? -4.434 -8.453 -25.312 1 95.88 71 VAL B O 1
ATOM 2997 N N . ALA B 1 72 ? -2.861 -9.133 -23.938 1 95.5 72 ALA B N 1
ATOM 2998 C CA . ALA B 1 72 ? -1.934 -9.352 -25.031 1 95.5 72 ALA B CA 1
ATOM 2999 C C . ALA B 1 72 ? -2.457 -10.422 -25.984 1 95.5 72 ALA B C 1
ATOM 3001 O O . ALA B 1 72 ? -2.162 -10.391 -27.188 1 95.5 72 ALA B O 1
ATOM 3002 N N . ASN B 1 73 ? -3.223 -11.312 -25.484 1 93.94 73 ASN B N 1
ATOM 3003 C CA . ASN B 1 73 ? -3.801 -12.391 -26.297 1 93.94 73 ASN B CA 1
ATOM 3004 C C . ASN B 1 73 ? -5.141 -11.977 -26.891 1 93.94 73 ASN B C 1
ATOM 3006 O O . ASN B 1 73 ? -5.859 -12.812 -27.438 1 93.94 73 ASN B O 1
ATOM 3010 N N . GLY B 1 74 ? -5.547 -10.773 -26.672 1 94 74 GLY B N 1
ATOM 3011 C CA . GLY B 1 74 ? -6.699 -10.219 -27.359 1 94 74 GLY B CA 1
ATOM 3012 C C . GLY B 1 74 ? -8 -10.414 -26.609 1 94 74 GLY B C 1
ATOM 3013 O O . GLY B 1 74 ? -9.086 -10.211 -27.156 1 94 74 GLY B O 1
ATOM 3014 N N . LYS B 1 75 ? -7.883 -10.836 -25.375 1 95.06 75 LYS B N 1
ATOM 3015 C CA . LYS B 1 75 ? -9.094 -11.031 -24.594 1 95.06 75 LYS B CA 1
ATOM 3016 C C . LYS B 1 75 ? -9.648 -9.695 -24.094 1 95.06 75 LYS B C 1
ATOM 3018 O O . LYS B 1 75 ? -8.883 -8.773 -23.797 1 95.06 75 LYS B O 1
ATOM 3023 N N . PRO B 1 76 ? -10.977 -9.586 -24.047 1 95.12 76 PRO B N 1
ATOM 3024 C CA . PRO B 1 76 ? -11.594 -8.352 -23.562 1 95.12 76 PRO B CA 1
ATOM 3025 C C . PRO B 1 76 ? -11.617 -8.266 -22.031 1 95.12 76 PRO B C 1
ATOM 3027 O O . PRO B 1 76 ? -12.586 -8.695 -21.406 1 95.12 76 PRO B O 1
ATOM 3030 N N . VAL B 1 77 ? -10.641 -7.703 -21.453 1 96.81 77 VAL B N 1
ATOM 3031 C CA . VAL B 1 77 ? -10.531 -7.621 -20 1 96.81 77 VAL B CA 1
ATOM 3032 C C . VAL B 1 77 ? -9.969 -6.258 -19.594 1 96.81 77 VAL B C 1
ATOM 3034 O O . VAL B 1 77 ? -9.227 -5.637 -20.359 1 96.81 77 VAL B O 1
ATOM 3037 N N . VAL B 1 78 ? -10.367 -5.75 -18.438 1 97.38 78 VAL B N 1
ATOM 3038 C CA . VAL B 1 78 ? -9.898 -4.477 -17.906 1 97.38 78 VAL B CA 1
ATOM 3039 C C . VAL B 1 78 ? -9.672 -4.598 -16.406 1 97.38 78 VAL B C 1
ATOM 3041 O O . VAL B 1 78 ? -10.508 -5.156 -15.688 1 97.38 78 VAL B O 1
ATOM 3044 N N . GLY B 1 79 ? -8.477 -4.219 -15.953 1 97.69 79 GLY B N 1
ATOM 3045 C CA . GLY B 1 79 ? -8.227 -4.086 -14.523 1 97.69 79 GLY B CA 1
ATOM 3046 C C . GLY B 1 79 ? -8.867 -2.85 -13.922 1 97.69 79 GLY B C 1
ATOM 3047 O O . GLY B 1 79 ? -8.852 -1.778 -14.531 1 97.69 79 GLY B O 1
ATOM 3048 N N . ILE B 1 80 ? -9.422 -2.98 -12.656 1 97.56 80 ILE B N 1
ATOM 3049 C CA . ILE B 1 80 ? -10.18 -1.826 -12.18 1 97.56 80 ILE B CA 1
ATOM 3050 C C . ILE B 1 80 ? -9.727 -1.451 -10.773 1 97.56 80 ILE B C 1
ATOM 3052 O O . ILE B 1 80 ? -10.086 -0.389 -10.258 1 97.56 80 ILE B O 1
ATOM 3056 N N . ALA B 1 81 ? -8.922 -2.348 -10.125 1 97.44 81 ALA B N 1
ATOM 3057 C CA . ALA B 1 81 ? -8.477 -2.018 -8.773 1 97.44 81 ALA B CA 1
ATOM 3058 C C . ALA B 1 81 ? -7.367 -2.957 -8.312 1 97.44 81 ALA B C 1
ATOM 3060 O O . ALA B 1 81 ? -7.418 -4.164 -8.57 1 97.44 81 ALA B O 1
ATOM 3061 N N . ARG B 1 82 ? -6.355 -2.461 -7.707 1 97.44 82 ARG B N 1
ATOM 3062 C CA . ARG B 1 82 ? -5.387 -3.223 -6.926 1 97.44 82 ARG B CA 1
ATOM 3063 C C . ARG B 1 82 ? -5.672 -3.098 -5.434 1 97.44 82 ARG B C 1
ATOM 3065 O O . ARG B 1 82 ? -5.723 -1.99 -4.895 1 97.44 82 ARG B O 1
ATOM 3072 N N . PHE B 1 83 ? -5.848 -4.258 -4.734 1 98.06 83 PHE B N 1
ATOM 3073 C CA . PHE B 1 83 ? -6.289 -4.09 -3.354 1 98.06 83 PHE B CA 1
ATOM 3074 C C . PHE B 1 83 ? -5.359 -4.82 -2.393 1 98.06 83 PHE B C 1
ATOM 3076 O O . PHE B 1 83 ? -5.477 -4.672 -1.175 1 98.06 83 PHE B O 1
ATOM 3083 N N . LEU B 1 84 ? -4.402 -5.566 -2.92 1 98.5 84 LEU B N 1
ATOM 3084 C CA . LEU B 1 84 ? -3.432 -6.277 -2.094 1 98.5 84 LEU B CA 1
ATOM 3085 C C . LEU B 1 84 ? -2.064 -6.312 -2.77 1 98.5 84 LEU B C 1
ATOM 3087 O O . LEU B 1 84 ? -1.97 -6.516 -3.982 1 98.5 84 LEU B O 1
ATOM 3091 N N . HIS B 1 85 ? -1.035 -6.102 -2.045 1 98.12 85 HIS B N 1
ATOM 3092 C CA . HIS B 1 85 ? 0.355 -6.207 -2.473 1 98.12 85 HIS B CA 1
ATOM 3093 C C . HIS B 1 85 ? 1.223 -6.828 -1.385 1 98.12 85 HIS B C 1
ATOM 3095 O O . HIS B 1 85 ? 1.148 -6.43 -0.22 1 98.12 85 HIS B O 1
ATOM 3101 N N . THR B 1 86 ? 1.926 -7.867 -1.685 1 97.94 86 THR B N 1
ATOM 3102 C CA . THR B 1 86 ? 2.82 -8.523 -0.737 1 97.94 86 THR B CA 1
ATOM 3103 C C . THR B 1 86 ? 4.172 -8.812 -1.382 1 97.94 86 THR B C 1
ATOM 3105 O O . THR B 1 86 ? 4.352 -8.609 -2.584 1 97.94 86 THR B O 1
ATOM 3108 N N . ASN B 1 87 ? 5.141 -9.125 -0.553 1 97.56 87 ASN B N 1
ATOM 3109 C CA . ASN B 1 87 ? 6.383 -9.68 -1.08 1 97.56 87 ASN B CA 1
ATOM 3110 C C . ASN B 1 87 ? 6.238 -11.156 -1.434 1 97.56 87 ASN B C 1
ATOM 3112 O O . ASN B 1 87 ? 5.301 -11.812 -0.987 1 97.56 87 ASN B O 1
ATOM 3116 N N . GLY B 1 88 ? 7.008 -11.602 -2.359 1 97.81 88 GLY B N 1
ATOM 3117 C CA . GLY B 1 88 ? 6.93 -12.984 -2.799 1 97.81 88 GLY B CA 1
ATOM 3118 C C . GLY B 1 88 ? 7.805 -13.281 -4 1 97.81 88 GLY B C 1
ATOM 3119 O O . GLY B 1 88 ? 8.516 -12.398 -4.488 1 97.81 88 GLY B O 1
ATOM 3120 N N . GLY B 1 89 ? 7.777 -14.5 -4.34 1 98.25 89 GLY B N 1
ATOM 3121 C CA . GLY B 1 89 ? 8.602 -14.914 -5.465 1 98.25 89 GLY B CA 1
ATOM 3122 C C . GLY B 1 89 ? 8.781 -16.422 -5.551 1 98.25 89 GLY B C 1
ATOM 3123 O O . GLY B 1 89 ? 7.805 -17.156 -5.664 1 98.25 89 GLY B O 1
ATOM 3124 N N . VAL B 1 90 ? 10.023 -16.859 -5.512 1 98.81 90 VAL B N 1
ATOM 3125 C CA . VAL B 1 90 ? 10.32 -18.281 -5.656 1 98.81 90 VAL B CA 1
ATOM 3126 C C . VAL B 1 90 ? 10.68 -18.875 -4.297 1 98.81 90 VAL B C 1
ATOM 3128 O O . VAL B 1 90 ? 11.734 -18.562 -3.734 1 98.81 90 VAL B O 1
ATOM 3131 N N . LEU B 1 91 ? 9.805 -19.75 -3.799 1 98.81 91 LEU B N 1
ATOM 3132 C CA . LEU B 1 91 ? 9.945 -20.422 -2.508 1 98.81 91 LEU B CA 1
ATOM 3133 C C . LEU B 1 91 ? 10.852 -21.641 -2.621 1 98.81 91 LEU B C 1
ATOM 3135 O O . LEU B 1 91 ? 10.75 -22.406 -3.58 1 98.81 91 LEU B O 1
ATOM 3139 N N . TYR B 1 92 ? 11.742 -21.781 -1.696 1 98.69 92 TYR B N 1
ATOM 3140 C CA . TYR B 1 92 ? 12.617 -22.953 -1.631 1 98.69 92 TYR B CA 1
ATOM 3141 C C . TYR B 1 92 ? 12.898 -23.344 -0.185 1 98.69 92 TYR B C 1
ATOM 3143 O O . TYR B 1 92 ? 12.656 -22.547 0.734 1 98.69 92 TYR B O 1
ATOM 3151 N N . LEU B 1 93 ? 13.352 -24.562 0.041 1 98.31 93 LEU B N 1
ATOM 3152 C CA . LEU B 1 93 ? 13.797 -25.047 1.345 1 98.31 93 LEU B CA 1
ATOM 3153 C C . LEU B 1 93 ? 15.305 -24.906 1.488 1 98.31 93 LEU B C 1
ATOM 3155 O O . LEU B 1 93 ? 16.047 -25.219 0.553 1 98.31 93 LEU B O 1
ATOM 3159 N N . LYS B 1 94 ? 15.734 -24.438 2.611 1 96.44 94 LYS B N 1
ATOM 3160 C CA . LYS B 1 94 ? 17.156 -24.125 2.809 1 96.44 94 LYS B CA 1
ATOM 3161 C C . LYS B 1 94 ? 18 -25.375 2.719 1 96.44 94 LYS B C 1
ATOM 3163 O O . LYS B 1 94 ? 19.188 -25.312 2.367 1 96.44 94 LYS B O 1
ATOM 3168 N N . ASP B 1 95 ? 17.5 -26.484 3.012 1 94.81 95 ASP B N 1
ATOM 3169 C CA . ASP B 1 95 ? 18.266 -27.734 2.99 1 94.81 95 ASP B CA 1
ATOM 3170 C C . ASP B 1 95 ? 18.281 -28.344 1.594 1 94.81 95 ASP B C 1
ATOM 3172 O O . ASP B 1 95 ? 18.812 -29.438 1.393 1 94.81 95 ASP B O 1
ATOM 3176 N N . SER B 1 96 ? 17.766 -27.672 0.591 1 95 96 SER B N 1
ATOM 3177 C CA . SER B 1 96 ? 17.672 -28.188 -0.771 1 95 96 SER B CA 1
ATOM 3178 C C . SER B 1 96 ? 18.984 -28 -1.529 1 95 96 SER B C 1
ATOM 3180 O O . SER B 1 96 ? 19.125 -28.469 -2.658 1 95 96 SER B O 1
ATOM 3182 N N . GLY B 1 97 ? 19.922 -27.234 -0.914 1 95.19 97 GLY B N 1
ATOM 3183 C CA . GLY B 1 97 ? 21.156 -26.906 -1.605 1 95.19 97 GLY B CA 1
ATOM 3184 C C . GLY B 1 97 ? 21.078 -25.625 -2.404 1 95.19 97 GLY B C 1
ATOM 3185 O O . GLY B 1 97 ? 22.078 -25.188 -2.992 1 95.19 97 GLY B O 1
ATOM 3186 N N . ILE B 1 98 ? 19.938 -25 -2.434 1 97.88 98 ILE B N 1
ATOM 3187 C CA . ILE B 1 98 ? 19.75 -23.719 -3.104 1 97.88 98 ILE B CA 1
ATOM 3188 C C . ILE B 1 98 ? 20.094 -22.578 -2.15 1 97.88 98 ILE B C 1
ATOM 3190 O O . ILE B 1 98 ? 19.484 -22.438 -1.093 1 97.88 98 ILE B O 1
ATOM 3194 N N . GLU B 1 99 ? 21.078 -21.781 -2.521 1 97.25 99 GLU B N 1
ATOM 3195 C CA . GLU B 1 99 ? 21.5 -20.656 -1.687 1 97.25 99 GLU B CA 1
ATOM 3196 C C . GLU B 1 99 ? 21.328 -19.328 -2.41 1 97.25 99 GLU B C 1
ATOM 3198 O O . GLU B 1 99 ? 21.172 -18.281 -1.772 1 97.25 99 GLU B O 1
ATOM 3203 N N . ARG B 1 100 ? 21.406 -19.391 -3.693 1 98.25 100 ARG B N 1
ATOM 3204 C CA . ARG B 1 100 ? 21.266 -18.234 -4.574 1 98.25 100 ARG B CA 1
ATOM 3205 C C . ARG B 1 100 ? 20.469 -18.609 -5.824 1 98.25 100 ARG B C 1
ATOM 3207 O O . ARG B 1 100 ? 20.328 -19.781 -6.152 1 98.25 100 ARG B O 1
ATOM 3214 N N . PRO B 1 101 ? 20 -17.625 -6.555 1 98.69 101 PRO B N 1
ATOM 3215 C CA . PRO B 1 101 ? 19.125 -17.922 -7.703 1 98.69 101 PRO B CA 1
ATOM 3216 C C . PRO B 1 101 ? 19.812 -18.812 -8.742 1 98.69 101 PRO B C 1
ATOM 3218 O O . PRO B 1 101 ? 19.172 -19.688 -9.312 1 98.69 101 PRO B O 1
ATOM 3221 N N . ARG B 1 102 ? 21.062 -18.625 -8.961 1 98.44 102 ARG B N 1
ATOM 3222 C CA . ARG B 1 102 ? 21.75 -19.391 -10 1 98.44 102 ARG B CA 1
ATOM 3223 C C . ARG B 1 102 ? 21.719 -20.875 -9.68 1 98.44 102 ARG B C 1
ATOM 3225 O O . ARG B 1 102 ? 21.828 -21.719 -10.578 1 98.44 102 ARG B O 1
ATOM 3232 N N . ASP B 1 103 ? 21.516 -21.25 -8.391 1 98.38 103 ASP B N 1
ATOM 3233 C CA . ASP B 1 103 ? 21.469 -22.641 -7.965 1 98.38 103 ASP B CA 1
ATOM 3234 C C . ASP B 1 103 ? 20.172 -23.312 -8.414 1 98.38 103 ASP B C 1
ATOM 3236 O O . ASP B 1 103 ? 20.016 -24.531 -8.289 1 98.38 103 ASP B O 1
ATOM 3240 N N . MET B 1 104 ? 19.25 -22.562 -9.031 1 98.69 104 MET B N 1
ATOM 3241 C CA . MET B 1 104 ? 17.953 -23.109 -9.438 1 98.69 104 MET B CA 1
ATOM 3242 C C . MET B 1 104 ? 18.031 -23.719 -10.836 1 98.69 104 MET B C 1
ATOM 3244 O O . MET B 1 104 ? 17.062 -24.297 -11.32 1 98.69 104 MET B O 1
ATOM 3248 N N . ALA B 1 105 ? 19.188 -23.641 -11.508 1 98 105 ALA B N 1
ATOM 3249 C CA . ALA B 1 105 ? 19.328 -24.156 -12.859 1 98 105 ALA B CA 1
ATOM 3250 C C . ALA B 1 105 ? 19.047 -25.656 -12.898 1 98 105 ALA B C 1
ATOM 3252 O O . ALA B 1 105 ? 19.594 -26.422 -12.102 1 98 105 ALA B O 1
ATOM 3253 N N . GLY B 1 106 ? 18.125 -26.016 -13.789 1 97.31 106 GLY B N 1
ATOM 3254 C CA . GLY B 1 106 ? 17.828 -27.406 -14.031 1 97.31 106 GLY B CA 1
ATOM 3255 C C . GLY B 1 106 ? 16.969 -28.031 -12.953 1 97.31 106 GLY B C 1
ATOM 3256 O O . GLY B 1 106 ? 16.797 -29.266 -12.914 1 97.31 106 GLY B O 1
ATOM 3257 N N . LYS B 1 107 ? 16.328 -27.266 -12.117 1 98.12 107 LYS B N 1
ATOM 3258 C CA . LYS B 1 107 ? 15.562 -27.766 -10.984 1 98.12 107 LYS B CA 1
ATOM 3259 C C . LYS B 1 107 ? 14.117 -28.062 -11.375 1 98.12 107 LYS B C 1
ATOM 3261 O O . LYS B 1 107 ? 13.68 -27.688 -12.469 1 98.12 107 LYS B O 1
ATOM 3266 N N . ARG B 1 108 ? 13.414 -28.859 -10.469 1 98.5 108 ARG B N 1
ATOM 3267 C CA . ARG B 1 108 ? 11.969 -29.062 -10.578 1 98.5 108 ARG B CA 1
ATOM 3268 C C . ARG B 1 108 ? 11.203 -27.844 -10.078 1 98.5 108 ARG B C 1
ATOM 3270 O O . ARG B 1 108 ? 11.391 -27.406 -8.938 1 98.5 108 ARG B O 1
ATOM 3277 N N . ILE B 1 109 ? 10.383 -27.219 -10.945 1 98.5 109 ILE B N 1
ATOM 3278 C CA . ILE B 1 109 ? 9.68 -25.984 -10.625 1 98.5 109 ILE B CA 1
ATOM 3279 C C . ILE B 1 109 ? 8.188 -26.266 -10.5 1 98.5 109 ILE B C 1
ATOM 3281 O O . ILE B 1 109 ? 7.539 -26.688 -11.453 1 98.5 109 ILE B O 1
ATOM 3285 N N . GLN B 1 110 ? 7.633 -25.953 -9.344 1 98.31 110 GLN B N 1
ATOM 3286 C CA . GLN B 1 110 ? 6.199 -26.062 -9.109 1 98.31 110 GLN B CA 1
ATOM 3287 C C . GLN B 1 110 ? 5.48 -24.766 -9.453 1 98.31 110 GLN B C 1
ATOM 3289 O O . GLN B 1 110 ? 5.887 -23.688 -9.008 1 98.31 110 GLN B O 1
ATOM 3294 N N . TYR B 1 111 ? 4.398 -24.828 -10.234 1 93.69 111 TYR B N 1
ATOM 3295 C CA . TYR B 1 111 ? 3.469 -23.719 -10.477 1 93.69 111 TYR B CA 1
ATOM 3296 C C . TYR B 1 111 ? 2.195 -24.234 -11.148 1 93.69 111 TYR B C 1
ATOM 3298 O O . TYR B 1 111 ? 2.242 -25.141 -11.977 1 93.69 111 TYR B O 1
ATOM 3306 N N . PRO B 1 112 ? 1.018 -23.719 -10.828 1 87.38 112 PRO B N 1
ATOM 3307 C CA . PRO B 1 112 ? -0.261 -24.203 -11.359 1 87.38 112 PRO B CA 1
ATOM 3308 C C . PRO B 1 112 ? -0.322 -24.156 -12.883 1 87.38 112 PRO B C 1
ATOM 3310 O O . PRO B 1 112 ? -1.008 -24.969 -13.5 1 87.38 112 PRO B O 1
ATOM 3313 N N . GLY B 1 113 ? 0.317 -23.391 -13.641 1 85.31 113 GLY B N 1
ATOM 3314 C CA . GLY B 1 113 ? 0.295 -23.266 -15.086 1 85.31 113 GLY B CA 1
ATOM 3315 C C . GLY B 1 113 ? 1.334 -24.125 -15.773 1 85.31 113 GLY B C 1
ATOM 3316 O O . GLY B 1 113 ? 1.524 -24.031 -16.984 1 85.31 113 GLY B O 1
ATOM 3317 N N . ALA B 1 114 ? 1.929 -25.031 -14.992 1 92.06 114 ALA B N 1
ATOM 3318 C CA . ALA B 1 114 ? 2.9 -25.938 -15.594 1 92.06 114 ALA B CA 1
ATOM 3319 C C . ALA B 1 114 ? 2.23 -26.859 -16.609 1 92.06 114 ALA B C 1
ATOM 3321 O O . ALA B 1 114 ? 1.104 -27.312 -16.391 1 92.06 114 ALA B O 1
ATOM 3322 N N . PRO B 1 115 ? 2.857 -27.125 -17.734 1 94.75 115 PRO B N 1
ATOM 3323 C CA . PRO B 1 115 ? 4.25 -26.828 -18.062 1 94.75 115 PRO B CA 1
ATOM 3324 C C . PRO B 1 115 ? 4.402 -25.531 -18.844 1 94.75 115 PRO B C 1
ATOM 3326 O O . PRO B 1 115 ? 5.355 -25.375 -19.609 1 94.75 115 PRO B O 1
ATOM 3329 N N . GLY B 1 116 ? 3.502 -24.578 -18.719 1 90.69 116 GLY B N 1
ATOM 3330 C CA . GLY B 1 116 ? 3.576 -23.312 -19.438 1 90.69 116 GLY B CA 1
ATOM 3331 C C . GLY B 1 116 ? 4.859 -22.547 -19.156 1 90.69 116 GLY B C 1
ATOM 3332 O O . GLY B 1 116 ? 5.648 -22.922 -18.297 1 90.69 116 GLY B O 1
ATOM 3333 N N . PRO B 1 117 ? 5.102 -21.484 -19.844 1 93.75 117 PRO B N 1
ATOM 3334 C CA . PRO B 1 117 ? 6.395 -20.797 -19.844 1 93.75 117 PRO B CA 1
ATOM 3335 C C . PRO B 1 117 ? 6.586 -19.922 -18.594 1 93.75 117 PRO B C 1
ATOM 3337 O O . PRO B 1 117 ? 7.691 -19.438 -18.359 1 93.75 117 PRO B O 1
ATOM 3340 N N . GLY B 1 118 ? 5.582 -19.688 -17.844 1 94.19 118 GLY B N 1
ATOM 3341 C CA . GLY B 1 118 ? 5.625 -18.734 -16.734 1 94.19 118 GLY B CA 1
ATOM 3342 C C . GLY B 1 118 ? 6.688 -19.062 -15.711 1 94.19 118 GLY B C 1
ATOM 3343 O O . GLY B 1 118 ? 7.543 -18.219 -15.406 1 94.19 118 GLY B O 1
ATOM 3344 N N . GLY B 1 119 ? 6.664 -20.297 -15.148 1 95.62 119 GLY B N 1
ATOM 3345 C CA . GLY B 1 119 ? 7.617 -20.719 -14.141 1 95.62 119 GLY B CA 1
ATOM 3346 C C . GLY B 1 119 ? 9.062 -20.578 -14.586 1 95.62 119 GLY B C 1
ATOM 3347 O O . GLY B 1 119 ? 9.852 -19.875 -13.953 1 95.62 119 GLY B O 1
ATOM 3348 N N . PRO B 1 120 ? 9.391 -21.188 -15.742 1 97.06 120 PRO B N 1
ATOM 3349 C CA . PRO B 1 120 ? 10.75 -21.078 -16.281 1 97.06 120 PRO B CA 1
ATOM 3350 C C . PRO B 1 120 ? 11.172 -19.625 -16.516 1 97.06 120 PRO B C 1
ATOM 3352 O O . PRO B 1 120 ? 12.336 -19.281 -16.297 1 97.06 120 PRO B O 1
ATOM 3355 N N . ALA B 1 121 ? 10.273 -18.75 -16.969 1 97.25 121 ALA B N 1
ATOM 3356 C CA . ALA B 1 121 ? 10.609 -17.344 -17.203 1 97.25 121 ALA B CA 1
ATOM 3357 C C . ALA B 1 121 ? 11.008 -16.656 -15.906 1 97.25 121 ALA B C 1
ATOM 3359 O O . ALA B 1 121 ? 11.984 -15.906 -15.875 1 97.25 121 ALA B O 1
ATOM 3360 N N . ILE B 1 122 ? 10.25 -16.906 -14.852 1 98.12 122 ILE B N 1
ATOM 3361 C CA . ILE B 1 122 ? 10.523 -16.297 -13.555 1 98.12 122 ILE B CA 1
ATOM 3362 C C . ILE B 1 122 ? 11.875 -16.797 -13.031 1 98.12 122 ILE B C 1
ATOM 3364 O O . ILE B 1 122 ? 12.758 -15.992 -12.734 1 98.12 122 ILE B O 1
ATOM 3368 N N . VAL B 1 123 ? 12.023 -18.078 -12.977 1 98.56 123 VAL B N 1
ATOM 3369 C CA . VAL B 1 123 ? 13.234 -18.688 -12.43 1 98.56 123 VAL B CA 1
ATOM 3370 C C . VAL B 1 123 ? 14.438 -18.328 -13.305 1 98.56 123 VAL B C 1
ATOM 3372 O O . VAL B 1 123 ? 15.492 -17.953 -12.789 1 98.56 123 VAL B O 1
ATOM 3375 N N . GLY B 1 124 ? 14.266 -18.422 -14.609 1 98.38 124 GLY B N 1
ATOM 3376 C CA . GLY B 1 124 ? 15.344 -18.078 -15.523 1 98.38 124 GLY B CA 1
ATOM 3377 C C . GLY B 1 124 ? 15.82 -16.656 -15.383 1 98.38 124 GLY B C 1
ATOM 3378 O O . GLY B 1 124 ? 17.031 -16.391 -15.383 1 98.38 124 GLY B O 1
ATOM 3379 N N . THR B 1 125 ? 14.891 -15.703 -15.281 1 98.38 125 THR B N 1
ATOM 3380 C CA . THR B 1 125 ? 15.234 -14.305 -15.078 1 98.38 125 THR B CA 1
ATOM 3381 C C . THR B 1 125 ? 16.109 -14.133 -13.844 1 98.38 125 THR B C 1
ATOM 3383 O O . THR B 1 125 ? 17.125 -13.422 -13.875 1 98.38 125 THR B O 1
ATOM 3386 N N . MET B 1 126 ? 15.727 -14.828 -12.789 1 98.56 126 MET B N 1
ATOM 3387 C CA . MET B 1 126 ? 16.453 -14.695 -11.531 1 98.56 126 MET B CA 1
ATOM 3388 C C . MET B 1 126 ? 17.844 -15.305 -11.641 1 98.56 126 MET B C 1
ATOM 3390 O O . MET B 1 126 ? 18.812 -14.758 -11.109 1 98.56 126 MET B O 1
ATOM 3394 N N . ILE B 1 127 ? 17.953 -16.422 -12.305 1 98.69 127 ILE B N 1
ATOM 3395 C CA . ILE B 1 127 ? 19.25 -17.062 -12.531 1 98.69 127 ILE B CA 1
ATOM 3396 C C . ILE B 1 127 ? 20.156 -16.109 -13.305 1 98.69 127 ILE B C 1
ATOM 3398 O O . ILE B 1 127 ? 21.312 -15.898 -12.914 1 98.69 127 ILE B O 1
ATOM 3402 N N . ALA B 1 128 ? 19.656 -15.539 -14.367 1 98.25 128 ALA B N 1
ATOM 3403 C CA . ALA B 1 128 ? 20.438 -14.617 -15.195 1 98.25 128 ALA B CA 1
ATOM 3404 C C . ALA B 1 128 ? 20.859 -13.391 -14.398 1 98.25 128 ALA B C 1
ATOM 3406 O O . ALA B 1 128 ? 22 -12.938 -14.5 1 98.25 128 ALA B O 1
ATOM 3407 N N . ALA B 1 129 ? 19.953 -12.867 -13.641 1 97.69 129 ALA B N 1
ATOM 3408 C CA . ALA B 1 129 ? 20.234 -11.688 -12.828 1 97.69 129 ALA B CA 1
ATOM 3409 C C . ALA B 1 129 ? 21.359 -11.969 -11.836 1 97.69 129 ALA B C 1
ATOM 3411 O O . ALA B 1 129 ? 22.125 -11.062 -11.469 1 97.69 129 ALA B O 1
ATOM 3412 N N . ASP B 1 130 ? 21.438 -13.227 -11.398 1 98.12 130 ASP B N 1
ATOM 3413 C CA . ASP B 1 130 ? 22.484 -13.633 -10.461 1 98.12 130 ASP B CA 1
ATOM 3414 C C . ASP B 1 130 ? 23.75 -14.031 -11.195 1 98.12 130 ASP B C 1
ATOM 3416 O O . ASP B 1 130 ? 24.672 -14.594 -10.594 1 98.12 130 ASP B O 1
ATOM 3420 N N . GLY B 1 131 ? 23.781 -13.875 -12.492 1 97.69 131 GLY B N 1
ATOM 3421 C CA . GLY B 1 131 ? 24.969 -14.117 -13.289 1 97.69 131 GLY B CA 1
ATOM 3422 C C . GLY B 1 131 ? 25.109 -15.562 -13.727 1 97.69 131 GLY B C 1
ATOM 3423 O O . GLY B 1 131 ? 26.188 -15.977 -14.172 1 97.69 131 GLY B O 1
ATOM 3424 N N . GLY B 1 132 ? 24.016 -16.297 -13.562 1 97.81 132 GLY B N 1
ATOM 3425 C CA . GLY B 1 132 ? 24.047 -17.703 -13.961 1 97.81 132 GLY B CA 1
ATOM 3426 C C . GLY B 1 132 ? 23.516 -17.922 -15.359 1 97.81 132 GLY B C 1
ATOM 3427 O O . GLY B 1 132 ? 22.922 -17.031 -15.961 1 97.81 132 GLY B O 1
ATOM 3428 N N . ASP B 1 133 ? 23.859 -19.156 -15.797 1 96.5 133 ASP B N 1
ATOM 3429 C CA . ASP B 1 133 ? 23.312 -19.641 -17.062 1 96.5 133 ASP B CA 1
ATOM 3430 C C . ASP B 1 133 ? 22.281 -20.75 -16.844 1 96.5 133 ASP B C 1
ATOM 3432 O O . ASP B 1 133 ? 22.328 -21.453 -15.836 1 96.5 133 ASP B O 1
ATOM 3436 N N . TYR B 1 134 ? 21.375 -20.719 -17.766 1 96.06 134 TYR B N 1
ATOM 3437 C CA . TYR B 1 134 ? 20.391 -21.797 -17.688 1 96.06 134 TYR B CA 1
ATOM 3438 C C . TYR B 1 134 ? 19.828 -22.125 -19.078 1 96.06 134 TYR B C 1
ATOM 3440 O O . TYR B 1 134 ? 19.906 -21.297 -19.984 1 96.06 134 TYR B O 1
ATOM 3448 N N . GLU B 1 135 ? 19.422 -23.328 -19.219 1 93.81 135 GLU B N 1
ATOM 3449 C CA . GLU B 1 135 ? 18.641 -23.75 -20.391 1 93.81 135 GLU B CA 1
ATOM 3450 C C . GLU B 1 135 ? 17.172 -23.953 -20.031 1 93.81 135 GLU B C 1
ATOM 3452 O O . GLU B 1 135 ? 16.844 -24.781 -19.172 1 93.81 135 GLU B O 1
ATOM 3457 N N . PRO B 1 136 ? 16.312 -23.219 -20.688 1 89.88 136 PRO B N 1
ATOM 3458 C CA . PRO B 1 136 ? 14.891 -23.297 -20.312 1 89.88 136 PRO B CA 1
ATOM 3459 C C . PRO B 1 136 ? 14.344 -24.719 -20.344 1 89.88 136 PRO B C 1
ATOM 3461 O O . PRO B 1 136 ? 13.508 -25.078 -19.516 1 89.88 136 PRO B O 1
ATOM 3464 N N . ASN B 1 137 ? 14.812 -25.484 -21.172 1 91.62 137 ASN B N 1
ATOM 3465 C CA . ASN B 1 137 ? 14.297 -26.844 -21.344 1 91.62 137 ASN B CA 1
ATOM 3466 C C . ASN B 1 137 ? 14.859 -27.797 -20.297 1 91.62 137 ASN B C 1
ATOM 3468 O O . ASN B 1 137 ? 14.398 -28.938 -20.172 1 91.62 137 ASN B O 1
ATOM 3472 N N . ASP B 1 138 ? 15.758 -27.344 -19.531 1 94.62 138 ASP B N 1
ATOM 3473 C CA . ASP B 1 138 ? 16.359 -28.203 -18.516 1 94.62 138 ASP B CA 1
ATOM 3474 C C . ASP B 1 138 ? 15.508 -28.234 -17.25 1 94.62 138 ASP B C 1
ATOM 3476 O O . ASP B 1 138 ? 15.688 -29.094 -16.391 1 94.62 138 ASP B O 1
ATOM 3480 N N . PHE B 1 139 ? 14.633 -27.25 -17.109 1 97.69 139 PHE B N 1
ATOM 3481 C CA . PHE B 1 139 ? 13.742 -27.25 -15.945 1 97.69 139 PHE B CA 1
ATOM 3482 C C . PHE B 1 139 ? 12.727 -28.375 -16.047 1 97.69 139 PHE B C 1
ATOM 3484 O O . PHE B 1 139 ? 12.344 -28.781 -17.141 1 97.69 139 PHE B O 1
ATOM 3491 N N . GLU B 1 140 ? 12.328 -28.938 -14.945 1 98.06 140 GLU B N 1
ATOM 3492 C CA . GLU B 1 140 ? 11.211 -29.875 -14.883 1 98.06 140 GLU B CA 1
ATOM 3493 C C . GLU B 1 140 ? 9.969 -29.219 -14.289 1 98.06 140 GLU B C 1
ATOM 3495 O O . GLU B 1 140 ? 9.898 -28.984 -13.086 1 98.06 140 GLU B O 1
ATOM 3500 N N . PRO B 1 141 ? 8.977 -28.953 -15.109 1 97.25 141 PRO B N 1
ATOM 3501 C CA . PRO B 1 141 ? 7.75 -28.359 -14.594 1 97.25 141 PRO B CA 1
ATOM 3502 C C . PRO B 1 141 ? 6.91 -29.328 -13.766 1 97.25 141 PRO B C 1
ATOM 3504 O O . PRO B 1 141 ? 6.758 -30.5 -14.148 1 97.25 141 PRO B O 1
ATOM 3507 N N . VAL B 1 142 ? 6.477 -28.906 -12.664 1 97.81 142 VAL B N 1
ATOM 3508 C CA . VAL B 1 142 ? 5.625 -29.688 -11.766 1 97.81 142 VAL B CA 1
ATOM 3509 C C . VAL B 1 142 ? 4.312 -28.938 -11.531 1 97.81 142 VAL B C 1
ATOM 3511 O O . VAL B 1 142 ? 4.309 -27.734 -11.266 1 97.81 142 VAL B O 1
ATOM 3514 N N . ASN B 1 143 ? 3.178 -29.609 -11.695 1 95.44 143 ASN B N 1
ATOM 3515 C CA . ASN B 1 143 ? 1.866 -29.031 -11.422 1 95.44 143 ASN B CA 1
ATOM 3516 C C . ASN B 1 143 ? 1.183 -29.719 -10.242 1 95.44 143 ASN B C 1
ATOM 3518 O O . ASN B 1 143 ? 0.524 -30.75 -10.422 1 95.44 143 ASN B O 1
ATOM 3522 N N . ASN B 1 144 ? 1.33 -29.156 -9.164 1 94.5 144 ASN B N 1
ATOM 3523 C CA . ASN B 1 144 ? 0.633 -29.594 -7.961 1 94.5 144 ASN B CA 1
ATOM 3524 C C . ASN B 1 144 ? -0.451 -28.609 -7.547 1 94.5 144 ASN B C 1
ATOM 3526 O O . ASN B 1 144 ? -0.64 -28.344 -6.355 1 94.5 144 ASN B O 1
ATOM 3530 N N . GLY B 1 145 ? -1.031 -27.969 -8.531 1 88.38 145 GLY B N 1
ATOM 3531 C CA . GLY B 1 145 ? -2.066 -26.969 -8.273 1 88.38 145 GLY B CA 1
ATOM 3532 C C . GLY B 1 145 ? -1.571 -25.797 -7.461 1 88.38 145 GLY B C 1
ATOM 3533 O O . GLY B 1 145 ? -0.511 -25.234 -7.754 1 88.38 145 GLY B O 1
ATOM 3534 N N . PHE B 1 146 ? -2.441 -25.406 -6.461 1 85 146 PHE B N 1
ATOM 3535 C CA . PHE B 1 146 ? -2.156 -24.219 -5.66 1 85 146 PHE B CA 1
ATOM 3536 C C . PHE B 1 146 ? -1.283 -24.578 -4.461 1 85 146 PHE B C 1
ATOM 3538 O O . PHE B 1 146 ? -0.917 -23.703 -3.672 1 85 146 PHE B O 1
ATOM 3545 N N . PHE B 1 147 ? -0.874 -25.75 -4.383 1 91.5 147 PHE B N 1
ATOM 3546 C CA . PHE B 1 147 ? -0.283 -26.25 -3.146 1 91.5 147 PHE B CA 1
ATOM 3547 C C . PHE B 1 147 ? 1.238 -26.266 -3.24 1 91.5 147 PHE B C 1
ATOM 3549 O O . PHE B 1 147 ? 1.856 -27.328 -3.199 1 91.5 147 PHE B O 1
ATOM 3556 N N . HIS B 1 148 ? 1.782 -25.125 -3.219 1 95.5 148 HIS B N 1
ATOM 3557 C CA . HIS B 1 148 ? 3.219 -24.906 -3.346 1 95.5 148 HIS B CA 1
ATOM 3558 C C . HIS B 1 148 ? 3.979 -25.547 -2.186 1 95.5 148 HIS B C 1
ATOM 3560 O O . HIS B 1 148 ? 4.965 -26.25 -2.396 1 95.5 148 HIS B O 1
ATOM 3566 N N . THR B 1 149 ? 3.508 -25.312 -0.991 1 96.75 149 THR B N 1
ATOM 3567 C CA . THR B 1 149 ? 4.176 -25.812 0.204 1 96.75 149 THR B CA 1
ATOM 3568 C C . THR B 1 149 ? 4.195 -27.344 0.212 1 96.75 149 THR B C 1
ATOM 3570 O O . THR B 1 149 ? 5.227 -27.953 0.498 1 96.75 149 THR B O 1
ATOM 3573 N N . ASP B 1 150 ? 3.092 -27.922 -0.168 1 97.12 150 ASP B N 1
ATOM 3574 C CA . ASP B 1 150 ? 3.012 -29.391 -0.234 1 97.12 150 ASP B CA 1
ATOM 3575 C C . ASP B 1 150 ? 4.004 -29.938 -1.251 1 97.12 150 ASP B C 1
ATOM 3577 O O . ASP B 1 150 ? 4.66 -30.953 -0.996 1 97.12 150 ASP B O 1
ATOM 3581 N N . ALA B 1 151 ? 4.082 -29.297 -2.375 1 98 151 ALA B N 1
ATOM 3582 C CA . ALA B 1 151 ? 4.977 -29.766 -3.43 1 98 151 ALA B CA 1
ATOM 3583 C C . ALA B 1 151 ? 6.418 -29.812 -2.938 1 98 151 ALA B C 1
ATOM 3585 O O . ALA B 1 151 ? 7.152 -30.766 -3.258 1 98 151 ALA B O 1
ATOM 3586 N N . LEU B 1 152 ? 6.844 -28.812 -2.164 1 98.31 152 LEU B N 1
ATOM 3587 C CA . LEU B 1 152 ? 8.219 -28.766 -1.681 1 98.31 152 LEU B CA 1
ATOM 3588 C C . LEU B 1 152 ? 8.43 -29.75 -0.535 1 98.31 152 LEU B C 1
ATOM 3590 O O . LEU B 1 152 ? 9.414 -30.5 -0.521 1 98.31 152 LEU B O 1
ATOM 3594 N N . LEU B 1 153 ? 7.492 -29.828 0.403 1 97.44 153 LEU B N 1
ATOM 3595 C CA . LEU B 1 153 ? 7.656 -30.641 1.601 1 97.44 153 LEU B CA 1
ATOM 3596 C C . LEU B 1 153 ? 7.559 -32.125 1.265 1 97.44 153 LEU B C 1
ATOM 3598 O O . LEU B 1 153 ? 8.156 -32.969 1.947 1 97.44 153 LEU B O 1
ATOM 3602 N N . GLU B 1 154 ? 6.832 -32.469 0.216 1 97.69 154 GLU B N 1
ATOM 3603 C CA . GLU B 1 154 ? 6.684 -33.875 -0.209 1 97.69 154 GLU B CA 1
ATOM 3604 C C . GLU B 1 154 ? 7.723 -34.219 -1.269 1 97.69 154 GLU B C 1
ATOM 3606 O O . GLU B 1 154 ? 7.633 -35.281 -1.894 1 97.69 154 GLU B O 1
ATOM 3611 N N . ASP B 1 155 ? 8.578 -33.344 -1.511 1 97.5 155 ASP B N 1
ATOM 3612 C CA . ASP B 1 155 ? 9.711 -33.531 -2.41 1 97.5 155 ASP B CA 1
ATOM 3613 C C . ASP B 1 155 ? 9.234 -33.781 -3.84 1 97.5 155 ASP B C 1
ATOM 3615 O O . ASP B 1 155 ? 9.82 -34.594 -4.559 1 97.5 155 ASP B O 1
ATOM 3619 N N . LYS B 1 156 ? 8.219 -33.156 -4.211 1 98.19 156 LYS B N 1
ATOM 3620 C CA . LYS B 1 156 ? 7.734 -33.219 -5.586 1 98.19 156 LYS B CA 1
ATOM 3621 C C . LYS B 1 156 ? 8.43 -32.156 -6.465 1 98.19 156 LYS B C 1
ATOM 3623 O O . LYS B 1 156 ? 8.508 -32.344 -7.684 1 98.19 156 LYS B O 1
ATOM 3628 N N . ALA B 1 157 ? 8.906 -31.094 -5.898 1 98.69 157 ALA B N 1
ATOM 3629 C CA . ALA B 1 157 ? 9.586 -30 -6.582 1 98.69 157 ALA B CA 1
ATOM 3630 C C . ALA B 1 157 ? 10.711 -29.438 -5.715 1 98.69 157 ALA B C 1
ATOM 3632 O O . ALA B 1 157 ? 10.758 -29.688 -4.508 1 98.69 157 ALA B O 1
ATOM 3633 N N . ASP B 1 158 ? 11.555 -28.672 -6.352 1 98.62 158 ASP B N 1
ATOM 3634 C CA . ASP B 1 158 ? 12.664 -28.031 -5.645 1 98.62 158 ASP B CA 1
ATOM 3635 C C . ASP B 1 158 ? 12.344 -26.594 -5.285 1 98.62 158 ASP B C 1
ATOM 3637 O O . ASP B 1 158 ? 12.836 -26.062 -4.285 1 98.62 158 ASP B O 1
ATOM 3641 N N . VAL B 1 159 ? 11.609 -25.953 -6.176 1 98.81 159 VAL B N 1
ATOM 3642 C CA . VAL B 1 159 ? 11.195 -24.562 -5.957 1 98.81 159 VAL B CA 1
ATOM 3643 C C . VAL B 1 159 ? 9.75 -24.391 -6.41 1 98.81 159 VAL B C 1
ATOM 3645 O O . VAL B 1 159 ? 9.227 -25.203 -7.176 1 98.81 159 VAL B O 1
ATOM 3648 N N . ALA B 1 160 ? 9.078 -23.422 -5.867 1 98.56 160 ALA B N 1
ATOM 3649 C CA . ALA B 1 160 ? 7.723 -23.062 -6.258 1 98.56 160 ALA B CA 1
ATOM 3650 C C . ALA B 1 160 ? 7.633 -21.578 -6.598 1 98.56 160 ALA B C 1
ATOM 3652 O O . ALA B 1 160 ? 8.094 -20.719 -5.832 1 98.56 160 ALA B O 1
ATOM 3653 N N . THR B 1 161 ? 7.066 -21.203 -7.73 1 97.31 161 THR B N 1
ATOM 3654 C CA . THR B 1 161 ? 7.035 -19.828 -8.18 1 97.31 161 THR B CA 1
ATOM 3655 C C . THR B 1 161 ? 5.734 -19.141 -7.758 1 97.31 161 THR B C 1
ATOM 3657 O O . THR B 1 161 ? 4.723 -19.812 -7.539 1 97.31 161 THR B O 1
ATOM 3660 N N . LEU B 1 162 ? 5.82 -17.797 -7.66 1 94.25 162 LEU B N 1
ATOM 3661 C CA . LEU B 1 162 ? 4.715 -16.922 -7.312 1 94.25 162 LEU B CA 1
ATOM 3662 C C . LEU B 1 162 ? 4.145 -17.281 -5.941 1 94.25 162 LEU B C 1
ATOM 3664 O O . LEU B 1 162 ? 2.926 -17.375 -5.777 1 94.25 162 LEU B O 1
ATOM 3668 N N . ALA B 1 163 ? 5.008 -17.656 -5.059 1 97.38 163 ALA B N 1
ATOM 3669 C CA . ALA B 1 163 ? 4.641 -17.812 -3.652 1 97.38 163 ALA B CA 1
ATOM 3670 C C . ALA B 1 163 ? 4.543 -16.453 -2.951 1 97.38 163 ALA B C 1
ATOM 3672 O O . ALA B 1 163 ? 5.461 -15.641 -3.045 1 97.38 163 ALA B O 1
ATOM 3673 N N . PHE B 1 164 ? 3.426 -16.25 -2.361 1 97.81 164 PHE B N 1
ATOM 3674 C CA . PHE B 1 164 ? 3.248 -15.055 -1.546 1 97.81 164 PHE B CA 1
ATOM 3675 C C . PHE B 1 164 ? 3.848 -15.25 -0.159 1 97.81 164 PHE B C 1
ATOM 3677 O O . PHE B 1 164 ? 3.648 -16.281 0.469 1 97.81 164 PHE B O 1
ATOM 3684 N N . TYR B 1 165 ? 4.602 -14.258 0.32 1 98.12 165 TYR B N 1
ATOM 3685 C CA . TYR B 1 165 ? 5.184 -14.352 1.654 1 98.12 165 TYR B CA 1
ATOM 3686 C C . TYR B 1 165 ? 4.105 -14.555 2.709 1 98.12 165 TYR B C 1
ATOM 3688 O O . TYR B 1 165 ? 4.246 -15.398 3.596 1 98.12 165 TYR B O 1
ATOM 3696 N N . ASN B 1 166 ? 2.988 -13.789 2.621 1 98.06 166 ASN B N 1
ATOM 3697 C CA . ASN B 1 166 ? 1.996 -13.727 3.689 1 98.06 166 ASN B CA 1
ATOM 3698 C C . ASN B 1 166 ? 1.244 -15.047 3.834 1 98.06 166 ASN B C 1
ATOM 3700 O O . ASN B 1 166 ? 0.541 -15.258 4.824 1 98.06 166 ASN B O 1
ATOM 3704 N N . PHE B 1 167 ? 1.403 -15.984 2.855 1 97.62 167 PHE B N 1
ATOM 3705 C CA . PHE B 1 167 ? 0.673 -17.25 2.941 1 97.62 167 PHE B CA 1
ATOM 3706 C C . PHE B 1 167 ? 1.627 -18.422 2.863 1 97.62 167 PHE B C 1
ATOM 3708 O O . PHE B 1 167 ? 1.9 -19.078 3.873 1 97.62 167 PHE B O 1
ATOM 3715 N N . GLU B 1 168 ? 2.248 -18.641 1.715 1 97.81 168 GLU B N 1
ATOM 3716 C CA . GLU B 1 168 ? 2.979 -19.875 1.479 1 97.81 168 GLU B CA 1
ATOM 3717 C C . GLU B 1 168 ? 4.27 -19.922 2.293 1 97.81 168 GLU B C 1
ATOM 3719 O O . GLU B 1 168 ? 4.66 -20.984 2.791 1 97.81 168 GLU B O 1
ATOM 3724 N N . VAL B 1 169 ? 5.004 -18.844 2.354 1 97.81 169 VAL B N 1
ATOM 3725 C CA . VAL B 1 169 ? 6.238 -18.828 3.133 1 97.81 169 VAL B CA 1
ATOM 3726 C C . VAL B 1 169 ? 5.918 -19.016 4.613 1 97.81 169 VAL B C 1
ATOM 3728 O O . VAL B 1 169 ? 6.562 -19.828 5.297 1 97.81 169 VAL B O 1
ATOM 3731 N N . VAL B 1 170 ? 4.902 -18.312 5.094 1 97.69 170 VAL B N 1
ATOM 3732 C CA . VAL B 1 170 ? 4.449 -18.438 6.477 1 97.69 170 VAL B CA 1
ATOM 3733 C C . VAL B 1 170 ? 4.004 -19.859 6.75 1 97.69 170 VAL B C 1
ATOM 3735 O O . VAL B 1 170 ? 4.352 -20.453 7.781 1 97.69 170 VAL B O 1
ATOM 3738 N N . GLU B 1 171 ? 3.234 -20.453 5.828 1 97.81 171 GLU B N 1
ATOM 3739 C CA . GLU B 1 171 ? 2.754 -21.812 5.973 1 97.81 171 GLU B CA 1
ATOM 3740 C C . GLU B 1 171 ? 3.916 -22.812 6.059 1 97.81 171 GLU B C 1
ATOM 3742 O O . GLU B 1 171 ? 3.941 -23.672 6.941 1 97.81 171 GLU B O 1
ATOM 3747 N N . ALA B 1 172 ? 4.895 -22.688 5.156 1 98.19 172 ALA B N 1
ATOM 3748 C CA . ALA B 1 172 ? 6.039 -23.594 5.141 1 98.19 172 ALA B CA 1
ATOM 3749 C C . ALA B 1 172 ? 6.801 -23.547 6.461 1 98.19 172 ALA B C 1
ATOM 3751 O O . ALA B 1 172 ? 7.129 -24.578 7.043 1 98.19 172 ALA B O 1
ATOM 3752 N N . ARG B 1 173 ? 7.023 -22.359 6.969 1 97.62 173 ARG B N 1
ATOM 3753 C CA . ARG B 1 173 ? 7.754 -22.188 8.219 1 97.62 173 ARG B CA 1
ATOM 3754 C C . ARG B 1 173 ? 6.953 -22.719 9.398 1 97.62 173 ARG B C 1
ATOM 3756 O O . ARG B 1 173 ? 7.512 -23.328 10.312 1 97.62 173 ARG B O 1
ATOM 3763 N N . HIS B 1 174 ? 5.676 -22.484 9.406 1 97.06 174 HIS B N 1
ATOM 3764 C CA . HIS B 1 174 ? 4.809 -22.984 10.461 1 97.06 174 HIS B CA 1
ATOM 3765 C C . HIS B 1 174 ? 4.836 -24.5 10.531 1 97.06 174 HIS B C 1
ATOM 3767 O O . HIS B 1 174 ? 4.719 -25.078 11.609 1 97.06 174 HIS B O 1
ATOM 3773 N N . ARG B 1 175 ? 4.98 -25.094 9.398 1 96.69 175 ARG B N 1
ATOM 3774 C CA . ARG B 1 175 ? 5.004 -26.562 9.32 1 96.69 175 ARG B CA 1
ATOM 3775 C C . ARG B 1 175 ? 6.391 -27.094 9.656 1 96.69 175 ARG B C 1
ATOM 3777 O O . ARG B 1 175 ? 6.648 -28.297 9.484 1 96.69 175 ARG B O 1
ATOM 3784 N N . GLY B 1 176 ? 7.305 -26.234 10.016 1 96.38 176 GLY B N 1
ATOM 3785 C CA . GLY B 1 176 ? 8.586 -26.656 10.578 1 96.38 176 GLY B CA 1
ATOM 3786 C C . GLY B 1 176 ? 9.711 -26.625 9.562 1 96.38 176 GLY B C 1
ATOM 3787 O O . GLY B 1 176 ? 10.852 -26.969 9.883 1 96.38 176 GLY B O 1
ATOM 3788 N N . ALA B 1 177 ? 9.391 -26.203 8.375 1 97 177 ALA B N 1
ATOM 3789 C CA . ALA B 1 177 ? 10.43 -26.156 7.348 1 97 177 ALA B CA 1
ATOM 3790 C C . ALA B 1 177 ? 11.273 -24.891 7.473 1 97 177 ALA B C 1
ATOM 3792 O O . ALA B 1 177 ? 10.758 -23.828 7.816 1 97 177 ALA B O 1
ATOM 3793 N N . GLU B 1 178 ? 12.539 -25.047 7.25 1 97.38 178 GLU B N 1
ATOM 3794 C CA . GLU B 1 178 ? 13.383 -23.875 7.031 1 97.38 178 GLU B CA 1
ATOM 3795 C C . GLU B 1 178 ? 13.234 -23.344 5.609 1 97.38 178 GLU B C 1
ATOM 3797 O O . GLU B 1 178 ? 14.055 -23.656 4.738 1 97.38 178 GLU B O 1
ATOM 3802 N N . ALA B 1 179 ? 12.258 -22.531 5.426 1 97.88 179 ALA B N 1
ATOM 3803 C CA . ALA B 1 179 ? 11.891 -22.047 4.094 1 97.88 179 ALA B CA 1
ATOM 3804 C C . ALA B 1 179 ? 12.367 -20.609 3.887 1 97.88 179 ALA B C 1
ATOM 3806 O O . ALA B 1 179 ? 12.414 -19.812 4.832 1 97.88 179 ALA B O 1
ATOM 3807 N N . ASP B 1 180 ? 12.758 -20.281 2.734 1 97.56 180 ASP B N 1
ATOM 3808 C CA . ASP B 1 180 ? 13.086 -18.922 2.277 1 97.56 180 ASP B CA 1
ATOM 3809 C C . ASP B 1 180 ? 12.594 -18.703 0.85 1 97.56 180 ASP B C 1
ATOM 3811 O O . ASP B 1 180 ? 11.969 -19.578 0.255 1 97.56 180 ASP B O 1
ATOM 3815 N N . PHE B 1 181 ? 12.766 -17.516 0.359 1 98.5 181 PHE B N 1
ATOM 3816 C CA . PHE B 1 181 ? 12.32 -17.234 -1.001 1 98.5 181 PHE B CA 1
ATOM 3817 C C . PHE B 1 181 ? 13.195 -16.156 -1.636 1 98.5 181 PHE B C 1
ATOM 3819 O O . PHE B 1 181 ? 13.812 -15.352 -0.931 1 98.5 181 PHE B O 1
ATOM 3826 N N . PHE B 1 182 ? 13.328 -16.203 -2.93 1 98.56 182 PHE B N 1
ATOM 3827 C CA . PHE B 1 182 ? 13.859 -15.102 -3.732 1 98.56 182 PHE B CA 1
ATOM 3828 C C . PHE B 1 182 ? 12.742 -14.195 -4.219 1 98.56 182 PHE B C 1
ATOM 3830 O O . PHE B 1 182 ? 11.875 -14.617 -4.988 1 98.56 182 PHE B O 1
ATOM 3837 N N . ALA B 1 183 ? 12.742 -12.977 -3.742 1 98.12 183 ALA B N 1
ATOM 3838 C CA . ALA B 1 183 ? 11.695 -12.031 -4.113 1 98.12 183 ALA B CA 1
ATOM 3839 C C . ALA B 1 183 ? 11.797 -11.648 -5.586 1 98.12 183 ALA B C 1
ATOM 3841 O O . ALA B 1 183 ? 12.898 -11.438 -6.102 1 98.12 183 ALA B O 1
ATOM 3842 N N . LEU B 1 184 ? 10.672 -11.492 -6.246 1 98.12 184 LEU B N 1
ATOM 3843 C CA . LEU B 1 184 ? 10.641 -11.109 -7.652 1 98.12 184 LEU B CA 1
ATOM 3844 C C . LEU B 1 184 ? 11.43 -9.82 -7.883 1 98.12 184 LEU B C 1
ATOM 3846 O O . LEU B 1 184 ? 12.367 -9.797 -8.68 1 98.12 184 LEU B O 1
ATOM 3850 N N . LYS B 1 185 ? 11.172 -8.828 -7.094 1 94.44 185 LYS B N 1
ATOM 3851 C CA . LYS B 1 185 ? 11.672 -7.473 -7.293 1 94.44 185 LYS B CA 1
ATOM 3852 C C . LYS B 1 185 ? 13.172 -7.391 -7.027 1 94.44 185 LYS B C 1
ATOM 3854 O O . LYS B 1 185 ? 13.828 -6.438 -7.445 1 94.44 185 LYS B O 1
ATOM 3859 N N . ASP B 1 186 ? 13.727 -8.391 -6.336 1 95.38 186 ASP B N 1
ATOM 3860 C CA . ASP B 1 186 ? 15.148 -8.359 -5.992 1 95.38 186 ASP B CA 1
ATOM 3861 C C . ASP B 1 186 ? 15.992 -8.992 -7.094 1 95.38 186 ASP B C 1
ATOM 3863 O O . ASP B 1 186 ? 17.219 -8.852 -7.105 1 95.38 186 ASP B O 1
ATOM 3867 N N . TRP B 1 187 ? 15.273 -9.641 -8.047 1 97.25 187 TRP B N 1
ATOM 3868 C CA . TRP B 1 187 ? 16.047 -10.414 -9.008 1 97.25 187 TRP B CA 1
ATOM 3869 C C . TRP B 1 187 ? 15.531 -10.211 -10.43 1 97.25 187 TRP B C 1
ATOM 3871 O O . TRP B 1 187 ? 15.492 -11.148 -11.227 1 97.25 187 TRP B O 1
ATOM 3881 N N . GLY B 1 188 ? 15.07 -9.062 -10.703 1 95.19 188 GLY B N 1
ATOM 3882 C CA . GLY B 1 188 ? 14.852 -8.625 -12.078 1 95.19 188 GLY B CA 1
ATOM 3883 C C . GLY B 1 188 ? 13.461 -8.969 -12.594 1 95.19 188 GLY B C 1
ATOM 3884 O O . GLY B 1 188 ? 13.156 -8.727 -13.766 1 95.19 188 GLY B O 1
ATOM 3885 N N . VAL B 1 189 ? 12.602 -9.57 -11.805 1 97.62 189 VAL B N 1
ATOM 3886 C CA . VAL B 1 189 ? 11.227 -9.859 -12.195 1 97.62 189 VAL B CA 1
ATOM 3887 C C . VAL B 1 189 ? 10.297 -8.781 -11.641 1 97.62 189 VAL B C 1
ATOM 3889 O O . VAL B 1 189 ? 10.375 -8.438 -10.453 1 97.62 189 VAL B O 1
ATOM 3892 N N . PRO B 1 190 ? 9.43 -8.133 -12.5 1 96.62 190 PRO B N 1
ATOM 3893 C CA . PRO B 1 190 ? 8.461 -7.191 -11.938 1 96.62 190 PRO B CA 1
ATOM 3894 C C . PRO B 1 190 ? 7.629 -7.805 -10.812 1 96.62 190 PRO B C 1
ATOM 3896 O O . PRO B 1 190 ? 7.27 -8.984 -10.875 1 96.62 190 PRO B O 1
ATOM 3899 N N . ASP B 1 191 ? 7.309 -7.008 -9.852 1 96.38 191 ASP B N 1
ATOM 3900 C CA . ASP B 1 191 ? 6.664 -7.465 -8.625 1 96.38 191 ASP B CA 1
ATOM 3901 C C . ASP B 1 191 ? 5.156 -7.609 -8.82 1 96.38 191 ASP B C 1
ATOM 3903 O O . ASP B 1 191 ? 4.391 -6.695 -8.5 1 96.38 191 ASP B O 1
ATOM 3907 N N . PHE B 1 192 ? 4.738 -8.766 -9.227 1 97.31 192 PHE B N 1
ATOM 3908 C CA . PHE B 1 192 ? 3.314 -8.953 -9.477 1 97.31 192 PHE B CA 1
ATOM 3909 C C . PHE B 1 192 ? 2.676 -9.797 -8.383 1 97.31 192 PHE B C 1
ATOM 3911 O O . PHE B 1 192 ? 1.614 -10.391 -8.594 1 97.31 192 PHE B O 1
ATOM 3918 N N . CYS B 1 193 ? 3.367 -9.914 -7.234 1 97.56 193 CYS B N 1
ATOM 3919 C CA . CYS B 1 193 ? 2.719 -10.484 -6.059 1 97.56 193 CYS B CA 1
ATOM 3920 C C . CYS B 1 193 ? 1.667 -9.531 -5.5 1 97.56 193 CYS B C 1
ATOM 3922 O O . CYS B 1 193 ? 1.806 -9.023 -4.387 1 97.56 193 CYS B O 1
ATOM 3924 N N . GLN B 1 194 ? 0.691 -9.336 -6.312 1 97.94 194 GLN B N 1
ATOM 3925 C CA . GLN B 1 194 ? -0.427 -8.43 -6.082 1 97.94 194 GLN B CA 1
ATOM 3926 C C . GLN B 1 194 ? -1.755 -9.086 -6.449 1 97.94 194 GLN B C 1
ATOM 3928 O O . GLN B 1 194 ? -1.782 -10.062 -7.203 1 97.94 194 GLN B O 1
ATOM 3933 N N . LEU B 1 195 ? -2.811 -8.594 -5.832 1 98.31 195 LEU B N 1
ATOM 3934 C CA . LEU B 1 195 ? -4.152 -8.977 -6.25 1 98.31 195 LEU B CA 1
ATOM 3935 C C . LEU B 1 195 ? -4.93 -7.766 -6.762 1 98.31 195 LEU B C 1
ATOM 3937 O O . LEU B 1 195 ? -4.926 -6.707 -6.129 1 98.31 195 LEU B O 1
ATOM 3941 N N . ILE B 1 196 ? -5.5 -7.969 -7.949 1 98.19 196 ILE B N 1
ATOM 3942 C CA . ILE B 1 196 ? -6.293 -6.934 -8.602 1 98.19 196 ILE B CA 1
ATOM 3943 C C . ILE B 1 196 ? -7.684 -7.473 -8.922 1 98.19 196 ILE B C 1
ATOM 3945 O O . ILE B 1 196 ? -7.906 -8.688 -8.906 1 98.19 196 ILE B O 1
ATOM 3949 N N . LEU B 1 197 ? -8.594 -6.586 -9.133 1 98.25 197 LEU B N 1
ATOM 3950 C CA . LEU B 1 197 ? -9.922 -6.895 -9.656 1 98.25 197 LEU B CA 1
ATOM 3951 C C . LEU B 1 197 ? -10 -6.609 -11.156 1 98.25 197 LEU B C 1
ATOM 3953 O O . LEU B 1 197 ? -9.57 -5.547 -11.609 1 98.25 197 LEU B O 1
ATOM 3957 N N . ILE B 1 198 ? -10.523 -7.59 -11.852 1 98.06 198 ILE B N 1
ATOM 3958 C CA . ILE B 1 198 ? -10.695 -7.422 -13.289 1 98.06 198 ILE B CA 1
ATOM 3959 C C . ILE B 1 198 ? -12.156 -7.672 -13.664 1 98.06 198 ILE B C 1
ATOM 3961 O O . ILE B 1 198 ? -12.891 -8.32 -12.922 1 98.06 198 ILE B O 1
ATOM 3965 N N . THR B 1 199 ? -12.531 -7.137 -14.766 1 97.94 199 THR B N 1
ATOM 3966 C CA . THR B 1 199 ? -13.812 -7.371 -15.422 1 97.94 199 THR B CA 1
ATOM 3967 C C . THR B 1 199 ? -13.68 -7.203 -16.938 1 97.94 199 THR B C 1
ATOM 3969 O O . THR B 1 199 ? -12.586 -7.297 -17.484 1 97.94 199 THR B O 1
ATOM 3972 N N . SER B 1 200 ? -14.719 -7.199 -17.672 1 97.19 200 SER B N 1
ATOM 3973 C CA . SER B 1 200 ? -14.711 -6.922 -19.109 1 97.19 200 SER B CA 1
ATOM 3974 C C . SER B 1 200 ? -15.195 -5.504 -19.406 1 97.19 200 SER B C 1
ATOM 3976 O O . SER B 1 200 ? -15.93 -4.922 -18.609 1 97.19 200 SER B O 1
ATOM 3978 N N . PRO B 1 201 ? -14.719 -4.961 -20.531 1 95.94 201 PRO B N 1
ATOM 3979 C CA . PRO B 1 201 ? -15.242 -3.646 -20.906 1 95.94 201 PRO B CA 1
ATOM 3980 C C . PRO B 1 201 ? -16.766 -3.615 -20.984 1 95.94 201 PRO B C 1
ATOM 3982 O O . PRO B 1 201 ? -17.391 -2.607 -20.625 1 95.94 201 PRO B O 1
ATOM 3985 N N . GLU B 1 202 ? -17.359 -4.695 -21.359 1 96.38 202 GLU B N 1
ATOM 3986 C CA . GLU B 1 202 ? -18.812 -4.785 -21.453 1 96.38 202 GLU B CA 1
ATOM 3987 C C . GLU B 1 202 ? -19.469 -4.684 -20.078 1 96.38 202 GLU B C 1
ATOM 3989 O O . GLU B 1 202 ? -20.375 -3.887 -19.859 1 96.38 202 GLU B O 1
ATOM 3994 N N . VAL B 1 203 ? -19 -5.461 -19.156 1 97.19 203 VAL B N 1
ATOM 3995 C CA . VAL B 1 203 ? -19.547 -5.441 -17.797 1 97.19 203 VAL B CA 1
ATOM 3996 C C . VAL B 1 203 ? -19.297 -4.078 -17.156 1 97.19 203 VAL B C 1
ATOM 3998 O O . VAL B 1 203 ? -20.156 -3.533 -16.484 1 97.19 203 VAL B O 1
ATOM 4001 N N . LEU B 1 204 ? -18.094 -3.518 -17.344 1 96.81 204 LEU B N 1
ATOM 4002 C CA . LEU B 1 204 ? -17.75 -2.203 -16.812 1 96.81 204 LEU B CA 1
ATOM 4003 C C . LEU B 1 204 ? -18.75 -1.147 -17.297 1 96.81 204 LEU B C 1
ATOM 4005 O O . LEU B 1 204 ? -19.203 -0.321 -16.5 1 96.81 204 LEU B O 1
ATOM 4009 N N . ALA B 1 205 ? -19.094 -1.191 -18.516 1 96.06 205 ALA B N 1
ATOM 4010 C CA . ALA B 1 205 ? -20.016 -0.222 -19.078 1 96.06 205 ALA B CA 1
ATOM 4011 C C . ALA B 1 205 ? -21.438 -0.445 -18.562 1 96.06 205 ALA B C 1
ATOM 4013 O O . ALA B 1 205 ? -22.125 0.51 -18.219 1 96.06 205 ALA B O 1
ATOM 4014 N N . GLU B 1 206 ? -21.844 -1.678 -18.469 1 96.5 206 GLU B N 1
ATOM 4015 C CA . GLU B 1 206 ? -23.203 -2.037 -18.109 1 96.5 206 GLU B CA 1
ATOM 4016 C C . GLU B 1 206 ? -23.453 -1.835 -16.625 1 96.5 206 GLU B C 1
ATOM 4018 O O . GLU B 1 206 ? -24.578 -1.482 -16.219 1 96.5 206 GLU B O 1
ATOM 4023 N N . LYS B 1 207 ? -22.422 -2.078 -15.898 1 97.06 207 LYS B N 1
ATOM 4024 C CA . LYS B 1 207 ? -22.625 -2.102 -14.453 1 97.06 207 LYS B CA 1
ATOM 4025 C C . LYS B 1 207 ? -21.734 -1.077 -13.758 1 97.06 207 LYS B C 1
ATOM 4027 O O . LYS B 1 207 ? -21.266 -1.311 -12.648 1 97.06 207 LYS B O 1
ATOM 4032 N N . GLU B 1 208 ? -21.438 -0.007 -14.359 1 96.31 208 GLU B N 1
ATOM 4033 C CA . GLU B 1 208 ? -20.484 0.979 -13.867 1 96.31 208 GLU B CA 1
ATOM 4034 C C . GLU B 1 208 ? -20.859 1.464 -12.469 1 96.31 208 GLU B C 1
ATOM 4036 O O . GLU B 1 208 ? -20.016 1.495 -11.562 1 96.31 208 GLU B O 1
ATOM 4041 N N . ASP B 1 209 ? -22.156 1.783 -12.258 1 95.75 209 ASP B N 1
ATOM 4042 C CA . ASP B 1 209 ? -22.594 2.305 -10.969 1 95.75 209 ASP B CA 1
ATOM 4043 C C . ASP B 1 209 ? -22.422 1.263 -9.867 1 95.75 209 ASP B C 1
ATOM 4045 O O . ASP B 1 209 ? -21.969 1.583 -8.766 1 95.75 209 ASP B O 1
ATOM 4049 N N . ALA B 1 210 ? -22.797 0.053 -10.172 1 97 210 ALA B N 1
ATOM 4050 C CA . ALA B 1 210 ? -22.672 -1.03 -9.203 1 97 210 ALA B CA 1
ATOM 4051 C C . ALA B 1 210 ? -21.203 -1.282 -8.852 1 97 210 ALA B C 1
ATOM 4053 O O . ALA B 1 210 ? -20.875 -1.531 -7.688 1 97 210 ALA B O 1
ATOM 4054 N N . LEU B 1 211 ? -20.344 -1.201 -9.867 1 97.62 211 LEU B N 1
ATOM 4055 C CA . LEU B 1 211 ? -18.922 -1.424 -9.648 1 97.62 211 LEU B CA 1
ATOM 4056 C C . LEU B 1 211 ? -18.312 -0.293 -8.828 1 97.62 211 LEU B C 1
ATOM 4058 O O . LEU B 1 211 ? -17.438 -0.53 -7.984 1 97.62 211 LEU B O 1
ATOM 4062 N N . ARG B 1 212 ? -18.75 0.897 -9.062 1 96 212 ARG B N 1
ATOM 4063 C CA . ARG B 1 212 ? -18.297 2.035 -8.258 1 96 212 ARG B CA 1
ATOM 4064 C C . ARG B 1 212 ? -18.703 1.868 -6.801 1 96 212 ARG B C 1
ATOM 4066 O O . ARG B 1 212 ? -17.891 2.062 -5.898 1 96 212 ARG B O 1
ATOM 4073 N N . ASP B 1 213 ? -19.984 1.522 -6.566 1 96.19 213 ASP B N 1
ATOM 4074 C CA . ASP B 1 213 ? -20.469 1.275 -5.207 1 96.19 213 ASP B CA 1
ATOM 4075 C C . ASP B 1 213 ? -19.688 0.139 -4.551 1 96.19 213 ASP B C 1
ATOM 4077 O O . ASP B 1 213 ? -19.328 0.22 -3.371 1 96.19 213 ASP B O 1
ATOM 4081 N N . PHE B 1 214 ? -19.453 -0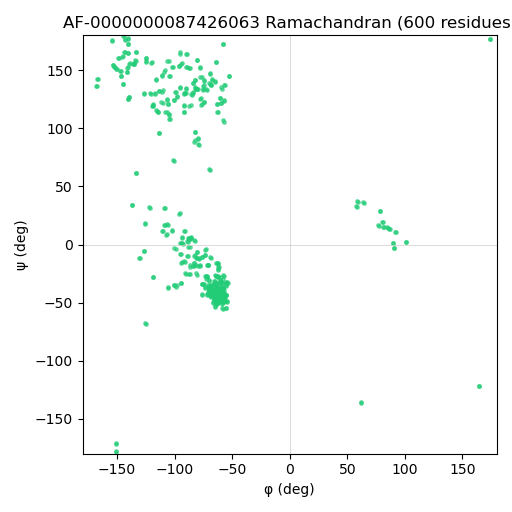.916 -5.309 1 97.88 214 PHE B N 1
ATOM 4082 C CA . PHE B 1 214 ? -18.703 -2.07 -4.824 1 97.88 214 PHE B CA 1
ATOM 4083 C C . PHE B 1 214 ? -17.328 -1.657 -4.332 1 97.88 214 PHE B C 1
ATOM 4085 O O . PHE B 1 214 ? -16.906 -2.033 -3.232 1 97.88 214 PHE B O 1
ATOM 4092 N N . LEU B 1 215 ? -16.594 -0.855 -5.121 1 97.12 215 LEU B N 1
ATOM 4093 C CA . LEU B 1 215 ? -15.25 -0.446 -4.766 1 97.12 215 LEU B CA 1
ATOM 4094 C C . LEU B 1 215 ? -15.258 0.502 -3.57 1 97.12 215 LEU B C 1
ATOM 4096 O O . LEU B 1 215 ? -14.359 0.462 -2.73 1 97.12 215 LEU B O 1
ATOM 4100 N N . GLU B 1 216 ? -16.25 1.372 -3.488 1 95.19 216 GLU B N 1
ATOM 4101 C CA . GLU B 1 216 ? -16.375 2.248 -2.33 1 95.19 216 GLU B CA 1
ATOM 4102 C C . GLU B 1 216 ? -16.562 1.443 -1.047 1 95.19 216 GLU B C 1
ATOM 4104 O O . GLU B 1 216 ? -15.953 1.753 -0.02 1 95.19 216 GLU B O 1
ATOM 4109 N N . ILE B 1 217 ? -17.391 0.435 -1.127 1 96.81 217 ILE B N 1
ATOM 4110 C CA . ILE B 1 217 ? -17.672 -0.408 0.031 1 96.81 217 ILE B CA 1
ATOM 4111 C C . ILE B 1 217 ? -16.438 -1.253 0.359 1 96.81 217 ILE B C 1
ATOM 4113 O O . ILE B 1 217 ? -16.125 -1.464 1.531 1 96.81 217 ILE B O 1
ATOM 4117 N N . MET B 1 218 ? -15.766 -1.733 -0.681 1 96.62 218 MET B N 1
ATOM 4118 C CA . MET B 1 218 ? -14.516 -2.457 -0.466 1 96.62 218 MET B CA 1
ATOM 4119 C C . MET B 1 218 ? -13.5 -1.582 0.256 1 96.62 218 MET B C 1
ATOM 4121 O O . MET B 1 218 ? -12.773 -2.059 1.134 1 96.62 218 MET B O 1
ATOM 4125 N N . GLN B 1 219 ? -13.391 -0.361 -0.131 1 95.75 219 GLN B N 1
ATOM 4126 C CA . GLN B 1 219 ? -12.484 0.571 0.525 1 95.75 219 GLN B CA 1
ATOM 4127 C C . GLN B 1 219 ? -12.82 0.716 2.008 1 95.75 219 GLN B C 1
ATOM 4129 O O . GLN B 1 219 ? -11.922 0.746 2.852 1 95.75 219 GLN B O 1
ATOM 4134 N N . ARG B 1 220 ? -14.109 0.841 2.311 1 95.38 220 ARG B N 1
ATOM 4135 C CA . ARG B 1 220 ? -14.555 0.875 3.699 1 95.38 220 ARG B CA 1
ATOM 4136 C C . ARG B 1 220 ? -14.117 -0.382 4.445 1 95.38 220 ARG B C 1
ATOM 4138 O O . ARG B 1 220 ? -13.711 -0.312 5.605 1 95.38 220 ARG B O 1
ATOM 4145 N N . GLY B 1 221 ? -14.266 -1.502 3.781 1 96.88 221 GLY B N 1
ATOM 4146 C CA . GLY B 1 221 ? -13.82 -2.76 4.359 1 96.88 221 GLY B CA 1
ATOM 4147 C C . GLY B 1 221 ? -12.328 -2.789 4.648 1 96.88 221 GLY B C 1
ATOM 4148 O O . GLY B 1 221 ? -11.906 -3.268 5.703 1 96.88 221 GLY B O 1
ATOM 4149 N N . LEU B 1 222 ? -11.523 -2.266 3.744 1 97.06 222 LEU B N 1
ATOM 4150 C CA . LEU B 1 222 ? -10.078 -2.201 3.93 1 97.06 222 LEU B CA 1
ATOM 4151 C C . LEU B 1 222 ? -9.719 -1.292 5.102 1 97.06 222 LEU B C 1
ATOM 4153 O O . LEU B 1 222 ? -8.867 -1.636 5.922 1 97.06 222 LEU B O 1
ATOM 4157 N N . ASP B 1 223 ? -10.367 -0.161 5.164 1 96.31 223 ASP B N 1
ATOM 4158 C CA . ASP B 1 223 ? -10.133 0.757 6.277 1 96.31 223 ASP B CA 1
ATOM 4159 C C . ASP B 1 223 ? -10.484 0.108 7.609 1 96.31 223 ASP B C 1
ATOM 4161 O O . ASP B 1 223 ? -9.734 0.224 8.586 1 96.31 223 ASP B O 1
ATOM 4165 N N . PHE B 1 224 ? -11.641 -0.555 7.664 1 96.94 224 PHE B N 1
ATOM 4166 C CA . PHE B 1 224 ? -12.078 -1.253 8.867 1 96.94 224 PHE B CA 1
ATOM 4167 C C . PHE B 1 224 ? -11.047 -2.289 9.297 1 96.94 224 PHE B C 1
ATOM 4169 O O . PHE B 1 224 ? -10.734 -2.402 10.484 1 96.94 224 PHE B O 1
ATOM 4176 N N . LEU B 1 225 ? -10.547 -2.996 8.336 1 96.81 225 LEU B N 1
ATOM 4177 C CA . LEU B 1 225 ? -9.562 -4.035 8.594 1 96.81 225 LEU B CA 1
ATOM 4178 C C . LEU B 1 225 ? -8.305 -3.447 9.219 1 96.81 225 LEU B C 1
ATOM 4180 O O . LEU B 1 225 ? -7.766 -4.004 10.188 1 96.81 225 LEU B O 1
ATOM 4184 N N . HIS B 1 226 ? -7.809 -2.363 8.766 1 95.75 226 HIS B N 1
ATOM 4185 C CA . HIS B 1 226 ? -6.602 -1.728 9.281 1 95.75 226 HIS B CA 1
ATOM 4186 C C . HIS B 1 226 ? -6.836 -1.134 10.664 1 95.75 226 HIS B C 1
ATOM 4188 O O . HIS B 1 226 ? -5.953 -1.174 11.523 1 95.75 226 HIS B O 1
ATOM 4194 N N . GLN B 1 227 ? -8.008 -0.617 10.883 1 95.06 227 GLN B N 1
ATOM 4195 C CA . GLN B 1 227 ? -8.289 0.129 12.102 1 95.06 227 GLN B CA 1
ATOM 4196 C C . GLN B 1 227 ? -8.82 -0.79 13.203 1 95.06 227 GLN B C 1
ATOM 4198 O O . GLN B 1 227 ? -8.711 -0.476 14.383 1 95.06 227 GLN B O 1
ATOM 4203 N N . HIS B 1 228 ? -9.438 -1.936 12.766 1 95.75 228 HIS B N 1
ATOM 4204 C CA . HIS B 1 228 ? -10 -2.914 13.688 1 95.75 228 HIS B CA 1
ATOM 4205 C C . HIS B 1 228 ? -9.586 -4.332 13.305 1 95.75 228 HIS B C 1
ATOM 4207 O O . HIS B 1 228 ? -10.445 -5.195 13.094 1 95.75 228 HIS B O 1
ATOM 4213 N N . PRO B 1 229 ? -8.297 -4.613 13.32 1 95.5 229 PRO B N 1
ATOM 4214 C CA . PRO B 1 229 ? -7.82 -5.902 12.82 1 95.5 229 PRO B CA 1
ATOM 4215 C C . PRO B 1 229 ? -8.336 -7.082 13.648 1 95.5 229 PRO B C 1
ATOM 4217 O O . PRO B 1 229 ? -8.586 -8.156 13.102 1 95.5 229 PRO B O 1
ATOM 4220 N N . ASP B 1 230 ? -8.508 -6.898 14.961 1 94.88 230 ASP B N 1
ATOM 4221 C CA . ASP B 1 230 ? -8.992 -7.996 15.797 1 94.88 230 ASP B CA 1
ATOM 4222 C C . ASP B 1 230 ? -10.445 -8.328 15.477 1 94.88 230 ASP B C 1
ATOM 4224 O O . ASP B 1 230 ? -10.805 -9.508 15.375 1 94.88 230 ASP B O 1
ATOM 4228 N N . GLU B 1 231 ? -11.242 -7.297 15.32 1 97.06 231 GLU B N 1
ATOM 4229 C CA . GLU B 1 231 ? -12.633 -7.531 14.945 1 97.06 231 GLU B CA 1
ATOM 4230 C C . GLU B 1 231 ? -12.734 -8.156 13.555 1 97.06 231 GLU B C 1
ATOM 4232 O O . GLU B 1 231 ? -13.555 -9.055 13.336 1 97.06 231 GLU B O 1
ATOM 4237 N N . ALA B 1 232 ? -11.969 -7.68 12.641 1 97.31 232 ALA B N 1
ATOM 4238 C CA . ALA B 1 232 ? -11.953 -8.242 11.289 1 97.31 232 ALA B CA 1
ATOM 4239 C C . ALA B 1 232 ? -11.547 -9.711 11.312 1 97.31 232 ALA B C 1
ATOM 4241 O O . ALA B 1 232 ? -12.102 -10.531 10.578 1 97.31 232 ALA B O 1
ATOM 4242 N N . ARG B 1 233 ? -10.562 -10.008 12.188 1 96.62 233 ARG B N 1
ATOM 4243 C CA . ARG B 1 233 ? -10.117 -11.391 12.352 1 96.62 233 ARG B CA 1
ATOM 4244 C C . ARG B 1 233 ? -11.258 -12.281 12.828 1 96.62 233 ARG B C 1
ATOM 4246 O O . ARG B 1 233 ? -11.445 -13.383 12.312 1 96.62 233 ARG B O 1
ATOM 4253 N N . GLU B 1 234 ? -12.016 -11.789 13.742 1 96.88 234 GLU B N 1
ATOM 4254 C CA . GLU B 1 234 ? -13.156 -12.547 14.258 1 96.88 234 GLU B CA 1
ATOM 4255 C C . GLU B 1 234 ? -14.195 -12.797 13.164 1 96.88 234 GLU B C 1
ATOM 4257 O O . GLU B 1 234 ? -14.766 -13.891 13.086 1 96.88 234 GLU B O 1
ATOM 4262 N N . ILE B 1 235 ? -14.43 -11.781 12.391 1 97.12 235 ILE B N 1
ATOM 4263 C CA . ILE B 1 235 ? -15.367 -11.922 11.281 1 97.12 235 ILE B CA 1
ATOM 4264 C C . ILE B 1 235 ? -14.875 -13.016 10.336 1 97.12 235 ILE B C 1
ATOM 4266 O O . ILE B 1 235 ? -15.648 -13.898 9.945 1 97.12 235 ILE B O 1
ATOM 4270 N N . TYR B 1 236 ? -13.602 -13.031 9.969 1 96.56 236 TYR B N 1
ATOM 4271 C CA . TYR B 1 236 ? -13.039 -14.031 9.07 1 96.56 236 TYR B CA 1
ATOM 4272 C C . TYR B 1 236 ? -13.227 -15.438 9.625 1 96.56 236 TYR B C 1
ATOM 4274 O O . TYR B 1 236 ? -13.703 -16.328 8.93 1 96.56 236 TYR B O 1
ATOM 4282 N N . PHE B 1 237 ? -12.82 -15.562 10.875 1 95.56 237 PHE B N 1
ATOM 4283 C CA . PHE B 1 237 ? -12.844 -16.891 11.477 1 95.56 237 PHE B CA 1
ATOM 4284 C C . PHE B 1 237 ? -14.273 -17.391 11.625 1 95.56 237 PHE B C 1
ATOM 4286 O O . PHE B 1 237 ? -14.547 -18.578 11.406 1 95.56 237 PHE B O 1
ATOM 4293 N N . ARG B 1 238 ? -15.219 -16.516 11.922 1 95.56 238 ARG B N 1
ATOM 4294 C CA . ARG B 1 238 ? -16.625 -16.891 12.039 1 95.56 238 ARG B CA 1
ATOM 4295 C C . ARG B 1 238 ? -17.203 -17.266 10.68 1 95.56 238 ARG B C 1
ATOM 4297 O O . ARG B 1 238 ? -17.844 -18.312 10.539 1 95.56 238 ARG B O 1
ATOM 4304 N N . ARG B 1 239 ? -16.922 -16.516 9.711 1 93.81 239 ARG B N 1
ATOM 4305 C CA . ARG B 1 239 ? -17.516 -16.688 8.391 1 93.81 239 ARG B CA 1
ATOM 4306 C C . ARG B 1 239 ? -16.938 -17.922 7.699 1 93.81 239 ARG B C 1
ATOM 4308 O O . ARG B 1 239 ? -17.609 -18.562 6.895 1 93.81 239 ARG B O 1
ATOM 4315 N N . THR B 1 240 ? -15.695 -18.25 8.016 1 94 240 THR B N 1
ATOM 4316 C CA . THR B 1 240 ? -15.047 -19.391 7.371 1 94 240 THR B CA 1
ATOM 4317 C C . THR B 1 240 ? -15.109 -20.625 8.266 1 94 240 THR B C 1
ATOM 4319 O O . THR B 1 240 ? -14.578 -21.672 7.914 1 94 240 THR B O 1
ATOM 4322 N N . GLU B 1 241 ? -15.633 -20.469 9.445 1 94.44 241 GLU B N 1
ATOM 4323 C CA . GLU B 1 241 ? -15.703 -21.547 10.43 1 94.44 241 GLU B CA 1
ATOM 4324 C C . GLU B 1 241 ? -14.32 -22.094 10.758 1 94.44 241 GLU B C 1
ATOM 4326 O O . GLU B 1 241 ? -14.148 -23.297 10.898 1 94.44 241 GLU B O 1
ATOM 4331 N N . THR B 1 242 ? -13.383 -21.234 10.711 1 93.19 242 THR B N 1
ATOM 4332 C CA . THR B 1 242 ? -12.008 -21.547 11.102 1 93.19 242 THR B CA 1
ATOM 4333 C C . THR B 1 242 ? -11.836 -21.406 12.609 1 93.19 242 THR B C 1
ATOM 4335 O O . THR B 1 242 ? -12.359 -20.469 13.219 1 93.19 242 THR B O 1
ATOM 4338 N N . ASP B 1 243 ? -11.109 -22.312 13.227 1 93.19 243 ASP B N 1
ATOM 4339 C CA . ASP B 1 243 ? -10.797 -22.219 14.648 1 93.19 243 ASP B CA 1
ATOM 4340 C C . ASP B 1 243 ? -9.961 -20.984 14.953 1 93.19 243 ASP B C 1
ATOM 4342 O O . ASP B 1 243 ? -8.859 -20.812 14.43 1 93.19 243 ASP B O 1
ATOM 4346 N N . PRO B 1 244 ? -10.445 -20.141 15.789 1 90.56 244 PRO B N 1
ATOM 4347 C CA . PRO B 1 244 ? -9.695 -18.922 16.109 1 90.56 244 PRO B CA 1
ATOM 4348 C C . PRO B 1 244 ? -8.359 -19.219 16.797 1 90.56 244 PRO B C 1
ATOM 4350 O O . PRO B 1 244 ? -7.492 -18.344 16.859 1 90.56 244 PRO B O 1
ATOM 4353 N N . GLU B 1 245 ? -8.203 -20.375 17.281 1 92.38 245 GLU B N 1
ATOM 4354 C CA . GLU B 1 245 ? -6.969 -20.75 17.969 1 92.38 245 GLU B CA 1
ATOM 4355 C C . GLU B 1 245 ? -6.004 -21.438 17 1 92.38 245 GLU B C 1
ATOM 4357 O O . GLU B 1 245 ? -4.906 -21.844 17.406 1 92.38 245 GLU B O 1
ATOM 4362 N N . ASP B 1 246 ? -6.414 -21.547 15.797 1 94.69 246 ASP B N 1
ATOM 4363 C CA . ASP B 1 246 ? -5.516 -22.125 14.805 1 94.69 246 ASP B CA 1
ATOM 4364 C C . ASP B 1 246 ? -4.262 -21.281 14.633 1 94.69 246 ASP B C 1
ATOM 4366 O O . ASP B 1 246 ? -4.324 -20.156 14.117 1 94.69 246 ASP B O 1
ATOM 4370 N N . ALA B 1 247 ? -3.129 -21.828 15 1 95.5 247 ALA B N 1
ATOM 4371 C CA . ALA B 1 247 ? -1.875 -21.078 15.031 1 95.5 247 ALA B CA 1
ATOM 4372 C C . ALA B 1 247 ? -1.43 -20.703 13.617 1 95.5 247 ALA B C 1
ATOM 4374 O O . ALA B 1 247 ? -0.877 -19.625 13.406 1 95.5 247 ALA B O 1
ATOM 4375 N N . LEU B 1 248 ? -1.604 -21.609 12.656 1 96.12 248 LEU B N 1
ATOM 4376 C CA . LEU B 1 248 ? -1.217 -21.328 11.281 1 96.12 248 LEU B CA 1
ATOM 4377 C C . LEU B 1 248 ? -2.041 -20.172 10.711 1 96.12 248 LEU B C 1
ATOM 4379 O O . LEU B 1 248 ? -1.486 -19.203 10.18 1 96.12 248 LEU B O 1
ATOM 4383 N N . MET B 1 249 ? -3.363 -20.266 10.844 1 95.81 249 MET B N 1
ATOM 4384 C CA . MET B 1 249 ? -4.227 -19.219 10.289 1 95.81 249 MET B CA 1
ATOM 4385 C C . MET B 1 249 ? -3.996 -17.891 10.992 1 95.81 249 MET B C 1
ATOM 4387 O O . MET B 1 249 ? -4.074 -16.828 10.359 1 95.81 249 MET B O 1
ATOM 4391 N N . SER B 1 250 ? -3.648 -17.969 12.273 1 95.19 250 SER B N 1
ATOM 4392 C CA . SER B 1 250 ? -3.311 -16.75 13 1 95.19 250 SER B CA 1
ATOM 4393 C C . SER B 1 250 ? -2.043 -16.109 12.445 1 95.19 250 SER B C 1
ATOM 4395 O O . SER B 1 250 ? -1.971 -14.891 12.305 1 95.19 250 SER B O 1
ATOM 4397 N N . ALA B 1 251 ? -1.058 -16.938 12.148 1 96.06 251 ALA B N 1
ATOM 4398 C CA . ALA B 1 251 ? 0.189 -16.438 11.578 1 96.06 251 ALA B CA 1
ATOM 4399 C C . ALA B 1 251 ? -0.043 -15.844 10.195 1 96.06 251 ALA B C 1
ATOM 4401 O O . ALA B 1 251 ? 0.494 -14.781 9.867 1 96.06 251 ALA B O 1
ATOM 4402 N N . ILE B 1 252 ? -0.855 -16.516 9.406 1 97.31 252 ILE B N 1
ATOM 4403 C CA . ILE B 1 252 ? -1.18 -16.047 8.07 1 97.31 252 ILE B CA 1
ATOM 4404 C C . ILE B 1 252 ? -1.947 -14.727 8.148 1 97.31 252 ILE B C 1
ATOM 4406 O O . ILE B 1 252 ? -1.678 -13.797 7.391 1 97.31 252 ILE B O 1
ATOM 4410 N N . TRP B 1 253 ? -2.906 -14.648 9.078 1 96.31 253 TRP B N 1
ATOM 4411 C CA . TRP B 1 253 ? -3.67 -13.422 9.289 1 96.31 253 TRP B CA 1
ATOM 4412 C C . TRP B 1 253 ? -2.744 -12.25 9.594 1 96.31 253 TRP B C 1
ATOM 4414 O O . TRP B 1 253 ? -2.844 -11.195 8.961 1 96.31 253 TRP B O 1
ATOM 4424 N N . LYS B 1 254 ? -1.831 -12.469 10.508 1 94.56 254 LYS B N 1
ATOM 4425 C CA . LYS B 1 254 ? -0.917 -11.414 10.922 1 94.56 254 LYS B CA 1
ATOM 4426 C C . LYS B 1 254 ? -0.054 -10.938 9.75 1 94.56 254 LYS B C 1
ATOM 4428 O O . LYS B 1 254 ? 0.195 -9.742 9.602 1 94.56 254 LYS B O 1
ATOM 4433 N N . ALA B 1 255 ? 0.346 -11.844 8.906 1 96.94 255 ALA B N 1
ATOM 4434 C CA . ALA B 1 255 ? 1.208 -11.523 7.77 1 96.94 255 ALA B CA 1
ATOM 4435 C C . ALA B 1 255 ? 0.409 -10.883 6.641 1 96.94 255 ALA B C 1
ATOM 4437 O O . ALA B 1 255 ? 0.98 -10.242 5.754 1 96.94 255 ALA B O 1
ATOM 4438 N N . THR B 1 256 ? -0.912 -11.023 6.633 1 98 256 THR B N 1
ATOM 4439 C CA . THR B 1 256 ? -1.742 -10.609 5.508 1 98 256 THR B CA 1
ATOM 4440 C C . THR B 1 256 ? -2.273 -9.188 5.723 1 98 256 THR B C 1
ATOM 4442 O O . THR B 1 256 ? -2.385 -8.414 4.77 1 98 256 THR B O 1
ATOM 4445 N N . VAL B 1 257 ? -2.535 -8.805 6.906 1 96.25 257 VAL B N 1
ATOM 4446 C CA . VAL B 1 257 ? -3.203 -7.543 7.219 1 96.25 257 VAL B CA 1
ATOM 4447 C C . VAL B 1 257 ? -2.414 -6.379 6.625 1 96.25 257 VAL B C 1
ATOM 4449 O O . VAL B 1 257 ? -2.984 -5.5 5.977 1 96.25 257 VAL B O 1
ATOM 4452 N N . PRO B 1 258 ? -1.096 -6.43 6.727 1 96.75 258 PRO B N 1
ATOM 4453 C CA . PRO B 1 258 ? -0.343 -5.285 6.211 1 96.75 258 PRO B CA 1
ATOM 4454 C C . PRO B 1 258 ? -0.312 -5.234 4.684 1 96.75 258 PRO B C 1
ATOM 4456 O O . PRO B 1 258 ? 0.115 -4.234 4.105 1 96.75 258 PRO B O 1
ATOM 4459 N N . CYS B 1 259 ? -0.771 -6.25 4.043 1 98 259 CYS B N 1
ATOM 4460 C CA . CYS B 1 259 ? -0.63 -6.359 2.596 1 98 259 CYS B CA 1
ATOM 4461 C C . CYS B 1 259 ? -1.737 -5.594 1.881 1 98 259 CYS B C 1
ATOM 4463 O O . CYS B 1 259 ? -1.652 -5.352 0.675 1 98 259 CYS B O 1
ATOM 4465 N N . PHE B 1 260 ? -2.826 -5.234 2.617 1 98.06 260 PHE B N 1
ATOM 4466 C CA . PHE B 1 260 ? -3.943 -4.531 1.997 1 98.06 260 PHE B CA 1
ATOM 4467 C C . PHE B 1 260 ? -3.59 -3.072 1.737 1 98.06 260 PHE B C 1
ATOM 4469 O O . PHE B 1 260 ? -3.029 -2.4 2.605 1 98.06 260 PHE B O 1
ATOM 4476 N N . THR B 1 261 ? -3.902 -2.627 0.548 1 96.62 261 THR B N 1
ATOM 4477 C CA . THR B 1 261 ? -3.549 -1.271 0.138 1 96.62 261 THR B CA 1
ATOM 4478 C C . THR B 1 261 ? -4.551 -0.261 0.689 1 96.62 261 THR B C 1
ATOM 4480 O O . THR B 1 261 ? -5.676 -0.623 1.038 1 96.62 261 THR B O 1
ATOM 4483 N N . PHE B 1 262 ? -4.148 0.983 0.779 1 95.12 262 PHE B N 1
ATOM 4484 C CA . PHE B 1 262 ? -5.008 2.045 1.287 1 95.12 262 PHE B CA 1
ATOM 4485 C C . PHE B 1 262 ? -5.715 2.762 0.144 1 95.12 262 PHE B C 1
ATOM 4487 O O . PHE B 1 262 ? -6.586 3.605 0.376 1 95.12 262 PHE B O 1
ATOM 4494 N N . ASP B 1 263 ? -5.309 2.438 -1.077 1 92.31 263 ASP B N 1
ATOM 4495 C CA . ASP B 1 263 ? -6.012 2.859 -2.285 1 92.31 263 ASP B CA 1
ATOM 4496 C C . ASP B 1 263 ? -5.98 1.766 -3.35 1 92.31 263 ASP B C 1
ATOM 4498 O O . ASP B 1 263 ? -5.398 0.701 -3.137 1 92.31 263 ASP B O 1
ATOM 4502 N N . PHE B 1 264 ? -6.652 2.02 -4.449 1 94.5 264 PHE B N 1
ATOM 4503 C CA . PHE B 1 264 ? -6.824 0.996 -5.477 1 94.5 264 PHE B CA 1
ATOM 4504 C C . PHE B 1 264 ? -5.992 1.323 -6.711 1 94.5 264 PHE B C 1
ATOM 4506 O O . PHE B 1 264 ? -6.188 0.725 -7.77 1 94.5 264 PHE B O 1
ATOM 4513 N N . SER B 1 265 ? -5.047 2.199 -6.594 1 90.5 265 SER B N 1
ATOM 4514 C CA . SER B 1 265 ? -4.398 2.797 -7.758 1 90.5 265 SER B CA 1
ATOM 4515 C C . SER B 1 265 ? -3.564 1.769 -8.516 1 90.5 265 SER B C 1
ATOM 4517 O O . SER B 1 265 ? -2.887 0.939 -7.902 1 90.5 265 SER B O 1
ATOM 4519 N N . MET B 1 266 ? -3.68 1.829 -9.773 1 93 266 MET B N 1
ATOM 4520 C CA . MET B 1 266 ? -2.852 1.086 -10.711 1 93 266 MET B CA 1
ATOM 4521 C C . MET B 1 266 ? -1.925 2.023 -11.484 1 93 266 MET B C 1
ATOM 4523 O O . MET B 1 266 ? -2.279 3.176 -11.742 1 93 266 MET B O 1
ATOM 4527 N N . SER B 1 267 ? -0.743 1.574 -11.789 1 90.5 267 SER B N 1
ATOM 4528 C CA . SER B 1 267 ? 0.312 2.449 -12.289 1 90.5 267 SER B CA 1
ATOM 4529 C C . SER B 1 267 ? 0.659 2.121 -13.734 1 90.5 267 SER B C 1
ATOM 4531 O O . SER B 1 267 ? 0.9 0.961 -14.078 1 90.5 267 SER B O 1
ATOM 4533 N N . ARG B 1 268 ? 0.728 3.148 -14.508 1 90.44 268 ARG B N 1
ATOM 4534 C CA . ARG B 1 268 ? 1.109 2.99 -15.906 1 90.44 268 ARG B CA 1
ATOM 4535 C C . ARG B 1 268 ? 2.525 2.436 -16.031 1 90.44 268 ARG B C 1
ATOM 4537 O O . ARG B 1 268 ? 2.771 1.512 -16.812 1 90.44 268 ARG B O 1
ATOM 4544 N N . GLU B 1 269 ? 3.471 3.012 -15.281 1 90.75 269 GLU B N 1
ATOM 4545 C CA . GLU B 1 269 ? 4.875 2.623 -15.359 1 90.75 269 GLU B CA 1
ATOM 4546 C C . GLU B 1 269 ? 5.07 1.172 -14.938 1 90.75 269 GLU B C 1
ATOM 4548 O O . GLU B 1 269 ? 5.871 0.447 -15.531 1 90.75 269 GLU B O 1
ATOM 4553 N N . TYR B 1 270 ? 4.324 0.764 -13.969 1 93.31 270 TYR B N 1
ATOM 4554 C CA . TYR B 1 270 ? 4.406 -0.62 -13.516 1 93.31 270 TYR B CA 1
ATOM 4555 C C . TYR B 1 270 ? 3.982 -1.58 -14.617 1 93.31 270 TYR B C 1
ATOM 4557 O O . TYR B 1 270 ? 4.691 -2.545 -14.922 1 93.31 270 TYR B O 1
ATOM 4565 N N . TYR B 1 271 ? 2.854 -1.325 -15.195 1 95.31 271 TYR B N 1
ATOM 4566 C CA . TYR B 1 271 ? 2.322 -2.238 -16.203 1 95.31 271 TYR B CA 1
ATOM 4567 C C . TYR B 1 271 ? 3.156 -2.189 -17.484 1 95.31 271 TYR B C 1
ATOM 4569 O O . TYR B 1 271 ? 3.289 -3.195 -18.188 1 95.31 271 TYR B O 1
ATOM 4577 N N . ALA B 1 272 ? 3.744 -1.043 -17.797 1 94.19 272 ALA B N 1
ATOM 4578 C CA . ALA B 1 272 ? 4.684 -0.972 -18.922 1 94.19 272 ALA B CA 1
ATOM 4579 C C . ALA B 1 272 ? 5.898 -1.859 -18.672 1 94.19 272 ALA B C 1
ATOM 4581 O O . ALA B 1 272 ? 6.32 -2.605 -19.547 1 94.19 272 ALA B O 1
ATOM 4582 N N . ASP B 1 273 ? 6.434 -1.814 -17.453 1 94.94 273 ASP B N 1
ATOM 4583 C CA . ASP B 1 273 ? 7.574 -2.639 -17.078 1 94.94 273 ASP B CA 1
ATOM 4584 C C . ASP B 1 273 ? 7.219 -4.125 -17.109 1 94.94 273 ASP B C 1
ATOM 4586 O O . ASP B 1 273 ? 7.996 -4.938 -17.625 1 94.94 273 ASP B O 1
ATOM 4590 N N . LEU B 1 274 ? 6.062 -4.445 -16.641 1 96.69 274 LEU B N 1
ATOM 4591 C CA . LEU B 1 274 ? 5.609 -5.832 -16.594 1 96.69 274 LEU B CA 1
ATOM 4592 C C . LEU B 1 274 ? 5.461 -6.402 -18 1 96.69 274 LEU B C 1
ATOM 4594 O O . LEU B 1 274 ? 5.953 -7.496 -18.281 1 96.69 274 LEU B O 1
ATOM 4598 N N . GLN B 1 275 ? 4.82 -5.703 -18.891 1 96.38 275 GLN B N 1
ATOM 4599 C CA . GLN B 1 275 ? 4.617 -6.238 -20.234 1 96.38 275 GLN B CA 1
ATOM 4600 C C . GLN B 1 275 ? 5.938 -6.336 -21 1 96.38 275 GLN B C 1
ATOM 4602 O O . GLN B 1 275 ? 6.125 -7.242 -21.812 1 96.38 275 GLN B O 1
ATOM 4607 N N . THR B 1 276 ? 6.848 -5.391 -20.766 1 96.62 276 THR B N 1
ATOM 4608 C CA . THR B 1 276 ? 8.156 -5.469 -21.406 1 96.62 276 THR B CA 1
ATOM 4609 C C . THR B 1 276 ? 8.883 -6.746 -20.984 1 96.62 276 THR B C 1
ATOM 4611 O O . THR B 1 276 ? 9.414 -7.469 -21.828 1 96.62 276 THR B O 1
ATOM 4614 N N . TRP B 1 277 ? 8.875 -7.012 -19.703 1 97.56 277 TRP B N 1
ATOM 4615 C CA . TRP B 1 277 ? 9.477 -8.242 -19.203 1 97.56 277 TRP B CA 1
ATOM 4616 C C . TRP B 1 277 ? 8.82 -9.461 -19.844 1 97.56 277 TRP B C 1
ATOM 4618 O O . TRP B 1 277 ? 9.508 -10.375 -20.312 1 97.56 277 TRP B O 1
ATOM 4628 N N . MET B 1 278 ? 7.508 -9.484 -19.875 1 98 278 MET B N 1
ATOM 4629 C CA . MET B 1 278 ? 6.773 -10.625 -20.422 1 98 278 MET B CA 1
ATOM 4630 C C . MET B 1 278 ? 7.07 -10.812 -21.906 1 98 278 MET B C 1
ATOM 4632 O O . MET B 1 278 ? 7.191 -11.945 -22.391 1 98 278 MET B O 1
ATOM 4636 N N . TYR B 1 279 ? 7.184 -9.719 -22.609 1 97.81 279 TYR B N 1
ATOM 4637 C CA . TYR B 1 279 ? 7.531 -9.766 -24.016 1 97.81 279 TYR B CA 1
ATOM 4638 C C . TYR B 1 279 ? 8.938 -10.312 -24.219 1 97.81 279 TYR B C 1
ATOM 4640 O O . TYR B 1 279 ? 9.156 -11.219 -25.031 1 97.81 279 TYR B O 1
ATOM 4648 N N . ASP B 1 280 ? 9.883 -9.852 -23.453 1 97.06 280 ASP B N 1
ATOM 4649 C CA . ASP B 1 280 ? 11.289 -10.219 -23.578 1 97.06 280 ASP B CA 1
ATOM 4650 C C . ASP B 1 280 ? 11.492 -11.703 -23.281 1 97.06 280 ASP B C 1
ATOM 4652 O O . ASP B 1 280 ? 12.391 -12.336 -23.844 1 97.06 280 ASP B O 1
ATOM 4656 N N . TYR B 1 281 ? 10.617 -12.25 -22.5 1 95.81 281 TYR B N 1
ATOM 4657 C CA . TYR B 1 281 ? 10.789 -13.641 -22.109 1 95.81 281 TYR B CA 1
ATOM 4658 C C . TYR B 1 281 ? 9.789 -14.539 -22.812 1 95.81 281 TYR B C 1
ATOM 4660 O O . TYR B 1 281 ? 9.602 -15.695 -22.438 1 95.81 281 TYR B O 1
ATOM 4668 N N . GLY B 1 282 ? 9.078 -13.984 -23.75 1 95.31 282 GLY B N 1
ATOM 4669 C CA . GLY B 1 282 ? 8.266 -14.766 -24.672 1 95.31 282 GLY B CA 1
ATOM 4670 C C . GLY B 1 282 ? 6.93 -15.18 -24.078 1 95.31 282 GLY B C 1
ATOM 4671 O O . GLY B 1 282 ? 6.309 -16.141 -24.531 1 95.31 282 GLY B O 1
ATOM 4672 N N . LEU B 1 283 ? 6.516 -14.492 -23.047 1 96.5 283 LEU B N 1
ATOM 4673 C CA . LEU B 1 283 ? 5.238 -14.82 -22.422 1 96.5 283 LEU B CA 1
ATOM 4674 C C . LEU B 1 283 ? 4.082 -14.195 -23.203 1 96.5 283 LEU B C 1
ATOM 4676 O O . LEU B 1 283 ? 2.938 -14.633 -23.078 1 96.5 283 LEU B O 1
ATOM 4680 N N . ILE B 1 284 ? 4.395 -13.117 -23.922 1 97.19 284 ILE B N 1
ATOM 4681 C CA . ILE B 1 284 ? 3.424 -12.484 -24.797 1 97.19 284 ILE B CA 1
ATOM 4682 C C . ILE B 1 284 ? 4.09 -12.141 -26.125 1 97.19 284 ILE B C 1
ATOM 4684 O O . ILE B 1 284 ? 5.309 -11.945 -26.188 1 97.19 284 ILE B O 1
ATOM 4688 N N . GLU B 1 285 ? 3.283 -12.039 -27.188 1 96.62 285 GLU B N 1
ATOM 4689 C CA . GLU B 1 285 ? 3.816 -11.828 -28.531 1 96.62 285 GLU B CA 1
ATOM 4690 C C . GLU B 1 285 ? 3.857 -10.344 -28.891 1 96.62 285 GLU B C 1
ATOM 4692 O O . GLU B 1 285 ? 4.508 -9.945 -29.859 1 96.62 285 GLU B O 1
ATOM 4697 N N . ARG B 1 286 ? 3.127 -9.57 -28.078 1 95.25 286 ARG B N 1
ATOM 4698 C CA . ARG B 1 286 ? 3.07 -8.133 -28.328 1 95.25 286 ARG B CA 1
ATOM 4699 C C . ARG B 1 286 ? 2.779 -7.375 -27.031 1 95.25 286 ARG B C 1
ATOM 4701 O O . ARG B 1 286 ? 2.23 -7.938 -26.078 1 95.25 286 ARG B O 1
ATOM 4708 N N . THR B 1 287 ? 3.189 -6.191 -27 1 93.44 287 THR B N 1
ATOM 4709 C CA . THR B 1 287 ? 2.807 -5.289 -25.922 1 93.44 287 THR B CA 1
ATOM 4710 C C . THR B 1 287 ? 1.616 -4.426 -26.328 1 93.44 287 THR B C 1
ATOM 4712 O O . THR B 1 287 ? 1.326 -4.285 -27.516 1 93.44 287 THR B O 1
ATOM 4715 N N . VAL B 1 288 ? 0.897 -4.023 -25.391 1 91.88 288 VAL B N 1
ATOM 4716 C CA . VAL B 1 288 ? -0.226 -3.111 -25.578 1 91.88 288 VAL B CA 1
ATOM 4717 C C . VAL B 1 288 ? 0.012 -1.83 -24.781 1 91.88 288 VAL B C 1
ATOM 4719 O O . VAL B 1 288 ? 0.868 -1.793 -23.891 1 91.88 288 VAL B O 1
ATOM 4722 N N . VAL B 1 289 ? -0.698 -0.702 -25.25 1 87.94 289 VAL B N 1
ATOM 4723 C CA . VAL B 1 289 ? -0.577 0.53 -24.484 1 87.94 289 VAL B CA 1
ATOM 4724 C C . VAL B 1 289 ? -1.083 0.3 -23.062 1 87.94 289 VAL B C 1
ATOM 4726 O O . VAL B 1 289 ? -2.244 -0.067 -22.859 1 87.94 289 VAL B O 1
ATOM 4729 N N . ALA B 1 290 ? -0.279 0.512 -22.062 1 78.75 290 ALA B N 1
ATOM 4730 C CA . ALA B 1 290 ? -0.476 0.08 -20.688 1 78.75 290 ALA B CA 1
ATOM 4731 C C . ALA B 1 290 ? -1.745 0.69 -20.094 1 78.75 290 ALA B C 1
ATOM 4733 O O . ALA B 1 290 ? -2.436 0.051 -19.297 1 78.75 290 ALA B O 1
ATOM 4734 N N . SER B 1 291 ? -2.1 1.861 -20.531 1 80.19 291 SER B N 1
ATOM 4735 C CA . SER B 1 291 ? -3.246 2.523 -19.906 1 80.19 291 SER B CA 1
ATOM 4736 C C . SER B 1 291 ? -4.551 2.096 -20.578 1 80.19 291 SER B C 1
ATOM 4738 O O . SER B 1 291 ? -5.633 2.484 -20.125 1 80.19 291 SER B O 1
ATOM 4740 N N . ASP B 1 292 ? -4.441 1.179 -21.484 1 87.75 292 ASP B N 1
ATOM 4741 C CA . ASP B 1 292 ? -5.629 0.835 -22.25 1 87.75 292 ASP B CA 1
ATOM 4742 C C . ASP B 1 292 ? -6.402 -0.309 -21.609 1 87.75 292 ASP B C 1
ATOM 4744 O O . ASP B 1 292 ? -7.562 -0.552 -21.938 1 87.75 292 ASP B O 1
ATOM 4748 N N . TYR B 1 293 ? -5.746 -0.96 -20.688 1 93.75 293 TYR B N 1
ATOM 4749 C CA . TYR B 1 293 ? -6.43 -2.164 -20.234 1 93.75 293 TYR B CA 1
ATOM 4750 C C . TYR B 1 293 ? -6.605 -2.146 -18.719 1 93.75 293 TYR B C 1
ATOM 4752 O O . TYR B 1 293 ? -6.773 -3.197 -18.094 1 93.75 293 TYR B O 1
ATOM 4760 N N . TRP B 1 294 ? -6.496 -1.089 -18.172 1 94.81 294 TRP B N 1
ATOM 4761 C CA . TRP B 1 294 ? -6.883 -0.835 -16.781 1 94.81 294 TRP B CA 1
ATOM 4762 C C . TRP B 1 294 ? -7.344 0.607 -16.609 1 94.81 294 TRP B C 1
ATOM 4764 O O . TRP B 1 294 ? -7.117 1.452 -17.469 1 94.81 294 TRP B O 1
ATOM 4774 N N . THR B 1 295 ? -8.078 0.861 -15.539 1 93.69 295 THR B N 1
ATOM 4775 C CA . THR B 1 295 ? -8.57 2.215 -15.297 1 93.69 295 THR B CA 1
ATOM 4776 C C . THR B 1 295 ? -8.625 2.508 -13.797 1 93.69 295 THR B C 1
ATOM 4778 O O . THR B 1 295 ? -8.906 1.616 -12.992 1 93.69 295 THR B O 1
ATOM 4781 N N . ASN B 1 296 ? -8.344 3.74 -13.461 1 92.69 296 ASN B N 1
ATOM 4782 C CA . ASN B 1 296 ? -8.523 4.242 -12.102 1 92.69 296 ASN B CA 1
ATOM 4783 C C . ASN B 1 296 ? -9.789 5.094 -11.984 1 92.69 296 ASN B C 1
ATOM 4785 O O . ASN B 1 296 ? -10.016 5.73 -10.953 1 92.69 296 ASN B O 1
ATOM 4789 N N . GLU B 1 297 ? -10.617 5.078 -12.93 1 89.25 297 GLU B N 1
ATOM 4790 C CA . GLU B 1 297 ? -11.719 6.035 -13.047 1 89.25 297 GLU B CA 1
ATOM 4791 C C . GLU B 1 297 ? -12.812 5.738 -12.023 1 89.25 297 GLU B C 1
ATOM 4793 O O . GLU B 1 297 ? -13.586 6.625 -11.664 1 89.25 297 GLU B O 1
ATOM 4798 N N . LEU B 1 298 ? -12.898 4.496 -11.641 1 90.69 298 LEU B N 1
ATOM 4799 C CA . LEU B 1 298 ? -13.953 4.145 -10.688 1 90.69 298 LEU B CA 1
ATOM 4800 C C . LEU B 1 298 ? -13.641 4.703 -9.305 1 90.69 298 LEU B C 1
ATOM 4802 O O . LEU B 1 298 ? -14.523 4.766 -8.445 1 90.69 298 LEU B O 1
ATOM 4806 N N . VAL B 1 299 ? -12.352 5.062 -9.094 1 83.94 299 VAL B N 1
ATOM 4807 C CA . VAL B 1 299 ? -11.922 5.527 -7.781 1 83.94 299 VAL B CA 1
ATOM 4808 C C . VAL B 1 299 ? -11.703 7.035 -7.812 1 83.94 299 VAL B C 1
ATOM 4810 O O . VAL B 1 299 ? -11.969 7.73 -6.828 1 83.94 299 VAL B O 1
ATOM 4813 N N . TYR B 1 300 ? -11.18 7.492 -8.945 1 78.56 300 TYR B N 1
ATOM 4814 C CA . TYR B 1 300 ? -10.898 8.914 -9.109 1 78.56 300 TYR B CA 1
ATOM 4815 C C . TYR B 1 300 ? -11.852 9.547 -10.109 1 78.56 300 TYR B C 1
ATOM 4817 O O . TYR B 1 300 ? -12.266 8.906 -11.078 1 78.56 300 TYR B O 1
ATOM 4825 N N . ALA B 1 301 ? -12.352 10.656 -9.672 1 62.75 301 ALA B N 1
ATOM 4826 C CA . ALA B 1 301 ? -13.25 11.375 -10.586 1 62.75 301 ALA B CA 1
ATOM 4827 C C . ALA B 1 301 ? -12.531 11.734 -11.883 1 62.75 301 ALA B C 1
ATOM 4829 O O . ALA B 1 301 ? -11.328 12.008 -11.875 1 62.75 301 ALA B O 1
ATOM 4830 N N . GLU B 1 302 ? -13.133 11.555 -13.148 1 54.38 302 GLU B N 1
ATOM 4831 C CA . GLU B 1 302 ? -12.602 12.047 -14.414 1 54.38 302 GLU B CA 1
ATOM 4832 C C . GLU B 1 302 ? -12.531 13.57 -14.438 1 54.38 302 GLU B C 1
ATOM 4834 O O . GLU B 1 302 ? -13.352 14.242 -13.812 1 54.38 302 GLU B O 1
#

Nearest PDB structures (foldseek):
  4h67-assembly1_B  TM=8.754E-01  e=5.384E-23  Saccharomyces cerevisiae
  4h67-assembly2_E  TM=8.733E-01  e=6.041E-23  Saccharomyces cerevisiae
  4h6d-assembly1_F  TM=8.871E-01  e=4.268E-22  Saccharomyces cerevisiae
  4h6d-assembly2_B  TM=8.716E-01  e=1.801E-22  Saccharomyces cerevisiae
  4h67-assembly1_A  TM=8.772E-01  e=4.029E-22  Saccharomyces cerevisiae

Sequence (604 aa):
MPKQKLRLGLEWFLNPDHVPFLVAEDKGWFDEAGLEIELIEPEEHLDAVEEIEKGEMDLAVTEPLHLVEDVANGKPVVGIARFLHTNGGVLYLKDSGIERPRDMAGKRIQYPGAPGPGGPAIVGTMIAADGGDYEPNDFEPVNNGFFHTDALLEDKADVATLAFYNFEVVEARHRGAEADFFALKDWGVPDFCQLILITSPEVLAEKEDALRDFLEIMQRGLDFLHQHPDEAREIYFRRTETDPEDALMSAIWKATVPCFTFDFSMSREYYADLQTWMYDYGLIERTVVASDYWTNELVYAEMPKQKLRLGLEWFLNPDHVPFLVAEDKGWFDEAGLEIELIEPEEHLDAVEEIEKGEMDLAVTEPLHLVEDVANGKPVVGIARFLHTNGGVLYLKDSGIERPRDMAGKRIQYPGAPGPGGPAIVGTMIAADGGDYEPNDFEPVNNGFFHTDALLEDKADVATLAFYNFEVVEARHRGAEADFFALKDWGVPDFCQLILITSPEVLAEKEDALRDFLEIMQRGLDFLHQHPDEAREIYFRRTETDPEDALMSAIWKATVPCFTFDFSMSREYYADLQTWMYDYGLIERTVVASDYWTNELVYAE

Solvent-accessible surface area (backbone atoms only — not comparable to full-atom values): 32168 Å² total; per-residue (Å²): 127,86,57,50,75,42,33,34,32,41,73,46,64,90,49,74,93,51,41,35,61,52,46,25,55,73,72,39,52,41,56,76,70,39,36,41,80,43,80,39,62,47,90,53,95,68,63,59,65,58,37,36,73,71,63,73,23,54,33,27,40,41,38,57,64,56,54,52,45,39,44,50,70,68,46,76,51,28,38,57,33,31,50,34,41,52,60,29,19,37,34,34,43,56,87,72,74,48,85,50,51,39,59,54,52,57,36,32,38,26,30,60,64,44,78,47,66,64,55,53,44,56,53,48,43,25,13,44,65,62,72,32,74,76,56,78,81,50,42,40,66,27,64,59,50,90,39,51,49,57,31,46,75,68,65,68,24,58,32,20,50,78,31,40,41,37,46,45,50,48,49,32,38,70,72,69,43,64,56,50,65,51,41,26,68,81,28,81,35,70,72,46,47,34,37,28,37,33,33,28,64,64,50,48,68,75,39,41,69,60,50,33,52,50,51,54,46,40,50,52,18,41,51,46,36,71,78,36,48,68,62,44,48,49,50,48,25,63,76,65,69,44,64,84,78,38,63,64,61,50,53,27,43,66,45,37,62,38,22,45,46,87,56,42,73,69,46,54,68,57,47,45,49,41,43,50,53,34,39,76,61,66,69,32,95,48,76,68,71,50,68,75,43,38,49,54,58,73,80,37,83,130,128,86,56,49,76,41,34,34,32,41,74,44,65,90,49,74,92,51,40,36,62,52,46,25,56,74,71,39,52,41,55,75,70,39,36,41,79,43,81,38,61,47,91,52,96,68,64,60,66,59,39,35,73,72,64,75,23,54,31,27,40,42,37,55,65,57,55,52,45,39,44,48,72,67,46,77,50,28,37,56,31,32,51,33,41,52,61,29,20,38,33,34,43,56,87,73,74,47,84,52,52,39,60,53,53,59,34,32,37,27,31,60,66,45,77,48,67,63,56,53,44,55,54,48,44,24,13,45,67,64,72,32,76,74,57,78,82,50,42,39,66,26,64,57,50,91,42,51,49,56,32,45,76,70,63,68,24,57,33,20,50,78,32,40,41,38,46,44,50,47,50,32,39,70,74,68,42,62,55,52,65,51,42,26,69,81,27,82,36,70,72,47,47,33,38,27,37,32,34,28,62,66,50,49,66,75,37,40,68,60,51,33,54,49,52,54,46,39,50,52,17,41,51,45,36,70,77,36,47,69,62,44,48,51,50,48,27,61,76,65,70,44,65,84,79,39,64,63,62,49,54,29,45,64,45,39,62,39,22,46,46,87,55,42,73,69,47,54,69,58,47,45,49,40,42,50,52,33,36,76,62,65,68,32,95,49,78,69,69,48,67,74,42,39,48,54,59,72,81,38,82,129

Secondary structure (DSSP, 8-state):
-PPEEEEEE-SSSS-GGGHHHHHHHHHTHHHHTTEEEEEE--SSS--HHHHHHTTS-SEEEE-HHHHHHHHHTT---EEEEEEEE--EEEEEEGGGT--SGGGGTT-EEE-TTTTSSHHHHHHHHHHHHTT----GGGSEEE--TT-HHHHHHTTS-SEEEEEEIIIIIHHHHHTT--EEEEEGGGTTS----EEEEEE-HHHHHHTHHHHHHHHHHHHHHHHHHHH-HHHHHHHHHHHHT--TT-HHHHHHHHHHGGGB-SS----HHHHHHHHHHHHHTTS-S----GGGSB--TTTS--/-PPEEEEEE-SSSS-GGGHHHHHHHHHTHHHHTTEEEEEE--SSS--HHHHHHTTS-SEEEE-HHHHHHHHHTT---EEEEEEEE--EEEEEEGGGT--SGGGGTT-EEE-TTTTSSHHHHHHHHHHHHTT----GGGSEEE--TT-HHHHHHTTS-SEEEEEEIIIIIHHHHHTT--EEEEEGGGTTS----EEEEEE-HHHHHHTHHHHHHHHHHHHHHHHHHHH-HHHHHHHHHHHHT--TT-HHHHHHHHHHGGGB-SS----HHHHHHHHHHHHHTTS-S----GGGSB--TTTS--